Protein AF-A0A8R2D787-F1 (afdb_monomer_lite)

Organism: Acyrthosiphon pisum (NCBI:txid7029)

Radius of gyration: 26.07 Å; chains: 1; bounding box: 83×56×73 Å

Foldseek 3Di:
DDDDDDDPPPPPPDPPPPPVLKDFDDWLVNEDQQWAADVLRRDTDGAEPQWTADPSSHAIDGHFQWAFDDDQLRHTDIDGDDPQWTAQPNRHDTEGDDDDDEDPQWAWDQADPVRHGDNHIDIDGQDPQWGADPVRHDGHHCQDPNNDDDPVFWDAALNRPDIGGVVLLPQPDLDQQAQWAADPVVRDIDRHPCCSRQVSVLCSSCPVSVNALSLLLLLLQCVVSLVDDPDSDGSNVVCVVLVPDDDPPVPPDRSGHDNDDDDAFLVVVVPDPPAPDDADCDPPDPSFFFFKWKFKAASSRDTPTIGTDQLVVVDPDDDDSVLSNQVRTPPDDHDDDDDDPPVRVCVVPVPDGDIDIFMWTWHDPPPGTMTRGDLDQSPSCDDPHDRRNDDDD

Sequence (393 aa):
MELYYLITILSFVKFCSSNREIISFITPENCSEREYFIPSLMTCRQCNDHQKSSLDRLSCICEKNSKIIDKVSEFSSCEPCPSNFTATLDHLHCLKKTNVTCGLKDIELETEPNGLPLAKKSCIRCSPGTFPSLDRTKCLPCQVVNCTCPQTSHEWLLDGTLCVFSQNLTLWPDERETHIVEYDIVGVDVESKYLKKHLRALLYKCVKMKHRMSCESLGNLCTIQMYKDERKVNPCRVFKDYRRIPTSSDADRLPLPWIYYGEGDASVALNRKKITSKYTIRPGSRKSKLQLVAARYNLNGSLIKLSELSPVELQLCPGLWNGIESAFRFGARYFHTCNIPAKQLIGQLVSTEPIFYDFYLQYDDGKKNMLYAIPLLVRNIKVGTTYPNKVSL

pLDDT: mean 77.63, std 15.7, range [28.0, 94.19]

Structure (mmCIF, N/CA/C/O backbone):
data_AF-A0A8R2D787-F1
#
_entry.id   AF-A0A8R2D787-F1
#
loop_
_atom_site.group_PDB
_atom_site.id
_atom_site.type_symbol
_atom_site.label_atom_id
_atom_site.label_alt_id
_atom_site.label_comp_id
_atom_site.label_asym_id
_atom_site.label_entity_id
_atom_site.label_seq_id
_atom_site.pdbx_PDB_ins_code
_atom_site.Cartn_x
_atom_site.Cartn_y
_atom_site.Cartn_z
_atom_site.occupancy
_atom_site.B_iso_or_equiv
_atom_site.auth_seq_id
_atom_site.auth_comp_id
_atom_site.auth_asym_id
_atom_site.auth_atom_id
_atom_site.pdbx_PDB_model_num
ATOM 1 N N . MET A 1 1 ? 53.389 -11.556 35.899 1.00 40.56 1 MET A N 1
ATOM 2 C CA . MET A 1 1 ? 51.998 -12.049 35.827 1.00 40.56 1 MET A CA 1
ATOM 3 C C . MET A 1 1 ? 51.112 -10.836 35.927 1.00 40.56 1 MET A C 1
ATOM 5 O O . MET A 1 1 ? 51.076 -10.197 36.969 1.00 40.56 1 MET A O 1
ATOM 9 N N . GLU A 1 2 ? 50.611 -10.435 34.768 1.00 33.81 2 GLU A N 1
ATOM 10 C CA . GLU A 1 2 ? 50.125 -9.092 34.497 1.00 33.81 2 GLU A CA 1
ATOM 11 C C . GLU A 1 2 ? 48.714 -8.826 35.010 1.00 33.81 2 GLU A C 1
ATOM 13 O O . GLU A 1 2 ? 47.856 -9.699 35.121 1.00 33.81 2 GLU A O 1
ATOM 18 N N . LEU A 1 3 ? 48.548 -7.549 35.306 1.00 40.53 3 LEU A N 1
ATOM 19 C CA . LEU A 1 3 ? 47.409 -6.837 35.827 1.00 40.53 3 LEU A CA 1
ATOM 20 C C . LEU A 1 3 ? 46.461 -6.493 34.663 1.00 40.53 3 LEU A C 1
ATOM 22 O O . LEU A 1 3 ? 46.746 -5.561 33.923 1.00 40.53 3 LEU A O 1
ATOM 26 N N . TYR A 1 4 ? 45.342 -7.202 34.495 1.00 32.91 4 TYR A N 1
ATOM 27 C CA . TYR A 1 4 ? 44.245 -6.752 33.622 1.00 32.91 4 TYR A CA 1
ATOM 28 C C . TYR A 1 4 ? 42.885 -7.075 34.251 1.00 32.91 4 TYR A C 1
ATOM 30 O O . TYR A 1 4 ? 42.246 -8.085 33.967 1.00 32.91 4 TYR A O 1
ATOM 38 N N . TYR A 1 5 ? 42.460 -6.178 35.139 1.00 38.47 5 TYR A N 1
ATOM 39 C CA . TYR A 1 5 ? 41.080 -6.020 35.593 1.00 38.47 5 TYR A CA 1
ATOM 40 C C . TYR A 1 5 ? 40.482 -4.787 34.897 1.00 38.47 5 TYR A C 1
ATOM 42 O O . TYR A 1 5 ? 41.182 -3.799 34.701 1.00 38.47 5 TYR A O 1
ATOM 50 N N . LEU A 1 6 ? 39.178 -4.853 34.606 1.00 39.53 6 LEU A N 1
ATOM 51 C CA . LEU A 1 6 ? 38.317 -3.825 33.997 1.00 39.53 6 LEU A CA 1
ATOM 52 C C . LEU A 1 6 ? 38.579 -3.502 32.521 1.00 39.53 6 LEU A C 1
ATOM 54 O O . LEU A 1 6 ? 39.343 -2.594 32.244 1.00 39.53 6 LEU A O 1
ATOM 58 N N . ILE A 1 7 ? 37.805 -4.121 31.615 1.00 36.03 7 ILE A N 1
ATOM 59 C CA . ILE A 1 7 ? 36.863 -3.421 30.709 1.00 36.03 7 ILE A CA 1
ATOM 60 C C . ILE A 1 7 ? 35.713 -4.397 30.377 1.00 36.03 7 ILE A C 1
ATOM 62 O O . ILE A 1 7 ? 35.673 -5.026 29.325 1.00 36.03 7 ILE A O 1
ATOM 66 N N . THR A 1 8 ? 34.739 -4.533 31.278 1.00 35.62 8 THR A N 1
ATOM 67 C CA . THR A 1 8 ? 33.379 -4.949 30.901 1.00 35.62 8 THR A CA 1
ATOM 68 C C . THR A 1 8 ? 32.636 -3.702 30.434 1.00 35.62 8 THR A C 1
ATOM 70 O O . THR A 1 8 ? 31.947 -3.054 31.223 1.00 35.62 8 THR A O 1
ATOM 73 N N . ILE A 1 9 ? 32.789 -3.323 29.163 1.00 37.53 9 ILE A N 1
ATOM 74 C CA . ILE A 1 9 ? 31.840 -2.394 28.545 1.00 37.53 9 ILE A CA 1
ATOM 75 C C . ILE A 1 9 ? 30.589 -3.208 28.239 1.00 37.53 9 ILE A C 1
ATOM 77 O O . ILE A 1 9 ? 30.554 -4.028 27.323 1.00 37.53 9 ILE A O 1
ATOM 81 N N . LEU A 1 10 ? 29.564 -2.983 29.064 1.00 35.09 10 LEU A N 1
ATOM 82 C CA . LEU A 1 10 ? 28.178 -3.285 28.749 1.00 35.09 10 LEU A CA 1
ATOM 83 C C . LEU A 1 10 ? 27.821 -2.604 27.420 1.00 35.09 10 LEU A C 1
ATOM 85 O O . LEU A 1 10 ? 27.321 -1.482 27.390 1.00 35.09 10 LEU A O 1
ATOM 89 N N . SER A 1 11 ? 27.986 -3.316 26.313 1.00 28.11 11 SER A N 1
ATOM 90 C CA . SER A 1 11 ? 27.237 -3.062 25.086 1.00 28.11 11 SER A CA 1
ATOM 91 C C . SER A 1 11 ? 25.835 -3.664 25.221 1.00 28.11 11 SER A C 1
ATOM 93 O O . SER A 1 11 ? 25.401 -4.461 24.398 1.00 28.11 11 SER A O 1
ATOM 95 N N . PHE A 1 12 ? 25.093 -3.268 26.262 1.00 32.81 12 PHE A N 1
ATOM 96 C CA . PHE A 1 12 ? 23.634 -3.380 26.263 1.00 32.81 12 PHE A CA 1
ATOM 97 C C . PHE A 1 12 ? 23.077 -2.251 25.389 1.00 32.81 12 PHE A C 1
ATOM 99 O O . PHE A 1 12 ? 22.398 -1.333 25.851 1.00 32.81 12 PHE A O 1
ATOM 106 N N . VAL A 1 13 ? 23.373 -2.305 24.089 1.00 31.92 13 VAL A N 1
ATOM 107 C CA . VAL A 1 13 ? 22.548 -1.594 23.119 1.00 31.92 13 VAL A CA 1
ATOM 108 C C . VAL A 1 13 ? 21.252 -2.381 23.061 1.00 31.92 13 VAL A C 1
ATOM 110 O O . VAL A 1 13 ? 21.219 -3.520 22.603 1.00 31.92 13 VAL A O 1
ATOM 113 N N . LYS A 1 14 ? 20.206 -1.778 23.631 1.00 29.39 14 LYS A N 1
ATOM 114 C CA . LYS A 1 14 ? 18.816 -2.226 23.588 1.00 29.39 14 LYS A CA 1
ATOM 115 C C . LYS A 1 14 ? 18.512 -2.951 22.275 1.00 29.39 14 LYS A C 1
ATOM 117 O O . LYS A 1 14 ? 18.241 -2.313 21.261 1.00 29.39 14 LYS A O 1
ATOM 122 N N . PHE A 1 15 ? 18.419 -4.275 22.341 1.00 29.77 15 PHE A N 1
ATOM 123 C CA . PHE A 1 15 ? 17.578 -5.057 21.443 1.00 29.77 15 PHE A CA 1
ATOM 124 C C . PHE A 1 15 ? 16.114 -4.754 21.805 1.00 29.77 15 PHE A C 1
ATOM 126 O O . PHE A 1 15 ? 15.388 -5.578 22.351 1.00 29.77 15 PHE A O 1
ATOM 133 N N . CYS A 1 16 ? 15.675 -3.518 21.558 1.00 28.00 16 CYS A N 1
ATOM 134 C CA . CYS A 1 16 ? 14.254 -3.241 21.447 1.00 28.00 16 CYS A CA 1
ATOM 135 C C . CYS A 1 16 ? 13.884 -3.578 20.011 1.00 28.00 16 CYS A C 1
ATOM 137 O O . CYS A 1 16 ? 13.996 -2.746 19.112 1.00 28.00 16 CYS A O 1
ATOM 139 N N . SER A 1 17 ? 13.464 -4.826 19.813 1.00 33.53 17 SER A N 1
ATOM 140 C CA . SER A 1 17 ? 12.637 -5.192 18.672 1.00 33.53 17 SER A CA 1
ATOM 141 C C . SER A 1 17 ? 11.513 -4.155 18.586 1.00 33.53 17 SER A C 1
ATOM 143 O O . SER A 1 17 ? 10.724 -4.014 19.524 1.00 33.53 17 SER A O 1
ATOM 145 N N . SER A 1 18 ? 11.501 -3.334 17.532 1.00 37.31 18 SER A N 1
ATOM 146 C CA . SER A 1 18 ? 10.431 -2.361 17.311 1.00 37.31 18 SER A CA 1
ATOM 147 C C . SER A 1 18 ? 9.170 -3.143 16.967 1.00 37.31 18 SER A C 1
ATOM 149 O O . SER A 1 18 ? 8.869 -3.444 15.812 1.00 37.31 18 SER A O 1
ATOM 151 N N . ASN A 1 19 ? 8.445 -3.525 18.008 1.00 51.38 19 ASN A N 1
ATOM 152 C CA . ASN A 1 19 ? 7.100 -4.030 17.891 1.00 51.38 19 ASN A CA 1
ATOM 153 C C . ASN A 1 19 ? 6.230 -2.854 17.416 1.00 51.38 19 ASN A C 1
ATOM 155 O O . ASN A 1 19 ? 5.864 -1.990 18.211 1.00 51.38 19 ASN A O 1
ATOM 159 N N . ARG A 1 20 ? 5.956 -2.779 16.103 1.00 64.06 20 ARG A N 1
ATOM 160 C CA . ARG A 1 20 ? 5.227 -1.666 15.445 1.00 64.06 20 ARG A CA 1
ATOM 161 C C . ARG A 1 20 ? 3.741 -1.576 15.812 1.00 64.06 20 ARG A C 1
ATOM 163 O O . ARG A 1 20 ? 2.977 -0.887 15.148 1.00 64.06 20 ARG A O 1
ATOM 170 N N . GLU A 1 21 ? 3.323 -2.293 16.846 1.00 73.38 21 GLU A N 1
ATOM 171 C CA . GLU A 1 21 ? 1.971 -2.239 17.387 1.00 73.38 21 GLU A CA 1
ATOM 172 C C . GLU A 1 21 ? 1.679 -0.886 18.049 1.00 73.38 21 GLU A C 1
ATOM 174 O O . GLU A 1 21 ? 0.540 -0.435 18.002 1.00 73.38 21 GLU A O 1
ATOM 179 N N . ILE A 1 22 ? 2.689 -0.224 18.632 1.00 81.88 22 ILE A N 1
ATOM 180 C CA . ILE A 1 22 ? 2.556 1.124 19.201 1.00 81.88 22 ILE A CA 1
ATOM 181 C C . ILE A 1 22 ? 3.551 2.062 18.534 1.00 81.88 22 ILE A C 1
ATOM 183 O O . ILE A 1 22 ? 4.757 1.815 18.551 1.00 81.88 22 ILE A O 1
ATOM 187 N N . ILE A 1 23 ? 3.049 3.163 17.995 1.00 85.75 23 ILE A N 1
ATOM 188 C CA . ILE A 1 23 ? 3.833 4.154 17.255 1.00 85.75 23 ILE A CA 1
ATOM 189 C C . ILE A 1 23 ? 3.329 5.559 17.586 1.00 85.75 23 ILE A C 1
ATOM 191 O O . ILE A 1 23 ? 2.198 5.734 18.031 1.00 85.75 23 ILE A O 1
ATOM 195 N N . SER A 1 24 ? 4.163 6.579 17.408 1.00 89.50 24 SER A N 1
ATOM 196 C CA . SER A 1 24 ? 3.709 7.967 17.549 1.00 89.50 24 SER A CA 1
ATOM 197 C C . SER A 1 24 ? 2.776 8.336 16.398 1.00 89.50 24 SER A C 1
ATOM 199 O O . SER A 1 24 ? 3.014 7.944 15.257 1.00 89.50 24 SER A O 1
ATOM 201 N N . PHE A 1 25 ? 1.716 9.089 16.691 1.00 91.31 25 PHE A N 1
ATOM 202 C CA . PHE A 1 25 ? 0.815 9.566 15.651 1.00 91.31 25 PHE A CA 1
ATOM 203 C C . PHE A 1 25 ? 1.468 10.707 14.870 1.00 91.31 25 PHE A C 1
ATOM 205 O O . PHE A 1 25 ? 1.780 11.755 15.437 1.00 91.31 25 PHE A O 1
ATOM 212 N N . ILE A 1 26 ? 1.660 10.489 13.573 1.00 91.56 26 ILE A N 1
ATOM 213 C CA . ILE A 1 26 ? 2.179 11.476 12.633 1.00 91.56 26 ILE A CA 1
ATOM 214 C C . ILE A 1 26 ? 1.600 11.196 11.246 1.00 91.56 26 ILE A C 1
ATOM 216 O O . ILE A 1 26 ? 1.454 10.037 10.855 1.00 91.56 26 ILE A O 1
ATOM 220 N N . THR A 1 27 ? 1.240 12.251 10.524 1.00 91.94 27 THR A N 1
ATOM 221 C CA . THR A 1 27 ? 0.678 12.188 9.171 1.00 91.94 27 THR A CA 1
ATOM 222 C C . THR A 1 27 ? 1.650 12.791 8.151 1.00 91.94 27 THR A C 1
ATOM 224 O O . THR A 1 27 ? 2.602 13.472 8.548 1.00 91.94 27 THR A O 1
ATOM 227 N N . PRO A 1 28 ? 1.450 12.562 6.837 1.00 92.50 28 PRO A N 1
ATOM 228 C CA . PRO A 1 28 ? 2.315 13.142 5.809 1.00 92.50 28 PRO A CA 1
ATOM 229 C C . PRO A 1 28 ? 2.480 14.664 5.929 1.00 92.50 28 PRO A C 1
ATOM 231 O O . PRO A 1 28 ? 3.574 15.184 5.735 1.00 92.50 28 PRO A O 1
ATOM 234 N N . GLU A 1 29 ? 1.425 15.377 6.326 1.00 92.31 29 GLU A N 1
ATOM 235 C CA . GLU A 1 29 ? 1.406 16.837 6.474 1.00 92.31 29 GLU A CA 1
ATOM 236 C C . GLU A 1 29 ? 2.286 17.347 7.624 1.00 92.31 29 GLU A C 1
ATOM 238 O O . GLU A 1 29 ? 2.609 18.533 7.672 1.00 92.31 29 GLU A O 1
ATOM 243 N N . ASN A 1 30 ? 2.676 16.475 8.558 1.00 93.31 30 ASN A N 1
ATOM 244 C CA . ASN A 1 30 ? 3.605 16.830 9.626 1.00 93.31 30 ASN A CA 1
ATOM 245 C C . ASN A 1 30 ? 5.073 16.803 9.178 1.00 93.31 30 ASN A C 1
ATOM 247 O O . ASN A 1 30 ? 5.917 17.326 9.903 1.00 93.31 30 ASN A O 1
ATOM 251 N N . CYS A 1 31 ? 5.388 16.200 8.027 1.00 93.69 31 CYS A N 1
ATOM 252 C CA . CYS A 1 31 ? 6.747 16.193 7.493 1.00 93.69 31 CYS A CA 1
ATOM 253 C C . CYS A 1 31 ? 7.091 17.548 6.864 1.00 93.69 31 CYS A C 1
ATOM 255 O O . CYS A 1 31 ? 6.278 18.154 6.158 1.00 93.69 31 CYS A O 1
ATOM 257 N N . SER A 1 32 ? 8.314 18.020 7.106 1.00 93.88 32 SER A N 1
ATOM 258 C CA . SER A 1 32 ? 8.810 19.262 6.513 1.00 93.88 32 SER A CA 1
ATOM 259 C C . SER A 1 32 ? 9.009 19.145 4.996 1.00 93.88 32 SER A C 1
ATOM 261 O O . SER A 1 32 ? 8.939 18.070 4.400 1.00 93.88 32 SER A O 1
ATOM 263 N N . GLU A 1 33 ? 9.320 20.262 4.334 1.00 90.81 33 GLU A N 1
ATOM 264 C CA . GLU A 1 33 ? 9.569 20.272 2.885 1.00 90.81 33 GLU A CA 1
ATOM 265 C C . GLU A 1 33 ? 10.800 19.467 2.453 1.00 90.81 33 GLU A C 1
ATOM 267 O O . GLU A 1 33 ? 10.954 19.155 1.270 1.00 90.81 33 GLU A O 1
ATOM 272 N N . ARG A 1 34 ? 11.666 19.121 3.409 1.00 91.62 34 ARG A N 1
ATOM 273 C CA . ARG A 1 34 ? 12.862 18.299 3.209 1.00 91.62 34 ARG A CA 1
ATOM 274 C C . ARG A 1 34 ? 12.708 16.892 3.767 1.00 91.62 34 ARG A C 1
ATOM 276 O O . ARG A 1 34 ? 13.693 16.168 3.838 1.00 91.62 34 ARG A O 1
ATOM 283 N N . GLU A 1 35 ? 11.498 16.494 4.141 1.00 93.00 35 GLU A N 1
ATOM 284 C CA . GLU A 1 35 ? 11.217 15.165 4.663 1.00 93.00 35 GLU A CA 1
ATOM 285 C C . GLU A 1 35 ? 10.096 14.486 3.886 1.00 93.00 35 GLU A C 1
ATOM 287 O O . GLU A 1 35 ? 9.145 15.122 3.437 1.00 93.00 35 GLU A O 1
ATOM 292 N N . TYR A 1 36 ? 10.170 13.167 3.786 1.00 91.19 36 TYR A N 1
ATOM 293 C CA . TYR A 1 36 ? 9.097 12.334 3.264 1.00 91.19 36 TYR A CA 1
ATOM 294 C C . TYR A 1 36 ? 8.608 11.366 4.339 1.00 91.19 36 TYR A C 1
ATOM 296 O O . TYR A 1 36 ? 9.356 10.894 5.198 1.00 91.19 36 TYR A O 1
ATOM 304 N N . PHE A 1 37 ? 7.321 11.073 4.294 1.00 90.81 37 PHE A N 1
ATOM 305 C CA . PHE A 1 37 ? 6.617 10.202 5.203 1.00 90.81 37 PHE A CA 1
ATOM 306 C C . PHE A 1 37 ? 6.735 8.747 4.759 1.00 90.81 37 PHE A C 1
ATOM 308 O O . PHE A 1 37 ? 6.500 8.394 3.601 1.00 90.81 37 PHE A O 1
ATOM 315 N N . ILE A 1 38 ? 7.037 7.871 5.715 1.00 83.44 38 ILE A N 1
ATOM 316 C CA . ILE A 1 38 ? 7.062 6.424 5.509 1.00 83.44 38 ILE A CA 1
ATOM 317 C C . ILE A 1 38 ? 5.850 5.789 6.202 1.00 83.44 38 ILE A C 1
ATOM 319 O O . ILE A 1 38 ? 5.956 5.460 7.381 1.00 83.44 38 ILE A O 1
ATOM 323 N N . PRO A 1 39 ? 4.724 5.549 5.494 1.00 82.44 39 PRO A N 1
ATOM 324 C CA . PRO A 1 39 ? 3.511 4.972 6.088 1.00 82.44 39 PRO A CA 1
ATOM 325 C C . PRO A 1 39 ? 3.689 3.700 6.937 1.00 82.44 39 PRO A C 1
ATOM 327 O O . PRO A 1 39 ? 3.090 3.592 7.996 1.00 82.44 39 PRO A O 1
ATOM 330 N N . SER A 1 40 ? 4.553 2.758 6.551 1.00 73.19 40 SER A N 1
ATOM 331 C CA . SER A 1 40 ? 4.731 1.485 7.266 1.00 73.19 40 SER A CA 1
ATOM 332 C C . SER A 1 40 ? 5.610 1.593 8.518 1.00 73.19 40 SER A C 1
ATOM 334 O O . SER A 1 40 ? 5.722 0.626 9.280 1.00 73.19 40 SER A O 1
ATOM 336 N N . LEU A 1 41 ? 6.244 2.754 8.722 1.00 76.06 41 LEU A N 1
ATOM 337 C CA . LEU A 1 41 ? 6.979 3.123 9.937 1.00 76.06 41 LEU A CA 1
ATOM 338 C C . LEU A 1 41 ? 6.301 4.248 10.722 1.00 76.06 41 LEU A C 1
ATOM 340 O O . LEU A 1 41 ? 6.581 4.398 11.905 1.00 76.06 41 LEU A O 1
ATOM 344 N N . MET A 1 42 ? 5.436 5.024 10.069 1.00 82.19 42 MET A N 1
ATOM 345 C CA . MET A 1 42 ? 4.851 6.264 10.578 1.00 82.19 42 MET A CA 1
ATOM 346 C C . MET A 1 42 ? 5.915 7.214 11.115 1.00 82.19 42 MET A C 1
ATOM 348 O O . MET A 1 42 ? 5.923 7.614 12.274 1.00 82.19 42 MET A O 1
ATOM 352 N N . THR A 1 43 ? 6.856 7.545 10.236 1.00 86.44 43 THR A N 1
ATOM 353 C CA . THR A 1 43 ? 7.967 8.455 10.521 1.00 86.44 43 THR A CA 1
ATOM 354 C C . THR A 1 43 ? 8.249 9.329 9.313 1.00 86.44 43 THR A C 1
ATOM 356 O O . THR A 1 43 ? 8.211 8.831 8.184 1.00 86.44 43 THR A O 1
ATOM 359 N N . CYS A 1 44 ? 8.621 10.581 9.555 1.00 91.12 44 CYS A N 1
ATOM 360 C CA . CYS A 1 44 ? 9.275 11.419 8.558 1.00 91.12 44 CYS A CA 1
ATOM 361 C C . CYS A 1 44 ? 10.756 11.035 8.468 1.00 91.12 44 CYS A C 1
ATOM 363 O O . CYS A 1 44 ? 11.401 10.767 9.485 1.00 91.12 44 CYS A O 1
ATOM 365 N N . ARG A 1 45 ? 11.288 10.963 7.251 1.00 90.00 45 ARG A N 1
ATOM 366 C CA . ARG A 1 45 ? 12.718 10.800 6.993 1.00 90.00 45 ARG A CA 1
ATOM 367 C C . ARG A 1 45 ? 13.210 11.945 6.133 1.00 90.00 45 ARG A C 1
ATOM 369 O O . ARG A 1 45 ? 12.516 12.356 5.209 1.00 90.00 45 ARG A O 1
ATOM 376 N N . GLN A 1 46 ? 14.416 12.413 6.423 1.00 91.19 46 GLN A N 1
ATOM 377 C CA . GLN A 1 46 ? 15.062 13.458 5.644 1.00 91.19 46 GLN A CA 1
ATOM 378 C C . GLN A 1 46 ? 15.319 12.968 4.213 1.00 91.19 46 GLN A C 1
ATOM 380 O O . GLN A 1 46 ? 15.741 11.828 4.002 1.00 91.19 46 GLN A O 1
ATOM 385 N N . CYS A 1 47 ? 15.064 13.837 3.243 1.00 89.06 47 CYS A N 1
ATOM 386 C CA . CYS A 1 47 ? 15.581 13.699 1.893 1.00 89.06 47 CYS A CA 1
ATOM 387 C C . CYS A 1 47 ? 17.087 13.977 1.874 1.00 89.06 47 CYS A C 1
ATOM 389 O O . CYS A 1 47 ? 17.603 14.699 2.729 1.00 89.06 47 CYS A O 1
ATOM 391 N N . ASN A 1 48 ? 17.794 13.411 0.898 1.00 86.88 48 ASN A N 1
ATOM 392 C CA . ASN A 1 48 ? 19.225 13.660 0.755 1.00 86.88 48 ASN A CA 1
ATOM 393 C C . ASN A 1 48 ? 19.481 15.098 0.275 1.00 86.88 48 ASN A C 1
ATOM 395 O O . ASN A 1 48 ? 18.558 15.838 -0.078 1.00 86.88 48 ASN A O 1
ATOM 399 N N . ASP A 1 49 ? 20.751 15.494 0.238 1.00 86.25 49 ASP A N 1
ATOM 400 C CA . ASP A 1 49 ? 21.132 16.795 -0.301 1.00 86.25 49 ASP A CA 1
ATOM 401 C C . ASP A 1 49 ? 20.626 16.972 -1.740 1.00 86.25 49 ASP A C 1
ATOM 403 O O . ASP A 1 49 ? 20.550 16.025 -2.528 1.00 86.25 49 ASP A O 1
ATOM 407 N N . HIS A 1 50 ? 20.240 18.208 -2.067 1.00 88.50 50 HIS A N 1
ATOM 408 C CA . HIS A 1 50 ? 19.697 18.591 -3.377 1.00 88.50 50 HIS A CA 1
ATOM 409 C C . HIS A 1 50 ? 18.395 17.876 -3.769 1.00 88.50 50 HIS A C 1
ATOM 411 O O . HIS A 1 50 ? 18.028 17.819 -4.950 1.00 88.50 50 HIS A O 1
ATOM 417 N N . GLN A 1 51 ? 17.678 17.366 -2.769 1.00 89.25 51 GLN A N 1
ATOM 418 C CA . GLN A 1 51 ? 16.333 16.831 -2.893 1.00 89.25 51 GLN A CA 1
ATOM 419 C C . GLN A 1 51 ? 15.339 17.627 -2.067 1.00 89.25 51 GLN A C 1
ATOM 421 O O . GLN A 1 51 ? 15.663 18.266 -1.066 1.00 89.25 51 GLN A O 1
ATOM 426 N N . LYS A 1 52 ? 14.082 17.504 -2.471 1.00 90.44 52 LYS A N 1
ATOM 427 C CA . LYS A 1 52 ? 12.940 17.986 -1.714 1.00 90.44 52 LYS A CA 1
ATOM 428 C C . LYS A 1 52 ? 11.851 16.931 -1.676 1.00 90.44 52 LYS A C 1
ATOM 430 O O . LYS A 1 52 ? 11.797 16.028 -2.510 1.00 90.44 52 LYS A O 1
ATOM 435 N N . SER A 1 53 ? 10.956 17.087 -0.720 1.00 91.31 53 SER A N 1
ATOM 436 C CA . SER A 1 53 ? 9.775 16.251 -0.597 1.00 91.31 53 SER A CA 1
ATOM 437 C C . SER A 1 53 ? 8.802 16.488 -1.758 1.00 91.31 53 SER A C 1
ATOM 439 O O . SER A 1 53 ? 8.636 17.622 -2.228 1.00 91.31 53 SER A O 1
ATOM 441 N N . SER A 1 54 ? 8.147 15.425 -2.221 1.00 90.44 54 SER A N 1
ATOM 442 C CA . SER A 1 54 ? 7.024 15.507 -3.157 1.00 90.44 54 SER A CA 1
ATOM 443 C C . SER A 1 54 ? 5.831 16.249 -2.536 1.00 90.44 54 SER A C 1
ATOM 445 O O . SER A 1 54 ? 5.770 16.480 -1.328 1.00 90.44 54 SER A O 1
ATOM 447 N N . LEU A 1 55 ? 4.865 16.658 -3.368 1.00 89.56 55 LEU A N 1
ATOM 448 C CA . LEU A 1 55 ? 3.689 17.410 -2.902 1.00 89.56 55 LEU A CA 1
ATOM 449 C C . LEU A 1 55 ? 2.843 16.622 -1.891 1.00 89.56 55 LEU A C 1
ATOM 451 O O . LEU A 1 55 ? 2.336 17.199 -0.938 1.00 89.56 55 LEU A O 1
ATOM 455 N N . ASP A 1 56 ? 2.730 15.310 -2.084 1.00 89.06 56 ASP A N 1
ATOM 456 C CA . ASP A 1 56 ? 2.040 14.379 -1.181 1.00 89.06 56 ASP A CA 1
ATOM 457 C C . ASP A 1 56 ? 2.873 13.988 0.053 1.00 89.06 56 ASP A C 1
ATOM 459 O O . ASP A 1 56 ? 2.398 13.253 0.915 1.00 89.06 56 ASP A O 1
ATOM 463 N N . ARG A 1 57 ? 4.118 14.474 0.141 1.00 92.44 57 ARG A N 1
ATOM 464 C CA . ARG A 1 57 ? 5.103 14.127 1.167 1.00 92.44 57 ARG A CA 1
ATOM 465 C C . ARG A 1 57 ? 5.455 12.641 1.231 1.00 92.44 57 ARG A C 1
ATOM 467 O O . ARG A 1 57 ? 5.955 12.204 2.256 1.00 92.44 57 ARG A O 1
ATOM 474 N N . LEU A 1 58 ? 5.232 11.839 0.188 1.00 88.56 58 LEU A N 1
ATOM 475 C CA . LEU A 1 58 ? 5.480 10.385 0.226 1.00 88.56 58 LEU A CA 1
ATOM 476 C C . LEU A 1 58 ? 6.808 9.947 -0.403 1.00 88.56 58 LEU A C 1
ATOM 478 O O . LEU A 1 58 ? 7.184 8.780 -0.286 1.00 88.56 58 LEU A O 1
ATOM 482 N N . SER A 1 59 ? 7.533 10.856 -1.054 1.00 86.88 59 SER A N 1
ATOM 483 C CA . SER A 1 59 ? 8.805 10.552 -1.712 1.00 86.88 59 SER A CA 1
ATOM 484 C C . SER A 1 59 ? 9.744 11.757 -1.736 1.00 86.88 59 SER A C 1
ATOM 486 O O . SER A 1 59 ? 9.318 12.896 -1.544 1.00 86.88 59 SER A O 1
ATOM 488 N N . CYS A 1 60 ? 11.027 11.504 -1.994 1.00 87.56 60 CYS A N 1
ATOM 489 C CA . CYS A 1 60 ? 11.992 12.551 -2.313 1.00 87.56 60 CYS A CA 1
ATOM 490 C C . CYS A 1 60 ? 12.180 12.639 -3.822 1.00 87.56 60 CYS A C 1
ATOM 492 O O . CYS A 1 60 ? 12.361 11.627 -4.500 1.00 87.56 60 CYS A O 1
ATOM 494 N N . ILE A 1 61 ? 12.176 13.863 -4.331 1.00 87.12 61 ILE A N 1
ATOM 495 C CA . ILE A 1 61 ? 12.449 14.189 -5.727 1.00 87.12 61 ILE A CA 1
ATOM 496 C C . ILE A 1 61 ? 13.646 15.137 -5.786 1.00 87.12 61 ILE A C 1
ATOM 498 O O . ILE A 1 61 ? 13.838 15.952 -4.879 1.00 87.12 61 ILE A O 1
ATOM 502 N N . CYS A 1 62 ? 14.466 15.044 -6.836 1.00 86.50 62 CYS A N 1
ATOM 503 C CA . CYS A 1 62 ? 15.541 16.017 -7.026 1.00 86.50 62 CYS A CA 1
ATOM 504 C C . CYS A 1 62 ? 14.955 17.432 -7.142 1.00 86.50 62 CYS A C 1
ATOM 506 O O . CYS A 1 62 ? 13.864 17.652 -7.679 1.00 86.50 62 CYS A O 1
ATOM 508 N N . GLU A 1 63 ? 15.684 18.416 -6.626 1.00 88.50 63 GLU A N 1
ATOM 509 C CA . GLU A 1 63 ? 15.329 19.816 -6.820 1.00 88.50 63 GLU A CA 1
ATOM 510 C C . GLU A 1 63 ? 15.389 20.206 -8.307 1.00 88.50 63 GLU A C 1
ATOM 512 O O . GLU A 1 63 ? 16.053 19.568 -9.122 1.00 88.50 63 GLU A O 1
ATOM 517 N N . LYS A 1 64 ? 14.698 21.294 -8.675 1.00 84.00 64 LYS A N 1
ATOM 518 C CA . LYS A 1 64 ? 14.468 21.701 -10.076 1.00 84.00 64 LYS A CA 1
ATOM 519 C C . LYS A 1 64 ? 15.742 21.803 -10.930 1.00 84.00 64 LYS A C 1
ATOM 521 O O . LYS A 1 64 ? 15.671 21.613 -12.135 1.00 84.00 64 LYS A O 1
ATOM 526 N N . ASN A 1 65 ? 16.881 22.145 -10.332 1.00 87.31 65 ASN A N 1
ATOM 527 C CA . ASN A 1 65 ? 18.154 22.305 -11.038 1.00 87.31 65 ASN A CA 1
ATOM 528 C C . ASN A 1 65 ? 19.188 21.261 -10.616 1.00 87.31 65 ASN A C 1
ATOM 530 O O . ASN A 1 65 ? 20.376 21.536 -10.724 1.00 87.31 65 ASN A O 1
ATOM 534 N N . SER A 1 66 ? 18.758 20.098 -10.138 1.00 88.31 66 SER A N 1
ATOM 535 C CA . SER A 1 66 ? 19.655 19.028 -9.709 1.00 88.31 66 SER A CA 1
ATOM 536 C C . SER A 1 66 ? 19.436 17.782 -10.555 1.00 88.31 66 SER A C 1
ATOM 538 O O . SER A 1 66 ? 18.292 17.475 -10.896 1.00 88.31 66 SER A O 1
ATOM 540 N N . LYS A 1 67 ? 20.513 17.069 -10.891 1.00 85.69 67 LYS A N 1
ATOM 541 C CA . LYS A 1 67 ? 20.472 15.791 -11.609 1.00 85.69 67 LYS A CA 1
ATOM 542 C C . LYS A 1 67 ? 20.799 14.611 -10.689 1.00 85.69 67 LYS A C 1
ATOM 544 O O . LYS A 1 67 ? 21.449 14.798 -9.672 1.00 85.69 67 LYS A O 1
ATOM 549 N N . ILE A 1 68 ? 20.387 13.411 -11.065 1.00 82.38 68 ILE A N 1
ATOM 550 C CA . ILE A 1 68 ? 20.570 12.133 -10.396 1.00 82.38 68 ILE A CA 1
ATOM 551 C C . ILE A 1 68 ? 21.952 11.599 -10.763 1.00 82.38 68 ILE A C 1
ATOM 553 O O . ILE A 1 68 ? 22.322 11.571 -11.934 1.00 82.38 68 ILE A O 1
ATOM 557 N N . ILE A 1 69 ? 22.697 11.160 -9.757 1.00 77.44 69 ILE A N 1
ATOM 558 C CA . ILE A 1 69 ? 24.051 10.613 -9.905 1.00 77.44 69 ILE A CA 1
ATOM 559 C C . ILE A 1 69 ? 24.017 9.092 -9.753 1.00 77.44 69 ILE A C 1
ATOM 561 O O . ILE A 1 69 ? 24.611 8.381 -10.552 1.00 77.44 69 ILE A O 1
ATOM 565 N N . ASP A 1 70 ? 23.243 8.605 -8.780 1.00 66.19 70 ASP A N 1
ATOM 566 C CA . ASP A 1 70 ? 23.073 7.185 -8.483 1.00 66.19 70 ASP A CA 1
ATOM 567 C C . ASP A 1 70 ? 21.597 6.860 -8.293 1.00 66.19 70 ASP A C 1
ATOM 569 O O . ASP A 1 70 ? 20.886 7.560 -7.567 1.00 66.19 70 ASP A O 1
ATOM 573 N N . LYS A 1 71 ? 21.140 5.770 -8.918 1.00 57.75 71 LYS A N 1
ATOM 574 C CA . LYS A 1 71 ? 19.782 5.242 -8.762 1.00 57.75 71 LYS A CA 1
ATOM 575 C C . LYS A 1 71 ? 19.844 3.863 -8.119 1.00 57.75 71 LYS A C 1
ATOM 577 O O . LYS A 1 71 ? 19.922 2.848 -8.808 1.00 57.75 71 LYS A O 1
ATOM 582 N N . VAL A 1 72 ? 19.774 3.817 -6.791 1.00 52.38 72 VAL A N 1
ATOM 583 C CA . VAL A 1 72 ? 19.687 2.555 -6.049 1.00 52.38 72 VAL A CA 1
ATOM 584 C C . VAL A 1 72 ? 18.229 2.305 -5.690 1.00 52.38 72 VAL A C 1
ATOM 586 O O . VAL A 1 72 ? 17.743 2.763 -4.662 1.00 52.38 72 VAL A O 1
ATOM 589 N N . SER A 1 73 ? 17.546 1.543 -6.550 1.00 50.28 73 SER A N 1
ATOM 590 C CA . SER A 1 73 ? 16.218 0.931 -6.362 1.00 50.28 73 SER A CA 1
ATOM 591 C C . SER A 1 73 ? 15.033 1.868 -6.060 1.00 50.28 73 SER A C 1
ATOM 593 O O . SER A 1 73 ? 14.084 1.921 -6.839 1.00 50.28 73 SER A O 1
ATOM 595 N N . GLU A 1 74 ? 15.087 2.614 -4.959 1.00 50.56 74 GLU A N 1
ATOM 596 C CA . GLU A 1 74 ? 14.050 3.526 -4.455 1.00 50.56 74 GLU A CA 1
ATOM 597 C C . GLU A 1 74 ? 14.632 4.865 -3.953 1.00 50.56 74 GLU A C 1
ATOM 599 O O . GLU A 1 74 ? 13.889 5.793 -3.642 1.00 50.56 74 GLU A O 1
ATOM 604 N N . PHE A 1 75 ? 15.964 4.989 -3.930 1.00 54.03 75 PHE A N 1
ATOM 605 C CA . PHE A 1 75 ? 16.697 6.181 -3.523 1.00 54.03 75 PHE A CA 1
ATOM 606 C C . PHE A 1 75 ? 17.538 6.685 -4.690 1.00 54.03 75 PHE A C 1
ATOM 608 O O . PHE A 1 75 ? 18.242 5.919 -5.352 1.00 54.03 75 PHE A O 1
ATOM 615 N N . SER A 1 76 ? 17.436 7.984 -4.949 1.00 65.81 76 SER A N 1
ATOM 616 C CA . SER A 1 76 ? 18.275 8.675 -5.926 1.00 65.81 76 SER A CA 1
ATOM 617 C C . SER A 1 76 ? 19.178 9.648 -5.173 1.00 65.81 76 SER A C 1
ATOM 619 O O . SER A 1 76 ? 18.698 10.304 -4.254 1.00 65.81 76 SER A O 1
ATOM 621 N N . SER A 1 77 ? 20.456 9.747 -5.518 1.00 79.62 77 SER A N 1
ATOM 622 C CA . SER A 1 77 ? 21.327 10.837 -5.039 1.00 79.62 77 SER A CA 1
ATOM 623 C C . SER A 1 77 ? 21.344 11.945 -6.083 1.00 79.62 77 SER A C 1
ATOM 625 O O . SER A 1 77 ? 21.396 11.618 -7.268 1.00 79.62 77 SER A O 1
ATOM 627 N N . CYS A 1 78 ? 21.291 13.221 -5.681 1.00 86.44 78 CYS A N 1
ATOM 628 C CA . CYS A 1 78 ? 21.223 14.345 -6.620 1.00 86.44 78 CYS A CA 1
ATOM 629 C C . CYS A 1 78 ? 22.406 15.321 -6.454 1.00 86.44 78 CYS A C 1
ATOM 631 O O . CYS A 1 78 ? 22.823 15.589 -5.332 1.00 86.44 78 CYS A O 1
ATOM 633 N N . GLU A 1 79 ? 22.900 15.902 -7.552 1.00 88.62 79 GLU A N 1
ATOM 634 C CA . GLU A 1 79 ? 23.849 17.030 -7.558 1.00 88.62 79 GLU A CA 1
ATOM 635 C C . GLU A 1 79 ? 23.299 18.231 -8.331 1.00 88.62 79 GLU A C 1
ATOM 637 O O . GLU A 1 79 ? 22.587 18.047 -9.322 1.00 88.62 79 GLU A O 1
ATOM 642 N N . PRO A 1 80 ? 23.625 19.469 -7.923 1.00 90.38 80 PRO A N 1
ATOM 643 C CA . PRO A 1 80 ? 23.165 20.663 -8.609 1.00 90.38 80 PRO A CA 1
ATOM 644 C C . PRO A 1 80 ? 23.862 20.834 -9.961 1.00 90.38 80 PRO A C 1
ATOM 646 O O . PRO A 1 80 ? 25.053 20.573 -10.129 1.00 90.38 80 PRO A O 1
ATOM 649 N N . CYS A 1 81 ? 23.119 21.359 -10.926 1.00 88.31 81 CYS A N 1
ATOM 650 C CA . CYS A 1 81 ? 23.656 21.755 -12.212 1.00 88.31 81 CYS A CA 1
ATOM 651 C C . CYS A 1 81 ? 24.495 23.042 -12.100 1.00 88.31 81 CYS A C 1
ATOM 653 O O . CYS A 1 81 ? 24.114 23.960 -11.367 1.00 88.31 81 CYS A O 1
ATOM 655 N N . PRO A 1 82 ? 25.592 23.165 -12.873 1.00 89.06 82 PRO A N 1
ATOM 656 C CA . PRO A 1 82 ? 26.414 24.374 -12.914 1.00 89.06 82 PRO A CA 1
ATOM 657 C C . PRO A 1 82 ? 25.647 25.638 -13.338 1.00 89.06 82 PRO A C 1
ATOM 659 O O . PRO A 1 82 ? 24.609 25.582 -14.005 1.00 89.06 82 PRO A O 1
ATOM 662 N N . SER A 1 83 ? 26.205 26.811 -13.026 1.00 84.62 83 SER A N 1
ATOM 663 C CA . SER A 1 83 ? 25.674 28.110 -13.462 1.00 84.62 83 SER A CA 1
ATOM 664 C C . SER A 1 83 ? 25.465 28.161 -14.984 1.00 84.62 83 SER A C 1
ATOM 666 O O . SER A 1 83 ? 26.328 27.743 -15.748 1.00 84.62 83 SER A O 1
ATOM 668 N N . ASN A 1 84 ? 24.323 28.705 -15.426 1.00 84.31 84 ASN A N 1
ATOM 669 C CA . ASN A 1 84 ? 23.815 28.713 -16.816 1.00 84.31 84 ASN A CA 1
ATOM 670 C C . ASN A 1 84 ? 23.260 27.386 -17.354 1.00 84.31 84 ASN A C 1
ATOM 672 O O . ASN A 1 84 ? 22.762 27.359 -18.484 1.00 84.31 84 ASN A O 1
ATOM 676 N N . PHE A 1 85 ? 23.249 26.331 -16.539 1.00 86.88 85 PHE A N 1
ATOM 677 C CA . PHE A 1 85 ? 22.594 25.069 -16.856 1.00 86.88 85 PHE A CA 1
ATOM 678 C C . PHE A 1 85 ? 21.297 24.894 -16.048 1.00 86.88 85 PHE A C 1
ATOM 680 O O . PHE A 1 85 ? 21.039 25.596 -15.068 1.00 86.88 85 PHE A O 1
ATOM 687 N N . THR A 1 86 ? 20.434 23.998 -16.506 1.00 86.38 86 THR A N 1
ATOM 688 C CA . THR A 1 86 ? 19.216 23.548 -15.829 1.00 86.38 86 THR A CA 1
ATOM 689 C C . THR A 1 86 ? 19.136 22.035 -15.955 1.00 86.38 86 THR A C 1
ATOM 691 O O . THR A 1 86 ? 19.648 21.480 -16.930 1.00 86.38 86 THR A O 1
ATOM 694 N N . ALA A 1 87 ? 18.559 21.371 -14.957 1.00 86.00 87 ALA A N 1
ATOM 695 C CA . ALA A 1 87 ? 18.400 19.929 -15.027 1.00 86.00 87 ALA A CA 1
ATOM 696 C C . ALA A 1 87 ? 17.412 19.567 -16.141 1.00 86.00 87 ALA A C 1
ATOM 698 O O . ALA A 1 87 ? 16.485 20.328 -16.438 1.00 86.00 87 ALA A O 1
ATOM 699 N N . THR A 1 88 ? 17.625 18.409 -16.753 1.00 81.06 88 THR A N 1
ATOM 700 C CA . THR A 1 88 ? 16.623 17.764 -17.601 1.00 81.06 88 THR A CA 1
ATOM 701 C C . THR A 1 88 ? 15.387 17.409 -16.776 1.00 81.06 88 THR A C 1
ATOM 703 O O . THR A 1 88 ? 15.448 17.304 -15.550 1.00 81.06 88 THR A O 1
ATOM 706 N N . LEU A 1 89 ? 14.243 17.221 -17.428 1.00 77.19 89 LEU A N 1
ATOM 707 C CA . LEU A 1 89 ? 12.977 16.908 -16.764 1.00 77.19 89 LEU A CA 1
ATOM 708 C C . LEU A 1 89 ? 13.020 15.577 -16.002 1.00 77.19 89 LEU A C 1
ATOM 710 O O . LEU A 1 89 ? 12.397 15.426 -14.954 1.00 77.19 89 LEU A O 1
ATOM 714 N N . ASP A 1 90 ? 13.751 14.600 -16.533 1.00 71.81 90 ASP A N 1
ATOM 715 C CA . ASP A 1 90 ? 14.013 13.323 -15.866 1.00 71.81 90 ASP A CA 1
ATOM 716 C C . ASP A 1 90 ? 15.089 13.420 -14.776 1.00 71.81 90 ASP A C 1
ATOM 718 O O . ASP A 1 90 ? 15.377 12.427 -14.107 1.00 71.81 90 ASP A O 1
ATOM 722 N N . HIS A 1 91 ? 15.657 14.613 -14.597 1.00 81.06 91 HIS A N 1
ATOM 723 C CA . HIS A 1 91 ? 16.763 14.901 -13.710 1.00 81.06 91 HIS A CA 1
ATOM 724 C C . HIS A 1 91 ? 17.990 14.025 -13.981 1.00 81.06 91 HIS A C 1
ATOM 726 O O . HIS A 1 91 ? 18.728 13.775 -13.055 1.00 81.06 91 HIS A O 1
ATOM 732 N N . LEU A 1 92 ? 18.268 13.521 -15.183 1.00 76.06 92 LEU A N 1
ATOM 733 C CA . LEU A 1 92 ? 19.482 12.716 -15.421 1.00 76.06 92 LEU A CA 1
ATOM 734 C C . LEU A 1 92 ? 20.703 13.556 -15.818 1.00 76.06 92 LEU A C 1
ATOM 736 O O . LEU A 1 92 ? 21.841 13.173 -15.539 1.00 76.06 92 LEU A O 1
ATOM 740 N N . HIS A 1 93 ? 20.496 14.727 -16.426 1.00 83.12 93 HIS A N 1
ATOM 741 C CA . HIS A 1 93 ? 21.580 15.560 -16.947 1.00 83.12 93 HIS A CA 1
ATOM 742 C C . HIS A 1 93 ? 21.355 17.060 -16.717 1.00 83.12 93 HIS A C 1
ATOM 744 O O . HIS A 1 93 ? 20.312 17.491 -16.235 1.00 83.12 93 HIS A O 1
ATOM 750 N N . CYS A 1 94 ? 22.355 17.867 -17.084 1.00 86.50 94 CYS A N 1
ATOM 751 C CA . CYS A 1 94 ? 22.315 19.326 -17.023 1.00 86.50 94 CYS A CA 1
ATOM 752 C C . CYS A 1 94 ? 22.499 19.919 -18.424 1.00 86.50 94 CYS A C 1
ATOM 754 O O . CYS A 1 94 ? 23.488 19.620 -19.089 1.00 86.50 94 CYS A O 1
ATOM 756 N N . LEU A 1 95 ? 21.588 20.797 -18.849 1.00 86.50 95 LEU A N 1
ATOM 757 C CA . LEU A 1 95 ? 21.579 21.432 -20.174 1.00 86.50 95 LEU A CA 1
ATOM 758 C C . LEU A 1 95 ? 21.684 22.948 -20.076 1.00 86.50 95 LEU A C 1
ATOM 760 O O . LEU A 1 95 ? 21.175 23.542 -19.129 1.00 86.50 95 LEU A O 1
ATOM 764 N N . LYS A 1 96 ? 22.262 23.609 -21.084 1.00 85.50 96 LYS A N 1
ATOM 765 C CA . LYS A 1 96 ? 22.319 25.075 -21.114 1.00 85.50 96 LYS A CA 1
ATOM 766 C C . LYS A 1 96 ? 20.912 25.670 -21.244 1.00 85.50 96 LYS A C 1
ATOM 768 O O . LYS A 1 96 ? 20.136 25.284 -22.124 1.00 85.50 96 LYS A O 1
ATOM 773 N N . LYS A 1 97 ? 20.587 26.645 -20.390 1.00 83.38 97 LYS A N 1
ATOM 774 C CA . LYS A 1 97 ? 19.275 27.320 -20.378 1.00 83.38 97 LYS A CA 1
ATOM 775 C C . LYS A 1 97 ? 18.966 27.945 -21.745 1.00 83.38 97 LYS A C 1
ATOM 777 O O . LYS A 1 97 ? 19.770 28.718 -22.257 1.00 83.38 97 LYS A O 1
ATOM 782 N N . THR A 1 98 ? 17.808 27.615 -22.320 1.00 79.81 98 THR A N 1
ATOM 783 C CA . THR A 1 98 ? 17.329 28.121 -23.622 1.00 79.81 98 THR A CA 1
ATOM 784 C C . THR A 1 98 ? 15.798 28.199 -23.611 1.00 79.81 98 THR A C 1
ATOM 786 O O . THR A 1 98 ? 15.160 27.324 -23.030 1.00 79.81 98 THR A O 1
ATOM 789 N N . ASN A 1 99 ? 15.209 29.205 -24.267 1.00 75.19 99 ASN A N 1
ATOM 790 C CA . ASN A 1 99 ? 13.762 29.293 -24.494 1.00 75.19 99 ASN A CA 1
ATOM 791 C C . ASN A 1 99 ? 13.426 28.673 -25.857 1.00 75.19 99 ASN A C 1
ATOM 793 O O . ASN A 1 99 ? 13.789 29.233 -26.890 1.00 75.19 99 ASN A O 1
ATOM 797 N N . VAL A 1 100 ? 12.761 27.518 -25.859 1.00 77.25 100 VAL A N 1
ATOM 798 C CA . VAL A 1 100 ? 12.335 26.799 -27.070 1.00 77.25 100 VAL A CA 1
ATOM 799 C C . VAL A 1 100 ? 10.842 26.497 -26.958 1.00 77.25 100 VAL A C 1
ATOM 801 O O . VAL A 1 100 ? 10.357 26.223 -25.866 1.00 77.25 100 VAL A O 1
ATOM 804 N N . THR A 1 101 ? 10.103 26.578 -28.065 1.00 78.38 101 THR A N 1
ATOM 805 C CA . THR A 1 101 ? 8.661 26.281 -28.122 1.00 78.38 101 THR A CA 1
ATOM 806 C C . THR A 1 101 ? 8.402 25.317 -29.277 1.00 78.38 101 THR A C 1
ATOM 808 O O . THR A 1 101 ? 8.736 25.633 -30.418 1.00 78.38 101 THR A O 1
ATOM 811 N N . CYS A 1 102 ? 7.841 24.139 -28.989 1.00 81.00 102 CYS A N 1
ATOM 812 C CA . CYS A 1 102 ? 7.660 23.067 -29.975 1.00 81.00 102 CYS A CA 1
ATOM 813 C C . CYS A 1 102 ? 6.231 23.001 -30.541 1.00 81.00 102 CYS A C 1
ATOM 815 O O . CYS A 1 102 ? 5.258 23.370 -29.877 1.00 81.00 102 CYS A O 1
ATOM 817 N N . GLY A 1 103 ? 6.102 22.514 -31.780 1.00 77.50 103 GLY A N 1
ATOM 818 C CA . GLY A 1 103 ? 4.821 22.326 -32.463 1.00 77.50 103 GLY A CA 1
ATOM 819 C C . GLY A 1 103 ? 3.967 21.193 -31.875 1.00 77.50 103 GLY A C 1
ATOM 820 O O . GLY A 1 103 ? 4.395 20.434 -31.013 1.00 77.50 103 GLY A O 1
ATOM 821 N N . LEU A 1 104 ? 2.727 21.045 -32.361 1.00 68.62 104 LEU A N 1
ATOM 822 C CA . LEU A 1 104 ? 1.749 20.070 -31.835 1.00 68.62 104 LEU A CA 1
ATOM 823 C C . LEU A 1 104 ? 2.145 18.590 -32.006 1.00 68.62 104 LEU A C 1
ATOM 825 O O . LEU A 1 104 ? 1.585 17.736 -31.326 1.00 68.62 104 LEU A O 1
ATOM 829 N N . LYS A 1 105 ? 3.045 18.274 -32.941 1.00 66.50 105 LYS A N 1
ATOM 830 C CA . LYS A 1 105 ? 3.474 16.898 -33.267 1.00 66.50 105 LYS A CA 1
ATOM 831 C C . LYS A 1 105 ? 4.917 16.611 -32.842 1.00 66.50 105 LYS A C 1
ATOM 833 O O . LYS A 1 105 ? 5.471 15.577 -33.213 1.00 66.50 105 LYS A O 1
ATOM 838 N N . ASP A 1 106 ? 5.497 17.529 -32.083 1.00 82.00 106 ASP A N 1
ATOM 839 C CA . ASP A 1 106 ? 6.901 17.526 -31.713 1.00 82.00 106 ASP A CA 1
ATOM 840 C C . ASP A 1 106 ? 7.015 17.456 -30.187 1.00 82.00 106 ASP A C 1
ATOM 842 O O . ASP A 1 106 ? 6.096 17.849 -29.461 1.00 82.00 106 ASP A O 1
ATOM 846 N N . ILE A 1 107 ? 8.143 16.944 -29.709 1.00 83.19 107 ILE A N 1
ATOM 847 C CA . ILE A 1 107 ? 8.496 16.928 -28.290 1.00 83.19 107 ILE A CA 1
ATOM 848 C C . ILE A 1 107 ? 9.657 17.882 -28.028 1.00 83.19 107 ILE A C 1
ATOM 850 O O . ILE A 1 107 ? 10.468 18.153 -28.923 1.00 83.19 107 ILE A O 1
ATOM 854 N N . GLU A 1 108 ? 9.765 18.342 -26.786 1.00 86.06 108 GLU A N 1
ATOM 855 C CA . GLU A 1 108 ? 11.005 18.929 -26.289 1.00 86.06 108 GLU A CA 1
ATOM 856 C C . GLU A 1 108 ? 12.051 17.825 -26.116 1.00 86.06 108 GLU A C 1
ATOM 858 O O . GLU A 1 108 ? 11.864 16.885 -25.347 1.00 86.06 108 GLU A O 1
ATOM 863 N N . LEU A 1 109 ? 13.155 17.940 -26.849 1.00 83.31 109 LEU A N 1
ATOM 864 C CA . LEU A 1 109 ? 14.283 17.029 -26.786 1.00 83.31 109 LEU A CA 1
ATOM 865 C C . LEU A 1 109 ? 15.407 17.636 -25.947 1.00 83.31 109 LEU A C 1
ATOM 867 O O . LEU A 1 109 ? 15.904 18.737 -26.213 1.00 83.31 109 LEU A O 1
ATOM 871 N N . GLU A 1 110 ? 15.812 16.868 -24.944 1.00 81.38 110 GLU A N 1
ATOM 872 C CA . GLU A 1 110 ? 16.826 17.222 -23.953 1.00 81.38 110 GLU A CA 1
ATOM 873 C C . GLU A 1 110 ? 18.110 16.383 -24.098 1.00 81.38 110 GLU A C 1
ATOM 875 O O . GLU A 1 110 ? 19.188 16.810 -23.684 1.00 81.38 110 GLU A O 1
ATOM 880 N N . THR A 1 111 ? 18.020 15.225 -24.749 1.00 70.81 111 THR A N 1
ATOM 881 C CA . THR A 1 111 ? 19.112 14.266 -24.935 1.00 70.81 111 THR A CA 1
ATOM 882 C C . THR A 1 111 ? 19.200 13.813 -26.392 1.00 70.81 111 THR A C 1
ATOM 884 O O . THR A 1 111 ? 18.218 13.795 -27.130 1.00 70.81 111 THR A O 1
ATOM 887 N N . GLU A 1 112 ? 20.401 13.471 -26.833 1.00 68.38 112 GLU A N 1
ATOM 888 C CA . GLU A 1 112 ? 20.655 12.793 -28.093 1.00 68.38 112 GLU A CA 1
ATOM 889 C C . GLU A 1 112 ? 20.151 11.338 -28.047 1.00 68.38 112 GLU A C 1
ATOM 891 O O . GLU A 1 112 ? 20.008 10.753 -26.969 1.00 68.38 112 GLU A O 1
ATOM 896 N N . PRO A 1 113 ? 19.933 10.693 -29.210 1.00 61.75 113 PRO A N 1
ATOM 897 C CA . PRO A 1 113 ? 19.495 9.295 -29.272 1.00 61.75 113 PRO A CA 1
ATOM 898 C C . PRO A 1 113 ? 20.440 8.294 -28.586 1.00 61.75 113 PRO A C 1
ATOM 900 O O . PRO A 1 113 ? 20.011 7.219 -28.181 1.00 61.75 113 PRO A O 1
ATOM 903 N N . ASN A 1 114 ? 21.722 8.639 -28.456 1.00 53.94 114 ASN A N 1
ATOM 904 C CA . ASN A 1 114 ? 22.741 7.861 -27.743 1.00 53.94 114 ASN A CA 1
ATOM 905 C C . ASN A 1 114 ? 22.670 8.039 -26.207 1.00 53.94 114 ASN A C 1
ATOM 907 O O . ASN A 1 114 ? 23.501 7.481 -25.493 1.00 53.94 114 ASN A O 1
ATOM 911 N N . GLY A 1 115 ? 21.700 8.811 -25.702 1.00 58.34 115 GLY A N 1
ATOM 912 C CA . GLY A 1 115 ? 21.525 9.117 -24.284 1.00 58.34 115 GLY A CA 1
ATOM 913 C C . GLY A 1 115 ? 22.432 10.232 -23.763 1.00 58.34 115 GLY A C 1
ATOM 914 O O . GLY A 1 115 ? 22.388 10.530 -22.574 1.00 58.34 115 GLY A O 1
ATOM 915 N N . LEU A 1 116 ? 23.245 10.866 -24.615 1.00 71.00 116 LEU A N 1
ATOM 916 C CA . LEU A 1 116 ? 24.063 12.004 -24.208 1.00 71.00 116 LEU A CA 1
ATOM 917 C C . LEU A 1 116 ? 23.202 13.265 -24.083 1.00 71.00 116 LEU A C 1
ATOM 919 O O . LEU A 1 116 ? 22.313 13.490 -24.899 1.00 71.00 116 LEU A O 1
ATOM 923 N N . PRO A 1 117 ? 23.443 14.128 -23.090 1.00 77.12 117 PRO A N 1
ATOM 924 C CA . PRO A 1 117 ? 22.736 15.397 -22.999 1.00 77.12 117 PRO A CA 1
ATOM 925 C C . PRO A 1 117 ? 23.059 16.308 -24.179 1.00 77.12 117 PRO A C 1
ATOM 927 O O . PRO A 1 117 ? 24.220 16.461 -24.561 1.00 77.12 117 PRO A O 1
ATOM 930 N N . LEU A 1 118 ? 22.039 16.978 -24.715 1.00 82.38 118 LEU A N 1
ATOM 931 C CA . LEU A 1 118 ? 22.252 18.016 -25.718 1.00 82.38 118 LEU A CA 1
ATOM 932 C C . LEU A 1 118 ? 22.937 19.241 -25.096 1.00 82.38 118 LEU A C 1
ATOM 934 O O . LEU A 1 118 ? 22.763 19.567 -23.925 1.00 82.38 118 LEU A O 1
ATOM 938 N N . ALA A 1 119 ? 23.652 20.025 -25.903 1.00 79.88 119 ALA A N 1
ATOM 939 C CA . ALA A 1 119 ? 24.189 21.300 -25.418 1.00 79.88 119 ALA A CA 1
ATOM 940 C C . ALA A 1 119 ? 23.073 22.283 -24.995 1.00 79.88 119 ALA A C 1
ATOM 942 O O . ALA A 1 119 ? 23.279 23.123 -24.119 1.00 79.88 119 ALA A O 1
ATOM 943 N N . LYS A 1 120 ? 21.895 22.190 -25.625 1.00 80.38 120 LYS A N 1
ATOM 944 C CA . LYS A 1 120 ? 20.703 23.015 -25.382 1.00 80.38 120 LYS A CA 1
ATOM 945 C C . LYS A 1 120 ? 19.435 22.241 -25.748 1.00 80.38 120 LYS A C 1
ATOM 947 O O . LYS A 1 120 ? 19.493 21.357 -26.600 1.00 80.38 120 LYS A O 1
ATOM 952 N N . LYS A 1 121 ? 18.293 22.627 -25.167 1.00 84.50 121 LYS A N 1
ATOM 953 C CA . LYS A 1 121 ? 16.976 22.100 -25.565 1.00 84.50 121 LYS A CA 1
ATOM 954 C C . LYS A 1 121 ? 16.739 22.298 -27.066 1.00 84.50 121 LYS A C 1
ATOM 956 O O . LYS A 1 121 ? 17.110 23.335 -27.623 1.00 84.50 121 LYS A O 1
ATOM 961 N N . SER A 1 122 ? 16.107 21.323 -27.709 1.00 86.00 122 SER A N 1
ATOM 962 C CA . SER A 1 122 ? 15.690 21.385 -29.116 1.00 86.00 122 SER A CA 1
ATOM 963 C C . SER A 1 122 ? 14.304 20.760 -29.292 1.00 86.00 122 SER A C 1
ATOM 965 O O . SER A 1 122 ? 13.788 20.161 -28.357 1.00 86.00 122 SER A O 1
ATOM 967 N N . CYS A 1 123 ? 13.677 20.916 -30.458 1.00 87.19 123 CYS A N 1
ATOM 968 C CA . CYS A 1 123 ? 12.423 20.229 -30.769 1.00 87.19 123 CYS A CA 1
ATOM 969 C C . CYS A 1 123 ? 12.695 19.124 -31.774 1.00 87.19 123 CYS A C 1
ATOM 971 O O . CYS A 1 123 ? 13.390 19.354 -32.766 1.00 87.19 123 CYS A O 1
ATOM 973 N N . ILE A 1 124 ? 12.093 17.961 -31.556 1.00 83.44 124 ILE A N 1
ATOM 974 C CA . ILE A 1 124 ? 12.127 16.879 -32.532 1.00 83.44 124 ILE A CA 1
ATOM 975 C C . ILE A 1 124 ? 10.726 16.342 -32.771 1.00 83.44 124 ILE A C 1
ATOM 977 O O . ILE A 1 124 ? 9.918 16.189 -31.854 1.00 83.44 124 ILE A O 1
ATOM 981 N N . ARG A 1 125 ? 10.445 16.037 -34.032 1.00 81.50 125 ARG A N 1
ATOM 982 C CA . ARG A 1 125 ? 9.245 15.307 -34.408 1.00 81.50 125 ARG A CA 1
ATOM 983 C C . ARG A 1 125 ? 9.429 13.836 -34.059 1.00 81.50 125 ARG A C 1
ATOM 985 O O . ARG A 1 125 ? 10.459 13.260 -34.403 1.00 81.50 125 ARG A O 1
ATOM 992 N N . CYS A 1 126 ? 8.435 13.218 -33.425 1.00 70.94 126 CYS A N 1
ATOM 993 C CA . CYS A 1 126 ? 8.511 11.790 -33.128 1.00 70.94 126 CYS A CA 1
ATOM 994 C C . CYS A 1 126 ? 8.633 10.959 -34.413 1.00 70.94 126 CYS A C 1
ATOM 996 O O . CYS A 1 126 ? 7.877 11.153 -35.371 1.00 70.94 126 CYS A O 1
ATOM 998 N N . SER A 1 127 ? 9.602 10.043 -34.423 1.00 63.97 127 SER A N 1
ATOM 999 C CA . SER A 1 127 ? 9.862 9.128 -35.535 1.00 63.97 127 SER A CA 1
ATOM 1000 C C . SER A 1 127 ? 8.685 8.157 -35.746 1.00 63.97 127 SER A C 1
ATOM 1002 O O . SER A 1 127 ? 7.959 7.862 -34.788 1.00 63.97 127 SER A O 1
ATOM 1004 N N . PRO A 1 128 ? 8.478 7.617 -36.964 1.00 52.97 128 PRO A N 1
ATOM 1005 C CA . PRO A 1 128 ? 7.432 6.623 -37.228 1.00 52.97 128 PRO A CA 1
ATOM 1006 C C . PRO A 1 128 ? 7.471 5.448 -36.232 1.00 52.97 128 PRO A C 1
ATOM 1008 O O . PRO A 1 128 ? 8.544 4.935 -35.931 1.00 52.97 128 PRO A O 1
ATOM 1011 N N . GLY A 1 129 ? 6.307 5.033 -35.714 1.00 49.62 129 GLY A N 1
ATOM 1012 C CA . GLY A 1 129 ? 6.199 4.001 -34.666 1.00 49.62 129 GLY A CA 1
ATOM 1013 C C . GLY A 1 129 ? 6.256 4.526 -33.223 1.00 49.62 129 GLY A C 1
ATOM 1014 O O . GLY A 1 129 ? 6.232 3.732 -32.287 1.00 49.62 129 GLY A O 1
ATOM 1015 N N . THR A 1 130 ? 6.301 5.848 -33.034 1.00 64.12 130 THR A N 1
ATOM 1016 C CA . THR A 1 130 ? 6.279 6.520 -31.722 1.00 64.12 130 THR A CA 1
ATOM 1017 C C . THR A 1 130 ? 5.335 7.732 -31.752 1.00 64.12 130 THR A C 1
ATOM 1019 O O . THR A 1 130 ? 5.015 8.233 -32.833 1.00 64.12 130 THR A O 1
ATOM 1022 N N . PHE A 1 131 ? 4.862 8.215 -30.595 1.00 67.19 131 PHE A N 1
ATOM 1023 C CA . PHE A 1 131 ? 3.990 9.402 -30.508 1.00 67.19 131 PHE A CA 1
ATOM 1024 C C . PHE A 1 131 ? 4.363 10.325 -29.332 1.00 67.19 131 PHE A C 1
ATOM 1026 O O . PHE A 1 131 ? 4.903 9.834 -28.339 1.00 67.19 131 PHE A O 1
ATOM 1033 N N . PRO A 1 132 ? 4.091 11.648 -29.408 1.00 71.88 132 PRO A N 1
ATOM 1034 C CA . PRO A 1 132 ? 4.372 12.567 -28.305 1.00 71.88 132 PRO A CA 1
ATOM 1035 C C . PRO A 1 132 ? 3.536 12.217 -27.071 1.00 71.88 132 PRO A C 1
ATOM 1037 O O . PRO A 1 132 ? 2.324 12.021 -27.172 1.00 71.88 132 PRO A O 1
ATOM 1040 N N . SER A 1 133 ? 4.161 12.182 -25.899 1.00 68.25 133 SER A N 1
ATOM 1041 C CA . SER A 1 133 ? 3.470 12.108 -24.615 1.00 68.25 133 SER A CA 1
ATOM 1042 C C . SER A 1 133 ? 2.558 13.326 -24.413 1.00 68.25 133 SER A C 1
ATOM 1044 O O . SER A 1 133 ? 2.750 14.375 -25.030 1.00 68.25 133 SER A O 1
ATOM 1046 N N . LEU A 1 134 ? 1.550 13.205 -23.540 1.00 62.38 134 LEU A N 1
ATOM 1047 C CA . LEU A 1 134 ? 0.561 14.268 -23.295 1.00 62.38 134 LEU A CA 1
ATOM 1048 C C . LEU A 1 134 ? 1.208 15.584 -22.826 1.00 62.38 134 LEU A C 1
ATOM 1050 O O . LEU A 1 134 ? 0.763 16.668 -23.195 1.00 62.38 134 LEU A O 1
ATOM 1054 N N . ASP A 1 135 ? 2.279 15.477 -22.045 1.00 70.69 135 ASP A N 1
ATOM 1055 C CA . ASP A 1 135 ? 3.099 16.588 -21.562 1.00 70.69 135 ASP A CA 1
ATOM 1056 C C . ASP A 1 135 ? 4.145 17.073 -22.588 1.00 70.69 135 ASP A C 1
ATOM 1058 O O . ASP A 1 135 ? 4.795 18.084 -22.348 1.00 70.69 135 ASP A O 1
ATOM 1062 N N . ARG A 1 136 ? 4.270 16.408 -23.748 1.00 75.50 136 ARG A N 1
ATOM 1063 C CA . ARG A 1 136 ? 5.196 16.708 -24.865 1.00 75.50 136 ARG A CA 1
ATOM 1064 C C . ARG A 1 136 ? 6.681 16.641 -24.524 1.00 75.50 136 ARG A C 1
ATOM 1066 O O . ARG A 1 136 ? 7.507 17.284 -25.170 1.00 75.50 136 ARG A O 1
ATOM 1073 N N . THR A 1 137 ? 7.027 15.835 -23.534 1.00 72.81 137 THR A N 1
ATOM 1074 C CA . THR A 1 137 ? 8.403 15.705 -23.039 1.00 72.81 137 THR A CA 1
ATOM 1075 C C . THR A 1 137 ? 9.079 14.433 -23.538 1.00 72.81 137 THR A C 1
ATOM 1077 O O . THR A 1 137 ? 10.296 14.302 -23.461 1.00 72.81 137 THR A O 1
ATOM 1080 N N . LYS A 1 138 ? 8.303 13.463 -24.043 1.00 70.19 138 LYS A N 1
ATOM 1081 C CA . LYS A 1 138 ? 8.802 12.151 -24.464 1.00 70.19 138 LYS A CA 1
ATOM 1082 C C . LYS A 1 138 ? 8.107 11.704 -25.738 1.00 70.19 138 LYS A C 1
ATOM 1084 O O . LYS A 1 138 ? 6.895 11.829 -25.864 1.00 70.19 138 LYS A O 1
ATOM 1089 N N . CYS A 1 139 ? 8.851 11.117 -26.666 1.00 65.50 139 CYS A N 1
ATOM 1090 C CA . CYS A 1 139 ? 8.260 10.311 -27.724 1.00 65.50 139 CYS A CA 1
ATOM 1091 C C . CYS A 1 139 ? 8.096 8.939 -27.110 1.00 65.50 139 CYS A C 1
ATOM 1093 O O . CYS A 1 139 ? 9.092 8.271 -26.841 1.00 65.50 139 CYS A O 1
ATOM 1095 N N . LEU A 1 140 ? 6.862 8.561 -26.795 1.00 61.31 140 LEU A N 1
ATOM 1096 C CA . LEU A 1 140 ? 6.609 7.282 -26.170 1.00 61.31 140 LEU A CA 1
ATOM 1097 C C . LEU A 1 140 ? 6.890 6.196 -27.206 1.00 61.31 140 LEU A C 1
ATOM 1099 O O . LEU A 1 140 ? 6.215 6.153 -28.246 1.00 61.31 140 LEU A O 1
ATOM 1103 N N . PRO A 1 141 ? 7.921 5.365 -26.954 1.00 44.31 141 PRO A N 1
ATOM 1104 C CA . PRO A 1 141 ? 8.187 4.232 -27.795 1.00 44.31 141 P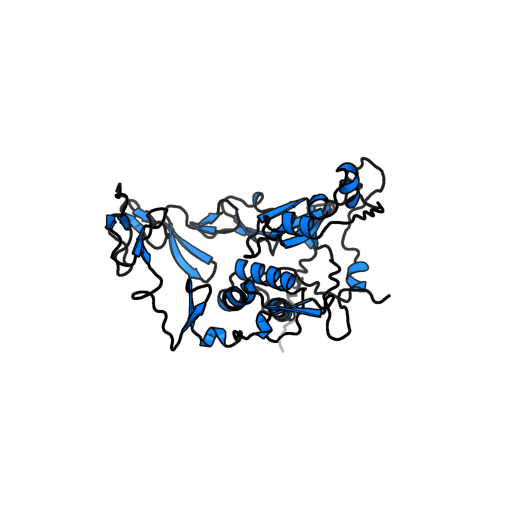RO A CA 1
ATOM 1105 C C . PRO A 1 141 ? 7.043 3.260 -27.583 1.00 44.31 141 PRO A C 1
ATOM 1107 O O . PRO A 1 141 ? 6.652 2.942 -26.455 1.00 44.31 141 PRO A O 1
ATOM 1110 N N . CYS A 1 142 ? 6.536 2.727 -28.674 1.00 48.75 142 CYS A N 1
ATOM 1111 C CA . CYS A 1 142 ? 5.949 1.414 -28.581 1.00 48.75 142 CYS A CA 1
ATOM 1112 C C . CYS A 1 142 ? 7.117 0.469 -28.139 1.00 48.75 142 CYS A C 1
ATOM 1114 O O . CYS A 1 142 ? 8.247 0.638 -28.594 1.00 48.75 142 CYS A O 1
ATOM 1116 N N . GLN A 1 143 ? 6.904 -0.427 -27.165 1.00 46.78 143 GLN A N 1
ATOM 1117 C CA . GLN A 1 143 ? 7.869 -0.772 -26.089 1.00 46.78 143 GLN A CA 1
ATOM 1118 C C . GLN A 1 143 ? 9.265 -1.338 -26.424 1.00 46.78 143 GLN A C 1
ATOM 1120 O O . GLN A 1 143 ? 9.981 -1.683 -25.491 1.00 46.78 143 GLN A O 1
ATOM 1125 N N . VAL A 1 144 ? 9.700 -1.486 -27.677 1.00 42.44 144 VAL A N 1
ATOM 1126 C CA . VAL A 1 144 ? 10.961 -2.185 -28.012 1.00 42.44 144 VAL A CA 1
ATOM 1127 C C . VAL A 1 144 ? 11.411 -1.929 -29.468 1.00 42.44 144 VAL A C 1
ATOM 1129 O O . VAL A 1 144 ? 10.792 -1.102 -30.132 1.00 42.44 144 VAL A O 1
ATOM 1132 N N . VAL A 1 145 ? 12.460 -2.580 -30.011 1.00 43.44 145 VAL A N 1
ATOM 1133 C CA . VAL A 1 145 ? 12.872 -2.380 -31.428 1.00 43.44 145 VAL A CA 1
ATOM 1134 C C . VAL A 1 145 ? 11.726 -2.857 -32.324 1.00 43.44 145 VAL A C 1
ATOM 1136 O O . VAL A 1 145 ? 11.439 -4.053 -32.362 1.00 43.44 145 VAL A O 1
ATOM 1139 N N . ASN A 1 146 ? 10.963 -1.927 -32.907 1.00 44.56 146 ASN A N 1
ATOM 1140 C CA . ASN A 1 146 ? 9.583 -2.172 -33.373 1.00 44.56 146 ASN A CA 1
ATOM 1141 C C . ASN A 1 146 ? 8.607 -2.768 -32.337 1.00 44.56 146 ASN A C 1
ATOM 1143 O O . ASN A 1 146 ? 7.490 -3.115 -32.702 1.00 44.56 146 ASN A O 1
ATOM 1147 N N . CYS A 1 147 ? 8.980 -2.888 -31.068 1.00 52.72 147 CYS A N 1
ATOM 1148 C CA . CYS A 1 147 ? 8.234 -3.489 -29.957 1.00 52.72 147 CYS A CA 1
ATOM 1149 C C . CYS A 1 147 ? 8.478 -4.974 -29.553 1.00 52.72 147 CYS A C 1
ATOM 1151 O O . CYS A 1 147 ? 7.550 -5.617 -29.076 1.00 52.72 147 CYS A O 1
ATOM 1153 N N . THR A 1 148 ? 9.715 -5.505 -29.573 1.00 52.66 148 THR A N 1
ATOM 1154 C CA . THR A 1 148 ? 10.173 -6.824 -29.002 1.00 52.66 148 THR A CA 1
ATOM 1155 C C . THR A 1 148 ? 11.161 -6.933 -27.752 1.00 52.66 148 THR A C 1
ATOM 1157 O O . THR A 1 148 ? 12.325 -6.561 -27.854 1.00 52.66 148 THR A O 1
ATOM 1160 N N . CYS A 1 149 ? 10.770 -7.513 -26.579 1.00 62.66 149 CYS A N 1
ATOM 1161 C CA . CYS A 1 149 ? 11.675 -7.934 -25.445 1.00 62.66 149 CYS A CA 1
ATOM 1162 C C . CYS A 1 149 ? 12.274 -9.314 -25.739 1.00 62.66 149 CYS A C 1
ATOM 1164 O O . CYS A 1 149 ? 11.552 -10.149 -26.295 1.00 62.66 149 CYS A O 1
ATOM 1166 N N . PRO A 1 150 ? 13.552 -9.584 -25.390 1.00 67.62 150 PRO A N 1
ATOM 1167 C CA . PRO A 1 150 ? 14.235 -10.808 -25.807 1.00 67.62 150 PRO A CA 1
ATOM 1168 C C . PRO A 1 150 ? 13.571 -12.080 -25.258 1.00 67.62 150 PRO A C 1
ATOM 1170 O O . PRO A 1 150 ? 13.783 -12.451 -24.106 1.00 67.62 150 PRO A O 1
ATOM 1173 N N . GLN A 1 151 ? 12.815 -12.781 -26.109 1.00 67.56 151 GLN A N 1
ATOM 1174 C CA . GLN A 1 151 ? 11.979 -13.928 -25.720 1.00 67.56 151 GLN A CA 1
ATOM 1175 C C . GLN A 1 151 ? 12.756 -15.095 -25.085 1.00 67.56 151 GLN A C 1
ATOM 1177 O O . GLN A 1 151 ? 12.176 -15.887 -24.352 1.00 67.56 151 GLN A O 1
ATOM 1182 N N . THR A 1 152 ? 14.058 -15.230 -25.359 1.00 76.00 152 THR A N 1
ATOM 1183 C CA . THR A 1 152 ? 14.874 -16.363 -24.885 1.00 76.00 152 THR A CA 1
ATOM 1184 C C . THR A 1 152 ? 15.452 -16.185 -23.482 1.00 76.00 152 THR A C 1
ATOM 1186 O O . THR A 1 152 ? 15.873 -17.161 -22.871 1.00 76.00 152 THR A O 1
ATOM 1189 N N . SER A 1 153 ? 15.517 -14.955 -22.969 1.00 73.69 153 SER A N 1
ATOM 1190 C CA . SER A 1 153 ? 16.189 -14.641 -21.694 1.00 73.69 153 SER A CA 1
ATOM 1191 C C . SER A 1 153 ? 15.364 -13.754 -20.770 1.00 73.69 153 SER A C 1
ATOM 1193 O O . SER A 1 153 ? 15.683 -13.643 -19.584 1.00 73.69 153 SER A O 1
ATOM 1195 N N . HIS A 1 154 ? 14.337 -13.104 -21.309 1.00 80.44 154 HIS A N 1
ATOM 1196 C CA . HIS A 1 154 ? 13.510 -12.152 -20.600 1.00 80.44 154 HIS A CA 1
ATOM 1197 C C . HIS A 1 154 ? 12.034 -12.441 -20.830 1.00 80.44 154 HIS A C 1
ATOM 1199 O O . HIS A 1 154 ? 11.627 -13.050 -21.817 1.00 80.44 154 HIS A O 1
ATOM 1205 N N . GLU A 1 155 ? 11.228 -11.947 -19.907 1.00 83.19 155 GLU A N 1
ATOM 1206 C CA . GLU A 1 155 ? 9.787 -12.093 -19.931 1.00 83.19 155 GLU A CA 1
ATOM 1207 C C . GLU A 1 155 ? 9.112 -10.737 -19.753 1.00 83.19 155 GLU A C 1
ATOM 1209 O O . GLU A 1 155 ? 9.559 -9.895 -18.965 1.00 83.19 155 GLU A O 1
ATOM 1214 N N . TRP A 1 156 ? 8.023 -10.535 -20.493 1.00 80.56 156 TRP A N 1
ATOM 1215 C CA . TRP A 1 156 ? 7.163 -9.371 -20.344 1.00 80.56 156 TRP A CA 1
ATOM 1216 C C . TRP A 1 156 ? 6.172 -9.564 -19.209 1.00 80.56 156 TRP A C 1
ATOM 1218 O O . TRP A 1 156 ? 5.396 -10.513 -19.203 1.00 80.56 156 TRP A O 1
ATOM 1228 N N . LEU A 1 157 ? 6.129 -8.591 -18.308 1.00 83.12 157 LEU A N 1
ATOM 1229 C CA . LEU A 1 157 ? 5.134 -8.472 -17.254 1.00 83.12 157 LEU A CA 1
ATOM 1230 C C . LEU A 1 157 ? 4.372 -7.142 -17.391 1.00 83.12 157 LEU A C 1
ATOM 1232 O O . LEU A 1 157 ? 4.823 -6.221 -18.079 1.00 83.12 157 LEU A O 1
ATOM 1236 N N . LEU A 1 158 ? 3.223 -7.033 -16.709 1.00 82.75 158 LEU A N 1
ATOM 1237 C CA . LEU A 1 158 ? 2.374 -5.828 -16.686 1.00 82.75 158 LEU A CA 1
ATOM 1238 C C . LEU A 1 158 ? 2.013 -5.326 -18.098 1.00 82.75 158 LEU A C 1
ATOM 1240 O O . LEU A 1 158 ? 2.252 -4.165 -18.425 1.00 82.75 158 LEU A O 1
ATOM 1244 N N . ASP A 1 159 ? 1.469 -6.214 -18.933 1.00 74.81 159 ASP A N 1
ATOM 1245 C CA . ASP A 1 159 ? 1.078 -5.943 -20.327 1.00 74.81 159 ASP A CA 1
ATOM 1246 C C . ASP A 1 159 ? 2.194 -5.301 -21.163 1.00 74.81 159 ASP A C 1
ATOM 1248 O O . ASP A 1 159 ? 1.974 -4.370 -21.936 1.00 74.81 159 ASP A O 1
ATOM 1252 N N . GLY A 1 160 ? 3.421 -5.792 -20.985 1.00 66.81 160 GLY A N 1
ATOM 1253 C CA . GLY A 1 160 ? 4.558 -5.359 -21.789 1.00 66.81 160 GLY A CA 1
ATOM 1254 C C . GLY A 1 160 ? 5.188 -4.044 -21.335 1.00 66.81 160 GLY A C 1
ATOM 1255 O O . GLY A 1 160 ? 5.897 -3.428 -22.114 1.00 66.81 160 GLY A O 1
ATOM 1256 N N . THR A 1 161 ? 4.939 -3.598 -20.099 1.00 70.38 161 THR A N 1
ATOM 1257 C CA . THR A 1 161 ? 5.580 -2.392 -19.533 1.00 70.38 161 THR A CA 1
ATOM 1258 C C . THR A 1 161 ? 6.809 -2.702 -18.675 1.00 70.38 161 THR A C 1
ATOM 1260 O O . THR A 1 161 ? 7.543 -1.791 -18.291 1.00 70.38 161 THR A O 1
ATOM 1263 N N . LEU A 1 162 ? 7.045 -3.980 -18.358 1.00 74.56 162 LEU A N 1
ATOM 1264 C CA . LEU A 1 162 ? 8.154 -4.434 -17.523 1.00 74.56 162 LEU A CA 1
ATOM 1265 C C . LEU A 1 162 ? 8.816 -5.682 -18.134 1.00 74.56 162 LEU A C 1
ATOM 1267 O O . LEU A 1 162 ? 8.243 -6.764 -18.073 1.00 74.56 162 LEU A O 1
ATOM 1271 N N . CYS A 1 163 ? 10.020 -5.545 -18.698 1.00 78.19 163 CYS A N 1
ATOM 1272 C CA . CYS A 1 163 ? 10.836 -6.665 -19.200 1.00 78.19 163 CYS A CA 1
ATOM 1273 C C . CYS A 1 163 ? 11.797 -7.117 -18.084 1.00 78.19 163 CYS A C 1
ATOM 1275 O O . CYS A 1 163 ? 12.568 -6.306 -17.564 1.00 78.19 163 CYS A O 1
ATOM 1277 N N . VAL A 1 164 ? 11.732 -8.389 -17.675 1.00 79.06 164 VAL A N 1
ATOM 1278 C CA . VAL A 1 164 ? 12.511 -8.934 -16.544 1.00 79.06 164 VAL A CA 1
ATOM 1279 C C . VAL A 1 164 ? 13.316 -10.148 -16.981 1.00 79.06 164 VAL A C 1
ATOM 1281 O O . VAL A 1 164 ? 12.800 -11.011 -17.682 1.00 79.06 164 VAL A O 1
ATOM 1284 N N . PHE A 1 165 ? 14.564 -10.245 -16.523 1.00 80.06 165 PHE A N 1
ATOM 1285 C CA . PHE A 1 165 ? 15.408 -11.418 -16.744 1.00 80.06 165 PHE A CA 1
ATOM 1286 C C . PHE A 1 165 ? 14.791 -12.671 -16.106 1.00 80.06 165 PHE A C 1
ATOM 1288 O O . PHE A 1 165 ? 14.568 -12.705 -14.892 1.00 80.06 165 PHE A O 1
ATOM 1295 N N . SER A 1 166 ? 14.533 -13.710 -16.903 1.00 82.81 166 SER A N 1
ATOM 1296 C CA . SER A 1 166 ? 13.714 -14.860 -16.495 1.00 82.81 166 SER A CA 1
ATOM 1297 C C . SER A 1 166 ? 14.282 -15.616 -15.287 1.00 82.81 166 SER A C 1
ATOM 1299 O O . SER A 1 166 ? 13.515 -16.111 -14.462 1.00 82.81 166 SER A O 1
ATOM 1301 N N . GLN A 1 167 ? 15.609 -15.639 -15.094 1.00 79.25 167 GLN A N 1
ATOM 1302 C CA . GLN A 1 167 ? 16.221 -16.275 -13.915 1.00 79.25 167 GLN A CA 1
ATOM 1303 C C . GLN A 1 167 ? 15.812 -15.599 -12.597 1.00 79.25 167 GLN A C 1
ATOM 1305 O O . GLN A 1 167 ? 15.691 -16.270 -11.572 1.00 79.25 167 GLN A O 1
ATOM 1310 N N . ASN A 1 168 ? 15.521 -14.294 -12.615 1.00 78.12 168 ASN A N 1
ATOM 1311 C CA . ASN A 1 168 ? 15.049 -13.569 -11.433 1.00 78.12 168 ASN A CA 1
ATOM 1312 C C . ASN A 1 168 ? 13.594 -13.888 -11.066 1.00 78.12 168 ASN A C 1
ATOM 1314 O O . ASN A 1 168 ? 13.163 -13.532 -9.968 1.00 78.12 168 ASN A O 1
ATOM 1318 N N . LEU A 1 169 ? 12.851 -14.546 -11.962 1.00 80.44 169 LEU A N 1
ATOM 1319 C CA . LEU A 1 169 ? 11.454 -14.930 -11.772 1.00 80.44 169 LEU A CA 1
ATOM 1320 C C . LEU A 1 169 ? 11.278 -16.407 -11.389 1.00 80.44 169 LEU A C 1
ATOM 1322 O O . LEU A 1 169 ? 10.152 -16.840 -11.171 1.00 80.44 169 LEU A O 1
ATOM 1326 N N . THR A 1 170 ? 12.364 -17.174 -11.280 1.00 79.25 170 THR A N 1
ATOM 1327 C CA . THR A 1 170 ? 12.340 -18.618 -10.961 1.00 79.25 170 THR A CA 1
ATOM 1328 C C . THR A 1 170 ? 11.662 -18.942 -9.629 1.00 79.25 170 THR A C 1
ATOM 1330 O O . THR A 1 170 ? 11.008 -19.971 -9.509 1.00 79.25 170 THR A O 1
ATOM 1333 N N . LEU A 1 171 ? 11.767 -18.049 -8.640 1.00 75.44 171 LEU A N 1
ATOM 1334 C CA . LEU A 1 171 ? 11.102 -18.188 -7.336 1.00 75.44 171 LEU A CA 1
ATOM 1335 C C . LEU A 1 171 ? 9.589 -17.915 -7.388 1.00 75.44 171 LEU A C 1
ATOM 1337 O O . LEU A 1 171 ? 8.881 -18.215 -6.428 1.00 75.44 171 LEU A O 1
ATOM 1341 N N . TRP A 1 172 ? 9.100 -17.325 -8.480 1.00 82.12 172 TRP A N 1
ATOM 1342 C CA . TRP A 1 172 ? 7.712 -16.903 -8.645 1.00 82.12 172 TRP A CA 1
ATOM 1343 C C . TRP A 1 172 ? 7.206 -17.306 -10.033 1.00 82.12 172 TRP A C 1
ATOM 1345 O O . TRP A 1 172 ? 7.018 -16.426 -10.872 1.00 82.12 172 TRP A O 1
ATOM 1355 N N . PRO A 1 173 ? 7.034 -18.608 -10.317 1.00 80.75 173 PRO A N 1
ATOM 1356 C CA . PRO A 1 173 ? 6.449 -19.059 -11.575 1.00 80.75 173 PRO A CA 1
ATOM 1357 C C . PRO A 1 173 ? 5.012 -18.540 -11.744 1.00 80.75 173 PRO A C 1
ATOM 1359 O O . PRO A 1 173 ? 4.290 -18.338 -10.765 1.00 80.75 173 PRO A O 1
ATOM 1362 N N . ASP A 1 174 ? 4.608 -18.305 -12.994 1.00 83.38 174 ASP A N 1
ATOM 1363 C CA . ASP A 1 174 ? 3.224 -17.968 -13.342 1.00 83.38 174 ASP A CA 1
ATOM 1364 C C . ASP A 1 174 ? 2.419 -19.257 -13.552 1.00 83.38 174 ASP A C 1
ATOM 1366 O O . ASP A 1 174 ? 2.369 -19.813 -14.648 1.00 83.38 174 ASP A O 1
ATOM 1370 N N . GLU A 1 175 ? 1.849 -19.775 -12.464 1.00 86.44 175 GLU A N 1
ATOM 1371 C CA . GLU A 1 175 ? 1.017 -20.984 -12.462 1.00 86.44 175 GLU A CA 1
ATOM 1372 C C . GLU A 1 175 ? -0.445 -20.618 -12.186 1.00 86.44 175 GLU A C 1
ATOM 1374 O O . GLU A 1 175 ? -0.727 -19.643 -11.475 1.00 86.44 175 GLU A O 1
ATOM 1379 N N . ARG A 1 176 ? -1.389 -21.415 -12.705 1.00 85.50 176 ARG A N 1
ATOM 1380 C CA . ARG A 1 176 ? -2.838 -21.172 -12.578 1.00 85.50 176 ARG A CA 1
ATOM 1381 C C . ARG A 1 176 ? -3.270 -20.985 -11.125 1.00 85.50 176 ARG A C 1
ATOM 1383 O O . ARG A 1 176 ? -4.030 -20.083 -10.784 1.00 85.50 176 ARG A O 1
ATOM 1390 N N . GLU A 1 177 ? -2.723 -21.816 -10.257 1.00 83.56 177 GLU A N 1
ATOM 1391 C CA . GLU A 1 177 ? -3.009 -21.894 -8.832 1.00 83.56 177 GLU A CA 1
ATOM 1392 C C . GLU A 1 177 ? -2.648 -20.592 -8.100 1.00 83.56 177 GLU A C 1
ATOM 1394 O O . GLU A 1 177 ? -3.264 -20.255 -7.090 1.00 83.56 177 GLU A O 1
ATOM 1399 N N . THR A 1 178 ? -1.687 -19.815 -8.613 1.00 83.50 178 THR A N 1
ATOM 1400 C CA . THR A 1 178 ? -1.232 -18.563 -7.980 1.00 83.50 178 THR A CA 1
ATOM 1401 C C . THR A 1 178 ? -2.245 -17.424 -8.101 1.00 83.50 178 THR A C 1
ATOM 1403 O O . THR A 1 178 ? -2.233 -16.494 -7.289 1.00 83.50 178 THR A O 1
ATOM 1406 N N . HIS A 1 179 ? -3.153 -17.506 -9.077 1.00 87.94 179 HIS A N 1
ATOM 1407 C CA . HIS A 1 179 ? -4.125 -16.460 -9.385 1.00 87.94 179 HIS A CA 1
ATOM 1408 C C . HIS A 1 179 ? -5.590 -16.893 -9.220 1.00 87.94 179 HIS A C 1
ATOM 1410 O O . HIS A 1 179 ? -6.493 -16.146 -9.597 1.00 87.94 179 HIS A O 1
ATOM 1416 N N . ILE A 1 180 ? -5.848 -18.043 -8.594 1.00 88.44 180 ILE A N 1
ATOM 1417 C CA . ILE A 1 180 ? -7.195 -18.442 -8.159 1.00 88.44 180 ILE A CA 1
ATOM 1418 C C . ILE A 1 180 ? -7.551 -17.733 -6.839 1.00 88.44 180 ILE A C 1
ATOM 1420 O O . ILE A 1 180 ? -6.689 -17.450 -6.013 1.00 88.44 180 ILE A O 1
ATOM 1424 N N . VAL A 1 181 ? -8.822 -17.427 -6.607 1.00 87.88 181 VAL A N 1
ATOM 1425 C CA . VAL A 1 181 ? -9.367 -16.975 -5.319 1.00 87.88 181 VAL A CA 1
ATOM 1426 C C . VAL A 1 181 ? -10.485 -17.937 -4.941 1.00 87.88 181 VAL A C 1
ATOM 1428 O O . VAL A 1 181 ? -11.433 -18.106 -5.701 1.00 87.88 181 VAL A O 1
ATOM 1431 N N . GLU A 1 182 ? -10.344 -18.590 -3.792 1.00 85.88 182 GLU A N 1
ATOM 1432 C CA . GLU A 1 182 ? -11.291 -19.595 -3.299 1.00 85.88 182 GLU A CA 1
ATOM 1433 C C . GLU A 1 182 ? -12.314 -18.940 -2.365 1.00 85.88 182 GLU A C 1
ATOM 1435 O O . GLU A 1 182 ? -11.941 -18.334 -1.353 1.00 85.88 182 GLU A O 1
ATOM 1440 N N . TYR A 1 183 ? -13.598 -19.107 -2.669 1.00 85.69 183 TYR A N 1
ATOM 1441 C CA . TYR A 1 183 ? -14.717 -18.652 -1.850 1.00 85.69 183 TYR A CA 1
ATOM 1442 C C . TYR A 1 183 ? -15.411 -19.846 -1.184 1.00 85.69 183 TYR A C 1
ATOM 1444 O O . TYR A 1 183 ? -16.502 -20.252 -1.585 1.00 85.69 183 TYR A O 1
ATOM 1452 N N . ASP A 1 184 ? -14.795 -20.378 -0.125 1.00 80.31 184 ASP A N 1
ATOM 1453 C CA . ASP A 1 184 ? -15.221 -21.616 0.558 1.00 80.31 184 ASP A CA 1
ATOM 1454 C C . ASP A 1 184 ? -16.695 -21.624 0.972 1.00 80.31 184 ASP A C 1
ATOM 1456 O O . ASP A 1 184 ? -17.359 -22.651 0.891 1.00 80.31 184 ASP A O 1
ATOM 1460 N N . ILE A 1 185 ? -17.221 -20.468 1.391 1.00 78.50 185 ILE A N 1
ATOM 1461 C CA . ILE A 1 185 ? -18.609 -20.325 1.861 1.00 78.50 185 ILE A CA 1
ATOM 1462 C C . ILE A 1 185 ? -19.616 -20.707 0.769 1.00 78.50 185 ILE A C 1
ATOM 1464 O O . ILE A 1 185 ? -20.676 -21.246 1.075 1.00 78.50 185 ILE A O 1
ATOM 1468 N N . VAL A 1 186 ? -19.293 -20.418 -0.492 1.00 85.00 186 VAL A N 1
ATOM 1469 C CA . VAL A 1 186 ? -20.151 -20.717 -1.647 1.00 85.00 186 VAL A CA 1
ATOM 1470 C C . VAL A 1 186 ? -19.607 -21.866 -2.500 1.00 85.00 186 VAL A C 1
ATOM 1472 O O . VAL A 1 186 ? -20.259 -22.251 -3.463 1.00 85.00 186 VAL A O 1
ATOM 1475 N N . GLY A 1 187 ? -18.439 -22.420 -2.153 1.00 87.19 187 GLY A N 1
ATOM 1476 C CA . GLY A 1 187 ? -17.800 -23.517 -2.883 1.00 87.19 187 GLY A CA 1
ATOM 1477 C C . GLY A 1 187 ? -17.382 -23.146 -4.308 1.00 87.19 187 GLY A C 1
ATOM 1478 O O . GLY A 1 187 ? -17.490 -23.977 -5.206 1.00 87.19 187 GLY A O 1
ATOM 1479 N N . VAL A 1 188 ? -16.969 -21.894 -4.533 1.00 90.19 188 VAL A N 1
ATOM 1480 C CA . VAL A 1 188 ? -16.601 -21.390 -5.866 1.00 90.19 188 VAL A CA 1
ATOM 1481 C C . VAL A 1 188 ? -15.162 -20.901 -5.882 1.00 90.19 188 VAL A C 1
ATOM 1483 O O . VAL A 1 188 ? -14.764 -20.095 -5.043 1.00 90.19 188 VAL A O 1
ATOM 1486 N N . ASP A 1 189 ? -14.443 -21.299 -6.926 1.00 89.44 189 ASP A N 1
ATOM 1487 C CA . ASP A 1 189 ? -13.107 -20.807 -7.235 1.00 89.44 189 ASP A CA 1
ATOM 1488 C C . ASP A 1 189 ? -13.163 -19.859 -8.427 1.00 89.44 189 ASP A C 1
ATOM 1490 O O . ASP A 1 189 ? -13.739 -20.168 -9.473 1.00 89.44 189 ASP A O 1
ATOM 1494 N N . VAL A 1 190 ? -12.550 -18.688 -8.277 1.00 90.88 190 VAL A N 1
ATOM 1495 C CA . VAL A 1 190 ? -12.544 -17.645 -9.305 1.00 90.88 190 VAL A CA 1
ATOM 1496 C C . VAL A 1 190 ? -11.117 -17.367 -9.746 1.00 90.88 190 VAL A C 1
ATOM 1498 O O . VAL A 1 190 ? -10.261 -17.011 -8.940 1.00 90.88 190 VAL A O 1
ATOM 1501 N N . GLU A 1 191 ? -10.855 -17.478 -11.046 1.00 91.50 191 GLU A N 1
ATOM 1502 C CA . GLU A 1 191 ? -9.590 -17.033 -11.629 1.00 91.50 191 GLU A CA 1
ATOM 1503 C C . GLU A 1 191 ? -9.550 -15.496 -11.675 1.00 91.50 191 GLU A C 1
ATOM 1505 O O . GLU A 1 191 ? -10.325 -14.847 -12.383 1.00 91.50 191 GLU A O 1
ATOM 1510 N N . SER A 1 192 ? -8.638 -14.888 -10.920 1.00 90.38 192 SER A N 1
ATOM 1511 C CA . SER A 1 192 ? -8.477 -13.438 -10.882 1.00 90.38 192 SER A CA 1
ATOM 1512 C C . SER A 1 192 ? -7.562 -12.962 -12.005 1.00 90.38 192 SER A C 1
ATOM 1514 O O . SER A 1 192 ? -6.338 -13.113 -11.952 1.00 90.38 192 SER A O 1
ATOM 1516 N N . LYS A 1 193 ? -8.152 -12.283 -12.997 1.00 91.00 193 LYS A N 1
ATOM 1517 C CA . LYS A 1 193 ? -7.405 -11.604 -14.072 1.00 91.00 193 LYS A CA 1
ATOM 1518 C C . LYS A 1 193 ? -6.393 -10.595 -13.524 1.00 91.00 193 LYS A C 1
ATOM 1520 O O . LYS A 1 193 ? -5.315 -10.437 -14.091 1.00 91.00 193 LYS A O 1
ATOM 1525 N N . TYR A 1 194 ? -6.728 -9.930 -12.416 1.00 90.50 194 TYR A N 1
ATOM 1526 C CA . TYR A 1 194 ? -5.831 -8.967 -11.785 1.00 90.50 194 TYR A CA 1
ATOM 1527 C C . TYR A 1 194 ? -4.610 -9.662 -11.173 1.00 90.50 194 TYR A C 1
ATOM 1529 O O . TYR A 1 194 ? -3.483 -9.246 -11.431 1.00 90.50 194 TYR A O 1
ATOM 1537 N N . LEU A 1 195 ? -4.799 -10.753 -10.418 1.00 90.56 195 LEU A N 1
ATOM 1538 C CA . LEU A 1 195 ? -3.670 -11.513 -9.868 1.00 90.56 195 LEU A CA 1
ATOM 1539 C C . LEU A 1 195 ? -2.776 -12.059 -10.980 1.00 90.56 195 LEU A C 1
ATOM 1541 O O . LEU A 1 195 ? -1.569 -11.8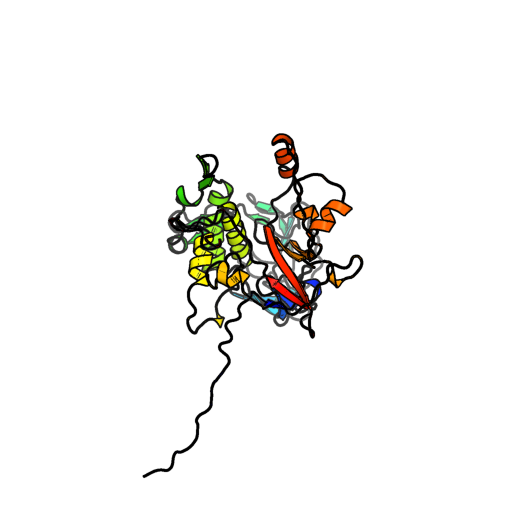44 -10.928 1.00 90.56 195 LEU A O 1
ATOM 1545 N N . LYS A 1 196 ? -3.368 -12.669 -12.011 1.00 90.88 196 LYS A N 1
ATOM 1546 C CA . LYS A 1 196 ? -2.644 -13.206 -13.171 1.00 90.88 196 LYS A CA 1
ATOM 1547 C C . LYS A 1 196 ? -1.730 -12.162 -13.815 1.00 90.88 196 LYS A C 1
ATOM 1549 O O . LYS A 1 196 ? -0.569 -12.421 -14.095 1.00 90.88 196 LYS A O 1
ATOM 1554 N N . LYS A 1 197 ? -2.239 -10.942 -13.988 1.00 90.62 197 LYS A N 1
ATOM 1555 C CA . LYS A 1 197 ? -1.497 -9.842 -14.612 1.00 90.62 197 LYS A CA 1
ATOM 1556 C C . LYS A 1 197 ? -0.451 -9.199 -13.693 1.00 90.62 197 LYS A C 1
ATOM 1558 O O . LYS A 1 197 ? 0.605 -8.776 -14.166 1.00 90.62 197 LYS A O 1
ATOM 1563 N N . HIS A 1 198 ? -0.745 -9.061 -12.399 1.00 91.75 198 HIS A N 1
ATOM 1564 C CA . HIS A 1 198 ? 0.021 -8.184 -11.506 1.00 91.75 198 HIS A CA 1
ATOM 1565 C C . HIS A 1 198 ? 0.879 -8.916 -10.468 1.00 91.75 198 HIS A C 1
ATOM 1567 O O . HIS A 1 198 ? 1.929 -8.392 -10.094 1.00 91.75 198 HIS A O 1
ATOM 1573 N N . LEU A 1 199 ? 0.483 -10.104 -10.000 1.00 91.25 199 LEU A N 1
ATOM 1574 C CA . LEU A 1 199 ? 1.090 -10.749 -8.831 1.00 91.25 199 LEU A CA 1
ATOM 1575 C C . LEU A 1 199 ? 2.599 -10.963 -9.001 1.00 91.25 199 LEU A C 1
ATOM 1577 O O . LEU A 1 199 ? 3.388 -10.491 -8.184 1.00 91.25 199 LEU A O 1
ATOM 1581 N N . ARG A 1 200 ? 3.012 -11.619 -10.087 1.00 90.25 200 ARG A N 1
ATOM 1582 C CA . ARG A 1 200 ? 4.420 -11.954 -10.349 1.00 90.25 200 ARG A CA 1
ATOM 1583 C C . ARG A 1 200 ? 5.314 -10.717 -10.460 1.00 90.25 200 ARG A C 1
ATOM 1585 O O . ARG A 1 200 ? 6.404 -10.678 -9.890 1.00 90.25 200 ARG A O 1
ATOM 1592 N N . ALA A 1 201 ? 4.820 -9.668 -11.118 1.00 89.94 201 ALA A N 1
ATOM 1593 C CA . ALA A 1 201 ? 5.519 -8.391 -11.230 1.00 89.94 201 ALA A CA 1
ATOM 1594 C C . ALA A 1 201 ? 5.667 -7.688 -9.875 1.00 89.94 201 ALA A C 1
ATOM 1596 O O . ALA A 1 201 ? 6.733 -7.162 -9.556 1.00 89.94 201 ALA A O 1
ATOM 1597 N N . LEU A 1 202 ? 4.606 -7.683 -9.065 1.00 90.69 202 LEU A N 1
ATOM 1598 C CA . LEU A 1 202 ? 4.621 -7.079 -7.735 1.00 90.69 202 LEU A CA 1
ATOM 1599 C C . LEU A 1 202 ? 5.557 -7.832 -6.783 1.00 90.69 202 LEU A C 1
ATOM 1601 O O . LEU A 1 202 ? 6.299 -7.182 -6.048 1.00 90.69 202 LEU A O 1
ATOM 1605 N N . LEU A 1 203 ? 5.586 -9.168 -6.846 1.00 88.31 203 LEU A N 1
ATOM 1606 C CA . LEU A 1 203 ? 6.533 -10.016 -6.111 1.00 88.31 203 LEU A CA 1
ATOM 1607 C C . LEU A 1 203 ? 7.979 -9.655 -6.454 1.00 88.31 203 LEU A C 1
ATOM 1609 O O . LEU A 1 203 ? 8.765 -9.345 -5.558 1.00 88.31 203 LEU A O 1
ATOM 1613 N N . TYR A 1 204 ? 8.303 -9.600 -7.747 1.00 85.75 204 TYR A N 1
ATOM 1614 C CA . TYR A 1 204 ? 9.627 -9.198 -8.217 1.00 85.75 204 TYR A CA 1
ATOM 1615 C C . TYR A 1 204 ? 10.009 -7.793 -7.730 1.00 85.75 204 TYR A C 1
ATOM 1617 O O . TYR A 1 204 ? 11.058 -7.615 -7.105 1.00 85.75 204 TYR A O 1
ATOM 1625 N N . LYS A 1 205 ? 9.144 -6.794 -7.950 1.00 85.00 205 LYS A N 1
ATOM 1626 C CA . LYS A 1 205 ? 9.404 -5.405 -7.546 1.00 85.00 205 LYS A CA 1
ATOM 1627 C C . LYS A 1 205 ? 9.576 -5.273 -6.031 1.00 85.00 205 LYS A C 1
ATOM 1629 O O . LYS A 1 205 ? 10.516 -4.627 -5.579 1.00 85.00 205 LYS A O 1
ATOM 1634 N N . CYS A 1 206 ? 8.714 -5.906 -5.242 1.00 84.06 206 CYS A N 1
ATOM 1635 C CA . CYS A 1 206 ? 8.805 -5.864 -3.786 1.00 84.06 206 CYS A CA 1
ATOM 1636 C C . CYS A 1 206 ? 10.093 -6.532 -3.279 1.00 84.06 206 CYS A C 1
ATOM 1638 O O . CYS A 1 206 ? 10.841 -5.952 -2.494 1.00 84.06 206 CYS A O 1
ATOM 1640 N N . VAL A 1 207 ? 10.387 -7.749 -3.742 1.00 79.44 207 VAL A N 1
ATOM 1641 C CA . VAL A 1 207 ? 11.461 -8.562 -3.163 1.00 79.44 207 VAL A CA 1
ATOM 1642 C C . VAL A 1 207 ? 12.837 -8.209 -3.725 1.00 79.44 207 VAL A C 1
ATOM 1644 O O . VAL A 1 207 ? 13.788 -8.057 -2.947 1.00 79.44 207 VAL A O 1
ATOM 1647 N N . LYS A 1 208 ? 12.958 -8.095 -5.055 1.00 77.81 208 LYS A N 1
ATOM 1648 C CA . LYS A 1 208 ? 14.232 -7.836 -5.745 1.00 77.81 208 LYS A CA 1
ATOM 1649 C C . LYS A 1 208 ? 14.551 -6.352 -5.807 1.00 77.81 208 LYS A C 1
ATOM 1651 O O . LYS A 1 208 ? 15.664 -5.975 -5.472 1.00 77.81 208 LYS A O 1
ATOM 1656 N N . MET A 1 209 ? 13.574 -5.521 -6.168 1.00 75.81 209 MET A N 1
ATOM 1657 C CA . MET A 1 209 ? 13.774 -4.069 -6.269 1.00 75.81 209 MET A CA 1
ATOM 1658 C C . MET A 1 209 ? 13.472 -3.325 -4.965 1.00 75.81 209 MET A C 1
ATOM 1660 O O . MET A 1 209 ? 13.491 -2.098 -4.955 1.00 75.81 209 MET A O 1
ATOM 1664 N N . LYS A 1 210 ? 13.140 -4.024 -3.872 1.00 75.38 210 LYS A N 1
ATOM 1665 C CA . LYS A 1 210 ? 12.795 -3.396 -2.583 1.00 75.38 210 LYS A CA 1
ATOM 1666 C C . LYS A 1 210 ? 11.740 -2.291 -2.712 1.00 75.38 210 LYS A C 1
ATOM 1668 O O . LYS A 1 210 ? 11.718 -1.378 -1.904 1.00 75.38 210 LYS A O 1
ATOM 1673 N N . HIS A 1 211 ? 10.871 -2.382 -3.721 1.00 78.94 211 HIS A N 1
ATOM 1674 C CA . HIS A 1 211 ? 9.918 -1.332 -4.045 1.00 78.94 211 HIS A CA 1
ATOM 1675 C C . HIS A 1 211 ? 8.734 -1.403 -3.085 1.00 78.94 211 HIS A C 1
ATOM 1677 O O . HIS A 1 211 ? 7.887 -2.301 -3.162 1.00 78.94 211 HIS A O 1
ATOM 1683 N N . ARG A 1 212 ? 8.667 -0.441 -2.178 1.00 78.94 212 ARG A N 1
ATOM 1684 C CA . ARG A 1 212 ? 7.757 -0.399 -1.049 1.00 78.94 212 ARG A CA 1
ATOM 1685 C C . ARG A 1 212 ? 6.299 -0.362 -1.452 1.00 78.94 212 ARG A C 1
ATOM 1687 O O . ARG A 1 212 ? 5.534 -1.176 -0.948 1.00 78.94 212 ARG A O 1
ATOM 1694 N N . MET A 1 213 ? 5.915 0.487 -2.404 1.00 85.06 213 MET A N 1
ATOM 1695 C CA . MET A 1 213 ? 4.523 0.521 -2.882 1.00 85.06 213 MET A CA 1
ATOM 1696 C C . MET A 1 213 ? 4.100 -0.822 -3.491 1.00 85.06 213 MET A C 1
ATOM 1698 O O . MET A 1 213 ? 2.960 -1.245 -3.339 1.00 85.06 213 MET A O 1
ATOM 1702 N N . SER A 1 214 ? 5.028 -1.548 -4.128 1.00 88.44 214 SER A N 1
ATOM 1703 C CA . SER A 1 214 ? 4.731 -2.904 -4.603 1.00 88.44 214 SER A CA 1
ATOM 1704 C C . SER A 1 214 ? 4.512 -3.878 -3.453 1.00 88.44 214 SER A C 1
ATOM 1706 O O . SER A 1 214 ? 3.643 -4.735 -3.564 1.00 88.44 214 SER A O 1
ATOM 1708 N N . CYS A 1 215 ? 5.245 -3.737 -2.349 1.00 85.88 215 CYS A N 1
ATOM 1709 C CA . CYS A 1 215 ? 4.987 -4.521 -1.148 1.00 85.88 215 CYS A CA 1
ATOM 1710 C C . CYS A 1 215 ? 3.634 -4.178 -0.511 1.00 85.88 215 CYS A C 1
ATOM 1712 O O . CYS A 1 215 ? 2.909 -5.094 -0.152 1.00 85.88 215 CYS A O 1
ATOM 1714 N N . GLU A 1 216 ? 3.246 -2.903 -0.439 1.00 87.44 216 GLU A N 1
ATOM 1715 C CA . GLU A 1 216 ? 1.893 -2.495 -0.013 1.00 87.44 216 GLU A CA 1
ATOM 1716 C C . GLU A 1 216 ? 0.811 -3.118 -0.908 1.00 87.44 216 GLU A C 1
ATOM 1718 O O . GLU A 1 216 ? -0.143 -3.716 -0.413 1.00 87.44 216 GLU A O 1
ATOM 1723 N N . SER A 1 217 ? 1.010 -3.111 -2.230 1.00 91.94 217 SER A N 1
ATOM 1724 C CA . SER A 1 217 ? 0.085 -3.757 -3.169 1.00 91.94 217 SER A CA 1
ATOM 1725 C C . SER A 1 217 ? -0.031 -5.265 -2.942 1.00 91.94 217 SER A C 1
ATOM 1727 O O . SER A 1 217 ? -1.135 -5.804 -2.977 1.00 91.94 217 SER A O 1
ATOM 1729 N N . LEU A 1 218 ? 1.076 -5.960 -2.651 1.00 91.00 218 LEU A N 1
ATOM 1730 C CA . LEU A 1 218 ? 1.018 -7.373 -2.264 1.00 91.00 218 LEU A CA 1
ATOM 1731 C C . LEU A 1 218 ? 0.194 -7.569 -0.986 1.00 91.00 218 LEU A C 1
ATOM 1733 O O . LEU A 1 218 ? -0.524 -8.558 -0.887 1.00 91.00 218 LEU A O 1
ATOM 1737 N N . GLY A 1 219 ? 0.259 -6.644 -0.026 1.00 89.50 219 GLY A N 1
ATOM 1738 C CA . GLY A 1 219 ? -0.552 -6.697 1.197 1.00 89.50 219 GLY A CA 1
ATOM 1739 C C . GLY A 1 219 ? -2.037 -6.679 0.867 1.00 89.50 219 GLY A C 1
ATOM 1740 O O . GLY A 1 219 ? -2.786 -7.557 1.293 1.00 89.50 219 GLY A O 1
ATOM 1741 N N . ASN A 1 220 ? -2.428 -5.762 -0.014 1.00 91.81 220 ASN A N 1
ATOM 1742 C CA . ASN A 1 220 ? -3.798 -5.647 -0.506 1.00 91.81 220 ASN A CA 1
ATOM 1743 C C . ASN A 1 220 ? -4.238 -6.897 -1.285 1.00 91.81 220 ASN A C 1
ATOM 1745 O O . ASN A 1 220 ? -5.366 -7.370 -1.130 1.00 91.81 220 ASN A O 1
ATOM 1749 N N . LEU A 1 221 ? -3.336 -7.501 -2.067 1.00 91.25 221 LEU A N 1
ATOM 1750 C CA . LEU A 1 221 ? -3.604 -8.771 -2.745 1.00 91.25 221 LEU A CA 1
ATOM 1751 C C . LEU A 1 221 ? -3.779 -9.946 -1.776 1.00 91.25 221 LEU A C 1
ATOM 1753 O O . LEU A 1 221 ? -4.593 -10.827 -2.050 1.00 91.25 221 LEU A O 1
ATOM 1757 N N . CYS A 1 222 ? -3.068 -9.960 -0.647 1.00 88.75 222 CYS A N 1
ATOM 1758 C CA . CYS A 1 222 ? -3.294 -10.957 0.398 1.00 88.75 222 CYS A CA 1
ATOM 1759 C C . CYS A 1 222 ? -4.710 -10.835 0.985 1.00 88.75 222 CYS A C 1
ATOM 1761 O O . CYS A 1 222 ? -5.402 -11.842 1.144 1.00 88.75 222 CYS A O 1
ATOM 1763 N N . THR A 1 223 ? -5.185 -9.608 1.209 1.00 87.88 223 THR A N 1
ATOM 1764 C CA . THR A 1 223 ? -6.565 -9.345 1.643 1.00 87.88 223 THR A CA 1
ATOM 1765 C C . THR A 1 223 ? -7.591 -9.826 0.612 1.00 87.88 223 THR A C 1
ATOM 1767 O O . THR A 1 223 ? -8.570 -10.469 0.985 1.00 87.88 223 THR A O 1
ATOM 1770 N N . ILE A 1 224 ? -7.353 -9.597 -0.689 1.00 87.44 224 ILE A N 1
ATOM 1771 C CA . ILE A 1 224 ? -8.215 -10.115 -1.774 1.00 87.44 224 ILE A CA 1
ATOM 1772 C C . ILE A 1 224 ? -8.250 -11.646 -1.790 1.00 87.44 224 ILE A C 1
ATOM 1774 O O . ILE A 1 224 ? -9.297 -12.237 -2.040 1.00 87.44 224 ILE A O 1
ATOM 1778 N N . GLN A 1 225 ? -7.127 -12.297 -1.490 1.00 84.88 225 GLN A N 1
ATOM 1779 C CA . GLN A 1 225 ? -7.049 -13.752 -1.341 1.00 84.88 225 GLN A CA 1
ATOM 1780 C C . GLN A 1 225 ? -7.572 -14.254 0.011 1.00 84.88 225 GLN A C 1
ATOM 1782 O O . GLN A 1 225 ? -7.317 -15.397 0.388 1.00 84.88 225 GLN A O 1
ATOM 1787 N N . MET A 1 226 ? -8.305 -13.421 0.753 1.00 82.94 226 MET A N 1
ATOM 1788 C CA . MET A 1 226 ? -8.904 -13.781 2.036 1.00 82.94 226 MET A CA 1
ATOM 1789 C C . MET A 1 226 ? -7.874 -14.275 3.057 1.00 82.94 226 MET A C 1
ATOM 1791 O O . MET A 1 226 ? -8.200 -15.075 3.931 1.00 82.94 226 MET A O 1
ATOM 1795 N N . TYR A 1 227 ? -6.639 -13.769 2.962 1.00 82.25 227 TYR A N 1
ATOM 1796 C CA . TYR A 1 227 ? -5.501 -14.126 3.808 1.00 82.25 227 TYR A CA 1
ATOM 1797 C C . TYR A 1 227 ? -5.080 -15.603 3.745 1.00 82.25 227 TYR A C 1
ATOM 1799 O O . TYR A 1 227 ? -4.329 -16.061 4.611 1.00 82.25 227 TYR A O 1
ATOM 1807 N N . LYS A 1 228 ? -5.530 -16.341 2.724 1.00 80.19 228 LYS A N 1
ATOM 1808 C CA . LYS A 1 228 ? -5.127 -17.730 2.495 1.00 80.19 228 LYS A CA 1
ATOM 1809 C C . LYS A 1 228 ? -3.658 -17.794 2.089 1.00 80.19 228 LYS A C 1
ATOM 1811 O O . LYS A 1 228 ? -3.243 -17.153 1.126 1.00 80.19 228 LYS A O 1
ATOM 1816 N N . ASP A 1 229 ? -2.875 -18.596 2.808 1.00 78.12 229 ASP A N 1
ATOM 1817 C CA . ASP A 1 229 ? -1.426 -18.709 2.608 1.00 78.12 229 ASP A CA 1
ATOM 1818 C C . ASP A 1 229 ? -0.955 -20.118 2.203 1.00 78.12 229 ASP A C 1
ATOM 1820 O O . ASP A 1 229 ? 0.245 -20.331 2.033 1.00 78.12 229 ASP A O 1
ATOM 1824 N N . GLU A 1 230 ? -1.882 -21.056 1.986 1.00 74.00 230 GLU A N 1
ATOM 1825 C CA . GLU A 1 230 ? -1.607 -22.480 1.730 1.00 74.00 230 GLU A CA 1
ATOM 1826 C C . GLU A 1 230 ? -0.975 -22.748 0.352 1.00 74.00 230 GLU A C 1
ATOM 1828 O O . GLU A 1 230 ? -0.362 -23.793 0.122 1.00 74.00 230 GLU A O 1
ATOM 1833 N N . ARG A 1 231 ? -1.077 -21.794 -0.581 1.00 74.69 231 ARG A N 1
ATOM 1834 C CA . ARG A 1 231 ? -0.539 -21.953 -1.939 1.00 74.69 231 ARG A CA 1
ATOM 1835 C C . ARG A 1 231 ? 0.966 -21.717 -1.994 1.00 74.69 231 ARG A C 1
ATOM 1837 O O . ARG A 1 231 ? 1.503 -20.876 -1.279 1.00 74.69 231 ARG A O 1
ATOM 1844 N N . LYS A 1 232 ? 1.657 -22.408 -2.908 1.00 69.44 232 LYS A N 1
ATOM 1845 C CA . LYS A 1 232 ? 3.123 -22.328 -3.038 1.00 69.44 232 LYS A CA 1
ATOM 1846 C C . LYS A 1 232 ? 3.622 -20.893 -3.230 1.00 69.44 232 LYS A C 1
ATOM 1848 O O . LYS A 1 232 ? 4.547 -20.493 -2.528 1.00 69.44 232 LYS A O 1
ATOM 1853 N N . VAL A 1 233 ? 2.986 -20.134 -4.122 1.00 77.38 233 VAL A N 1
ATOM 1854 C CA . VAL A 1 233 ? 3.330 -18.742 -4.438 1.00 77.38 233 VAL A CA 1
ATOM 1855 C C . VAL A 1 233 ? 2.088 -17.879 -4.263 1.00 77.38 233 VAL A C 1
ATOM 1857 O O . VAL A 1 233 ? 1.123 -18.004 -5.013 1.00 77.38 233 VAL A O 1
ATOM 1860 N N . ASN A 1 234 ? 2.097 -17.020 -3.248 1.00 81.88 234 ASN A N 1
ATOM 1861 C CA . ASN A 1 234 ? 1.018 -16.078 -2.984 1.00 81.88 234 ASN A CA 1
ATOM 1862 C C . ASN A 1 234 ? 1.557 -14.852 -2.204 1.00 81.88 234 ASN A C 1
ATOM 1864 O O . ASN A 1 234 ? 2.607 -14.946 -1.558 1.00 81.88 234 ASN A O 1
ATOM 1868 N N . PRO A 1 235 ? 0.882 -13.690 -2.271 1.00 85.50 235 PRO A N 1
ATOM 1869 C CA . PRO A 1 235 ? 1.255 -12.480 -1.539 1.00 85.50 235 PRO A CA 1
ATOM 1870 C C . PRO A 1 235 ? 1.362 -12.698 -0.024 1.00 85.50 235 PRO A C 1
ATOM 1872 O O . PRO A 1 235 ? 2.323 -12.240 0.586 1.00 85.50 235 PRO A O 1
ATOM 1875 N N . CYS A 1 236 ? 0.421 -13.425 0.582 1.00 82.75 236 CYS A N 1
ATOM 1876 C CA . CYS A 1 236 ? 0.366 -13.696 2.021 1.00 82.75 236 CYS A CA 1
ATOM 1877 C C . CYS A 1 236 ? 1.635 -14.382 2.553 1.00 82.75 236 CYS A C 1
ATOM 1879 O O . CYS A 1 236 ? 2.180 -14.016 3.599 1.00 82.75 236 CYS A O 1
ATOM 1881 N N . ARG A 1 237 ? 2.165 -15.330 1.781 1.00 79.44 237 ARG A N 1
ATOM 1882 C CA . ARG A 1 237 ? 3.394 -16.059 2.068 1.00 79.44 237 ARG A CA 1
ATOM 1883 C C . ARG A 1 237 ? 4.608 -15.138 2.091 1.00 79.44 237 ARG A C 1
ATOM 1885 O O . ARG A 1 237 ? 5.440 -15.297 2.975 1.00 79.44 237 ARG A O 1
ATOM 1892 N N . VAL A 1 238 ? 4.690 -14.135 1.210 1.00 77.44 238 VAL A N 1
ATOM 1893 C CA . VAL A 1 238 ? 5.776 -13.136 1.270 1.00 77.44 238 VAL A CA 1
ATOM 1894 C C . VAL A 1 238 ? 5.786 -12.438 2.622 1.00 77.44 238 VAL A C 1
ATOM 1896 O O . VAL A 1 238 ? 6.830 -12.358 3.262 1.00 77.44 238 VAL A O 1
ATOM 1899 N N . PHE A 1 239 ? 4.635 -11.993 3.117 1.00 75.50 239 PHE A N 1
ATOM 1900 C CA . PHE A 1 239 ? 4.576 -11.364 4.437 1.00 75.50 239 PHE A CA 1
ATOM 1901 C C . PHE A 1 239 ? 4.955 -12.316 5.562 1.00 75.50 239 PHE A C 1
ATOM 1903 O O . PHE A 1 239 ? 5.650 -11.909 6.489 1.00 75.50 239 PHE A O 1
ATOM 1910 N N . LYS A 1 240 ? 4.523 -13.574 5.481 1.00 72.81 240 LYS A N 1
ATOM 1911 C CA . LYS A 1 240 ? 4.852 -14.608 6.463 1.00 72.81 240 LYS A CA 1
ATOM 1912 C C . LYS A 1 240 ? 6.352 -14.907 6.492 1.00 72.81 240 LYS A C 1
ATOM 1914 O O . LYS A 1 240 ? 6.948 -14.876 7.566 1.00 72.81 240 LYS A O 1
ATOM 1919 N N . ASP A 1 241 ? 6.958 -15.134 5.332 1.00 72.38 241 ASP A N 1
ATOM 1920 C CA . ASP A 1 241 ? 8.366 -15.513 5.192 1.00 72.38 241 ASP A CA 1
ATOM 1921 C C . ASP A 1 241 ? 9.291 -14.346 5.580 1.00 72.38 241 ASP A C 1
ATOM 1923 O O . ASP A 1 241 ? 10.288 -14.546 6.273 1.00 72.38 241 ASP A O 1
ATOM 1927 N N . TYR A 1 242 ? 8.921 -13.104 5.242 1.00 65.12 242 TYR A N 1
ATOM 1928 C CA . TYR A 1 242 ? 9.696 -11.917 5.618 1.00 65.12 242 TYR A CA 1
ATOM 1929 C C . TYR A 1 242 ? 9.481 -11.444 7.066 1.00 65.12 242 TYR A C 1
ATOM 1931 O O . TYR A 1 242 ? 10.346 -10.747 7.596 1.00 65.12 242 TYR A O 1
ATOM 1939 N N . ARG A 1 243 ? 8.372 -11.807 7.734 1.00 57.34 243 ARG A N 1
ATOM 1940 C CA . ARG A 1 243 ? 8.122 -11.448 9.148 1.00 57.34 243 ARG A CA 1
ATOM 1941 C C . ARG A 1 243 ? 8.663 -12.443 10.174 1.00 57.34 243 ARG A C 1
ATOM 1943 O O . ARG A 1 243 ? 8.712 -12.096 11.349 1.00 57.34 243 ARG A O 1
ATOM 1950 N N . ARG A 1 244 ? 9.037 -13.666 9.785 1.00 47.38 244 ARG A N 1
ATOM 1951 C CA . ARG A 1 244 ? 9.223 -14.783 10.735 1.00 47.38 244 ARG A CA 1
ATOM 1952 C C . ARG A 1 244 ? 10.625 -15.028 11.298 1.00 47.38 244 ARG A C 1
ATOM 1954 O O . ARG A 1 244 ? 10.778 -15.999 12.029 1.00 47.38 244 ARG A O 1
ATOM 1961 N N . ILE A 1 245 ? 11.642 -14.206 11.035 1.00 33.47 245 ILE A N 1
ATOM 1962 C CA . ILE A 1 245 ? 12.995 -14.502 11.551 1.00 33.47 245 ILE A CA 1
ATOM 1963 C C . ILE A 1 245 ? 13.698 -13.232 12.031 1.00 33.47 245 ILE A C 1
ATOM 1965 O O . ILE A 1 245 ? 14.224 -12.526 11.181 1.00 33.47 245 ILE A O 1
ATOM 1969 N N . PRO A 1 246 ? 13.793 -12.931 13.336 1.00 33.88 246 PRO A N 1
ATOM 1970 C CA . PRO A 1 246 ? 14.819 -12.025 13.831 1.00 33.88 246 PRO A CA 1
ATOM 1971 C C . PRO A 1 246 ? 16.170 -12.746 13.754 1.00 33.88 246 PRO A C 1
ATOM 1973 O O . PRO A 1 246 ? 16.413 -13.719 14.463 1.00 33.88 246 PRO A O 1
ATOM 1976 N N . THR A 1 247 ? 17.046 -12.277 12.876 1.00 30.16 247 THR A N 1
ATOM 1977 C CA . THR A 1 247 ? 18.490 -12.531 12.953 1.00 30.16 247 THR A CA 1
ATOM 1978 C C . THR A 1 247 ? 19.177 -11.178 12.891 1.00 30.16 247 THR A C 1
ATOM 1980 O O . THR A 1 247 ? 18.647 -10.251 12.288 1.00 30.16 247 THR A O 1
ATOM 1983 N N . SER A 1 248 ? 20.336 -11.076 13.534 1.00 34.88 248 SER A N 1
ATOM 1984 C CA . SER A 1 248 ? 21.103 -9.884 13.941 1.00 34.88 248 SER A CA 1
ATOM 1985 C C . SER A 1 248 ? 21.449 -8.810 12.883 1.00 34.88 248 SER A C 1
ATOM 1987 O O . SER A 1 248 ? 22.235 -7.915 13.176 1.00 34.88 248 SER A O 1
ATOM 1989 N N . SER A 1 249 ? 20.854 -8.834 11.690 1.00 40.22 249 SER A N 1
ATOM 1990 C CA . SER A 1 249 ? 21.052 -7.896 10.574 1.00 40.22 249 SER A CA 1
ATOM 1991 C C . SER A 1 249 ? 19.795 -7.074 10.218 1.00 40.22 249 SER A C 1
ATOM 1993 O O . SER A 1 249 ? 19.619 -6.640 9.082 1.00 40.22 249 SER A O 1
ATOM 1995 N N . ASP A 1 250 ? 18.903 -6.829 11.185 1.00 48.12 250 ASP A N 1
ATOM 1996 C CA . ASP A 1 250 ? 17.573 -6.211 10.994 1.00 48.12 250 ASP A CA 1
ATOM 1997 C C . ASP A 1 250 ? 17.553 -4.743 10.488 1.00 48.12 250 ASP A C 1
ATOM 1999 O O . ASP A 1 250 ? 16.475 -4.181 10.288 1.00 48.12 250 ASP A O 1
ATOM 2003 N N . ALA A 1 251 ? 18.705 -4.118 10.223 1.00 43.72 251 ALA A N 1
ATOM 2004 C CA . ALA A 1 251 ? 18.779 -2.773 9.641 1.00 43.72 251 ALA A CA 1
ATOM 2005 C C . ALA A 1 251 ? 18.409 -2.727 8.140 1.00 43.72 251 ALA A C 1
ATOM 2007 O O . ALA A 1 251 ? 17.904 -1.707 7.673 1.00 43.72 251 ALA A O 1
ATOM 2008 N N . ASP A 1 252 ? 18.573 -3.836 7.404 1.00 43.28 252 ASP A N 1
ATOM 2009 C CA . ASP A 1 252 ? 18.395 -3.888 5.938 1.00 43.28 252 ASP A CA 1
ATOM 2010 C C . ASP A 1 252 ? 16.988 -4.314 5.480 1.00 43.28 252 ASP A C 1
ATOM 2012 O O . ASP A 1 252 ? 16.722 -4.503 4.285 1.00 43.28 252 ASP A O 1
ATOM 2016 N N . ARG A 1 253 ? 16.046 -4.511 6.409 1.00 55.47 253 ARG A N 1
ATOM 2017 C CA . ARG A 1 253 ? 14.706 -4.992 6.054 1.00 55.47 253 ARG A CA 1
ATOM 2018 C C . ARG A 1 253 ? 13.761 -3.856 5.700 1.00 55.47 253 ARG A C 1
ATOM 2020 O O . ARG A 1 253 ? 13.437 -3.000 6.522 1.00 55.47 253 ARG A O 1
ATOM 2027 N N . LEU A 1 254 ? 13.241 -3.926 4.473 1.00 57.22 254 LEU A N 1
ATOM 2028 C CA . LEU A 1 254 ? 12.176 -3.052 4.000 1.00 57.22 254 LEU A CA 1
ATOM 2029 C C . LEU A 1 254 ? 10.991 -3.119 4.976 1.00 57.22 254 LEU A C 1
ATOM 2031 O O . LEU A 1 254 ? 10.549 -4.217 5.333 1.00 57.22 254 LEU A O 1
ATOM 2035 N N . PRO A 1 255 ? 10.455 -1.976 5.424 1.00 60.81 255 PRO A N 1
ATOM 2036 C CA . PRO A 1 255 ? 9.330 -1.986 6.327 1.00 60.81 255 PRO A CA 1
ATOM 2037 C C . PRO A 1 255 ? 8.071 -2.447 5.593 1.00 60.81 255 PRO A C 1
ATOM 2039 O O . PRO A 1 255 ? 7.416 -1.658 4.918 1.00 60.81 255 PRO A O 1
ATOM 2042 N N . LEU A 1 256 ? 7.743 -3.732 5.751 1.00 67.38 256 LEU A N 1
ATOM 2043 C CA . LEU A 1 256 ? 6.564 -4.337 5.141 1.00 67.38 256 LEU A CA 1
ATOM 2044 C C . LEU A 1 256 ? 5.268 -3.958 5.881 1.00 67.38 256 LEU A C 1
ATOM 2046 O O . LEU A 1 256 ? 5.302 -3.824 7.115 1.00 67.38 256 LEU A O 1
ATOM 2050 N N . PRO A 1 257 ? 4.148 -3.843 5.145 1.00 67.50 257 PRO A N 1
ATOM 2051 C CA . PRO A 1 257 ? 2.813 -3.619 5.692 1.00 67.50 257 PRO A CA 1
ATOM 2052 C C . PRO A 1 257 ? 2.459 -4.589 6.817 1.00 67.50 257 PRO A C 1
ATOM 2054 O O . PRO A 1 257 ? 2.907 -5.745 6.846 1.00 67.50 257 PRO A O 1
ATOM 2057 N N . TRP A 1 258 ? 1.638 -4.120 7.757 1.00 67.81 258 TRP A N 1
ATOM 2058 C CA . TRP A 1 258 ? 1.200 -4.925 8.888 1.00 67.81 258 TRP A CA 1
ATOM 2059 C C . TRP A 1 258 ? -0.115 -5.636 8.630 1.00 67.81 258 TRP A C 1
ATOM 2061 O O . TRP A 1 258 ? -1.161 -5.203 9.080 1.00 67.81 258 TRP A O 1
ATOM 2071 N N . ILE A 1 259 ? -0.031 -6.802 7.986 1.00 67.56 259 ILE A N 1
ATOM 2072 C CA . ILE A 1 259 ? -1.214 -7.625 7.693 1.00 67.56 259 ILE A CA 1
ATOM 2073 C C . ILE A 1 259 ? -1.396 -8.842 8.623 1.00 67.56 259 ILE A C 1
ATOM 2075 O O . ILE A 1 259 ? -2.435 -9.492 8.584 1.00 67.56 259 ILE A O 1
ATOM 2079 N N . TYR A 1 260 ? -0.410 -9.150 9.480 1.00 64.44 260 TYR A N 1
ATOM 2080 C CA . TYR A 1 260 ? -0.459 -10.254 10.457 1.00 64.44 260 TYR A CA 1
ATOM 2081 C C . TYR A 1 260 ? -0.004 -9.803 11.844 1.00 64.44 260 TYR A C 1
ATOM 2083 O O . TYR A 1 260 ? 1.031 -9.151 11.968 1.00 64.44 260 TYR A O 1
ATOM 2091 N N . TYR A 1 261 ? -0.693 -10.217 12.903 1.00 61.97 261 TYR A N 1
ATOM 2092 C CA . TYR A 1 261 ? -0.219 -10.006 14.274 1.00 61.97 261 TYR A CA 1
ATOM 2093 C C . TYR A 1 261 ? 0.805 -11.093 14.614 1.00 61.97 261 TYR A C 1
ATOM 2095 O O . TYR A 1 261 ? 0.497 -12.279 14.572 1.00 61.97 261 TYR A O 1
ATOM 2103 N N . GLY A 1 262 ? 2.053 -10.683 14.858 1.00 50.91 262 GLY A N 1
ATOM 2104 C CA . GLY A 1 262 ? 3.193 -11.597 14.995 1.00 50.91 262 GLY A CA 1
ATOM 2105 C C . GLY A 1 262 ? 3.396 -12.199 16.389 1.00 50.91 262 GLY A C 1
ATOM 2106 O O . GLY A 1 262 ? 4.236 -13.079 16.538 1.00 50.91 262 GLY A O 1
ATOM 2107 N N . GLU A 1 263 ? 2.670 -11.745 17.412 1.00 50.97 263 GLU A N 1
ATOM 2108 C CA . GLU A 1 263 ? 2.961 -12.101 18.803 1.00 50.97 263 GLU A CA 1
ATOM 2109 C C . GLU A 1 263 ? 1.789 -12.808 19.506 1.00 50.97 263 GLU A C 1
ATOM 2111 O O . GLU A 1 263 ? 0.881 -12.161 20.037 1.00 50.97 263 GLU A O 1
ATOM 2116 N N . GLY A 1 264 ? 1.898 -14.134 19.608 1.00 56.28 264 GLY A N 1
ATOM 2117 C CA . GLY A 1 264 ? 1.021 -14.979 20.420 1.00 56.28 264 GLY A CA 1
ATOM 2118 C C . GLY A 1 264 ? -0.332 -15.299 19.782 1.00 56.28 264 GLY A C 1
ATOM 2119 O O . GLY A 1 264 ? -0.749 -14.676 18.810 1.00 56.28 264 GLY A O 1
ATOM 2120 N N . ASP A 1 265 ? -1.005 -16.302 20.345 1.00 63.72 265 ASP A N 1
ATOM 2121 C CA . ASP A 1 265 ? -2.397 -16.639 20.026 1.00 63.72 265 ASP A CA 1
ATOM 2122 C C . ASP A 1 265 ? -3.318 -15.434 20.323 1.00 63.72 265 ASP A C 1
ATOM 2124 O O . ASP A 1 265 ? -2.957 -14.544 21.100 1.00 63.72 265 ASP A O 1
ATOM 2128 N N . ALA A 1 266 ? -4.519 -15.394 19.747 1.00 75.31 266 ALA A N 1
ATOM 2129 C CA . ALA A 1 266 ? -5.509 -14.328 19.928 1.00 75.31 266 ALA A CA 1
ATOM 2130 C C . ALA A 1 266 ? -5.728 -13.941 21.405 1.00 75.31 266 ALA A C 1
ATOM 2132 O O . ALA A 1 266 ? -5.927 -12.770 21.735 1.00 75.31 266 ALA A O 1
ATOM 2133 N N . SER A 1 267 ? -5.605 -14.914 22.309 1.00 76.25 267 SER A N 1
ATOM 2134 C CA . SER A 1 267 ? -5.656 -14.732 23.762 1.00 76.25 267 SER A CA 1
ATOM 2135 C C . SER A 1 267 ? -4.593 -13.760 24.286 1.00 76.25 267 SER A C 1
ATOM 2137 O O . SER A 1 267 ? -4.866 -12.968 25.187 1.00 76.25 267 SER A O 1
ATOM 2139 N N . VAL A 1 268 ? -3.382 -13.775 23.727 1.00 77.69 268 VAL A N 1
ATOM 2140 C CA . VAL A 1 268 ? -2.309 -12.842 24.096 1.00 77.69 268 VAL A CA 1
ATOM 2141 C C . VAL A 1 268 ? -2.666 -11.431 23.646 1.00 77.69 268 VAL A C 1
ATOM 2143 O O . VAL A 1 268 ? -2.503 -10.498 24.426 1.00 77.69 268 VAL A O 1
ATOM 2146 N N . ALA A 1 269 ? -3.181 -11.260 22.425 1.00 77.44 269 ALA A N 1
ATOM 2147 C CA . ALA A 1 269 ? -3.588 -9.952 21.911 1.00 77.44 269 ALA A CA 1
ATOM 2148 C C . ALA A 1 269 ? -4.686 -9.307 22.776 1.00 77.44 269 ALA A C 1
ATOM 2150 O O . ALA A 1 269 ? -4.582 -8.132 23.124 1.00 77.44 269 ALA A O 1
ATOM 2151 N N . LEU A 1 270 ? -5.691 -10.088 23.185 1.00 79.69 270 LEU A N 1
ATOM 2152 C CA . LEU A 1 270 ? -6.814 -9.602 23.995 1.00 79.69 270 LEU A CA 1
ATOM 2153 C C . LEU A 1 270 ? -6.440 -9.271 25.446 1.00 79.69 270 LEU A C 1
ATOM 2155 O O . LEU A 1 270 ? -7.066 -8.406 26.054 1.00 79.69 270 LEU A O 1
ATOM 2159 N N . ASN A 1 271 ? -5.422 -9.929 26.005 1.00 80.88 271 ASN A N 1
ATOM 2160 C CA . ASN A 1 271 ? -4.995 -9.706 27.390 1.00 80.88 271 ASN A CA 1
ATOM 2161 C C . ASN A 1 271 ? -3.944 -8.590 27.547 1.00 80.88 271 ASN A C 1
ATOM 2163 O O . ASN A 1 271 ? -3.550 -8.262 28.671 1.00 80.88 271 ASN A O 1
ATOM 2167 N N . ARG A 1 272 ? -3.479 -7.981 26.447 1.00 80.56 272 ARG A N 1
ATOM 2168 C CA . ARG A 1 272 ? -2.506 -6.879 26.487 1.00 80.56 272 ARG A CA 1
ATOM 2169 C C . ARG A 1 272 ? -3.098 -5.636 27.140 1.00 80.56 272 ARG A C 1
ATOM 2171 O O . ARG A 1 272 ? -4.149 -5.140 26.753 1.00 80.56 272 ARG A O 1
ATOM 2178 N N . LYS A 1 273 ? -2.340 -5.053 28.068 1.00 85.31 273 LYS A N 1
ATOM 2179 C CA . LYS A 1 273 ? -2.669 -3.789 28.747 1.00 85.31 273 LYS A CA 1
ATOM 2180 C C . LYS A 1 273 ? -1.708 -2.675 28.328 1.00 85.31 273 LYS A C 1
ATOM 2182 O O . LYS A 1 273 ? -1.019 -2.093 29.156 1.00 85.31 273 LYS A O 1
ATOM 2187 N N . LYS A 1 274 ? -1.615 -2.444 27.016 1.00 83.62 274 LYS A N 1
ATOM 2188 C CA . LYS A 1 274 ? -0.668 -1.495 26.402 1.00 83.62 274 LYS A CA 1
ATOM 2189 C C . LYS A 1 274 ? -1.212 -0.060 26.294 1.00 83.62 274 LYS A C 1
ATOM 2191 O O . LYS A 1 274 ? -0.434 0.887 26.278 1.00 83.62 274 LYS A O 1
ATOM 2196 N N . ILE A 1 275 ? -2.534 0.103 26.260 1.00 88.56 275 ILE A N 1
ATOM 2197 C CA . ILE A 1 275 ? -3.203 1.410 26.192 1.00 88.56 275 ILE A CA 1
ATOM 2198 C C . ILE A 1 275 ? -3.362 1.963 27.614 1.00 88.56 275 ILE A C 1
ATOM 2200 O O . ILE A 1 275 ? -4.008 1.343 28.457 1.00 88.56 275 ILE A O 1
ATOM 2204 N N . THR A 1 276 ? -2.787 3.135 27.883 1.00 87.62 276 THR A N 1
ATOM 2205 C CA . THR A 1 276 ? -2.793 3.778 29.214 1.00 87.62 276 THR A CA 1
ATOM 2206 C C . THR A 1 276 ? -3.949 4.762 29.413 1.00 87.62 276 THR A C 1
ATOM 2208 O O . THR A 1 276 ? -4.264 5.143 30.544 1.00 87.62 276 THR A O 1
ATOM 2211 N N . SER A 1 277 ? -4.600 5.173 28.324 1.00 89.31 277 SER A N 1
ATOM 2212 C CA . SER A 1 277 ? -5.717 6.115 28.343 1.00 89.31 277 SER A CA 1
ATOM 2213 C C . SER A 1 277 ? -6.927 5.576 29.118 1.00 89.31 277 SER A C 1
ATOM 2215 O O . SER A 1 277 ? -7.336 4.426 28.966 1.00 89.31 277 SER A O 1
ATOM 2217 N N . LYS A 1 278 ? -7.539 6.444 29.935 1.00 90.25 278 LYS A N 1
ATOM 2218 C CA . LYS A 1 278 ? -8.790 6.160 30.656 1.00 90.25 278 LYS A CA 1
ATOM 2219 C C . LYS A 1 278 ? -9.976 6.741 29.894 1.00 90.25 278 LYS A C 1
ATOM 2221 O O . LYS A 1 278 ? -10.036 7.955 29.693 1.00 90.25 278 LYS A O 1
ATOM 2226 N N . TYR A 1 279 ? -10.935 5.891 29.551 1.00 92.00 279 TYR A N 1
ATOM 2227 C CA . TYR A 1 279 ? -12.170 6.278 28.872 1.00 92.00 279 TYR A CA 1
ATOM 2228 C C . TYR A 1 279 ? -13.353 6.344 29.847 1.00 92.00 279 TYR A C 1
ATOM 2230 O O . TYR A 1 279 ? -13.304 5.806 30.955 1.00 92.00 279 TYR A O 1
ATOM 2238 N N . THR A 1 280 ? -14.424 7.032 29.455 1.00 92.38 280 THR A N 1
ATOM 2239 C CA . THR A 1 280 ? -15.647 7.175 30.254 1.00 92.38 280 THR A CA 1
ATOM 2240 C C . THR A 1 280 ? -16.886 6.950 29.402 1.00 92.38 280 THR A C 1
ATOM 2242 O O . THR A 1 280 ? -16.930 7.345 28.248 1.00 92.38 280 THR A O 1
ATOM 2245 N N . ILE A 1 281 ? -17.927 6.355 29.979 1.00 92.12 281 ILE A N 1
ATOM 2246 C CA . ILE A 1 281 ? -19.209 6.128 29.290 1.00 92.12 281 ILE A CA 1
ATOM 2247 C C . ILE A 1 281 ? -20.079 7.406 29.305 1.00 92.12 281 ILE A C 1
ATOM 2249 O O . ILE A 1 281 ? -21.058 7.519 28.557 1.00 92.12 281 ILE A O 1
ATOM 2253 N N . ARG A 1 282 ? -19.714 8.399 30.137 1.00 89.56 282 ARG A N 1
ATOM 2254 C CA . ARG A 1 282 ? -20.466 9.651 30.313 1.00 89.56 282 ARG A CA 1
ATOM 2255 C C . ARG A 1 282 ? -20.642 10.379 28.970 1.00 89.56 282 ARG A C 1
ATOM 2257 O O . ARG A 1 282 ? -19.631 10.734 28.359 1.00 89.56 282 ARG A O 1
ATOM 2264 N N . PRO A 1 283 ? -21.891 10.626 28.523 1.00 82.88 283 PRO A N 1
ATOM 2265 C CA . PRO A 1 283 ? -22.151 11.359 27.288 1.00 82.88 283 PRO A CA 1
ATOM 2266 C C . PRO A 1 283 ? -21.487 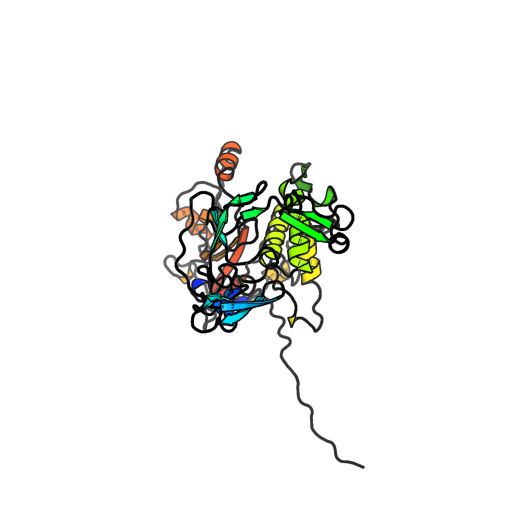12.743 27.292 1.00 82.88 283 PRO A C 1
ATOM 2268 O O . PRO A 1 283 ? -21.335 13.359 28.344 1.00 82.88 283 PRO A O 1
ATOM 2271 N N . GLY A 1 284 ? -21.094 13.236 26.115 1.00 81.50 284 GLY A N 1
ATOM 2272 C CA . GLY A 1 284 ? -20.542 14.587 25.936 1.00 81.50 284 GLY A CA 1
ATOM 2273 C C . GLY A 1 284 ? -19.076 14.763 26.354 1.00 81.50 284 GLY A C 1
ATOM 2274 O O . GLY A 1 284 ? -18.466 15.779 26.033 1.00 81.50 284 GLY A O 1
ATOM 2275 N N . SER A 1 285 ? -18.461 13.779 27.021 1.00 88.19 285 SER A N 1
ATOM 2276 C CA . SER A 1 285 ? -17.019 13.807 27.289 1.00 88.19 285 SER A CA 1
ATOM 2277 C C . SER A 1 285 ? -16.221 13.461 26.031 1.00 88.19 285 SER A C 1
ATOM 2279 O O . SER A 1 285 ? -16.534 12.480 25.358 1.00 88.19 285 SER A O 1
ATOM 2281 N N . ARG A 1 286 ? -15.106 14.156 25.761 1.00 84.06 286 ARG A N 1
ATOM 2282 C CA . ARG A 1 286 ? -14.161 13.742 24.699 1.00 84.06 286 ARG A CA 1
ATOM 2283 C C . ARG A 1 286 ? -13.620 12.325 24.927 1.00 84.06 286 ARG A C 1
ATOM 2285 O O . ARG A 1 286 ? -13.386 11.594 23.978 1.00 84.06 286 ARG A O 1
ATOM 2292 N N . LYS A 1 287 ? -13.511 11.903 26.193 1.00 89.12 287 LYS A N 1
ATOM 2293 C CA . LYS A 1 287 ? -13.077 10.555 26.599 1.00 89.12 287 LYS A CA 1
ATOM 2294 C C . LYS A 1 287 ? -14.177 9.492 26.470 1.00 89.12 287 LYS A C 1
ATOM 2296 O O . LYS A 1 287 ? -13.981 8.368 26.925 1.00 89.12 287 LYS A O 1
ATOM 2301 N N . SER A 1 288 ? -15.330 9.846 25.897 1.00 91.75 288 SER A N 1
ATOM 2302 C CA . SER A 1 288 ? -16.424 8.913 25.602 1.00 91.75 288 SER A CA 1
ATOM 2303 C C . SER A 1 288 ? -16.448 8.406 24.165 1.00 91.75 288 SER A C 1
ATOM 2305 O O . SER A 1 288 ? -17.249 7.528 23.857 1.00 91.75 288 SER A O 1
ATOM 2307 N N . LYS A 1 289 ? -15.552 8.893 23.299 1.00 90.56 289 LYS A N 1
ATOM 2308 C CA . LYS A 1 289 ? -15.368 8.405 21.928 1.00 90.56 289 LYS A CA 1
ATOM 2309 C C . LYS A 1 289 ? -14.016 7.700 21.808 1.00 90.56 289 LYS A C 1
ATOM 2311 O O . LYS A 1 289 ? -13.015 8.175 22.341 1.00 90.56 289 LYS A O 1
ATOM 2316 N N . LEU A 1 290 ? -13.998 6.562 21.122 1.00 92.06 290 LEU A N 1
ATOM 2317 C CA . LEU A 1 290 ? -12.773 5.922 20.660 1.00 92.06 290 LEU A CA 1
ATOM 2318 C C . LEU A 1 290 ? -12.309 6.655 19.401 1.00 92.06 290 LEU A C 1
ATOM 2320 O O . LEU A 1 290 ? -13.032 6.692 18.406 1.00 92.06 290 LEU A O 1
ATOM 2324 N N . GLN A 1 291 ? -11.123 7.259 19.449 1.00 92.81 291 GLN A N 1
ATOM 2325 C CA . GLN A 1 291 ? -10.558 7.933 18.286 1.00 92.81 291 GLN A CA 1
ATOM 2326 C C . GLN A 1 291 ? -9.871 6.898 17.399 1.00 92.81 291 GLN A C 1
ATOM 2328 O O . GLN A 1 291 ? -8.722 6.527 17.627 1.00 92.81 291 GLN A O 1
ATOM 2333 N N . LEU A 1 292 ? -10.611 6.378 16.424 1.00 93.88 292 LEU A N 1
ATOM 2334 C CA . LEU A 1 292 ? -10.078 5.420 15.465 1.00 93.88 292 LEU A CA 1
ATOM 2335 C C . LEU A 1 292 ? -9.464 6.172 14.287 1.00 93.88 292 LEU A C 1
ATOM 2337 O O . LEU A 1 292 ? -10.051 7.115 13.769 1.00 93.88 292 LEU A O 1
ATOM 2341 N N . VAL A 1 293 ? -8.287 5.747 13.859 1.00 94.19 293 VAL A N 1
ATOM 2342 C CA . VAL A 1 293 ? -7.545 6.288 12.721 1.00 94.19 293 VAL A CA 1
ATOM 2343 C C . VAL A 1 293 ? -7.342 5.158 11.726 1.00 94.19 293 VAL A C 1
ATOM 2345 O O . VAL A 1 293 ? -7.096 4.019 12.120 1.00 94.19 293 VAL A O 1
ATOM 2348 N N . ALA A 1 294 ? -7.437 5.465 10.436 1.00 93.25 294 ALA A N 1
ATOM 2349 C CA . ALA A 1 294 ? -7.169 4.500 9.385 1.00 93.25 294 ALA A CA 1
ATOM 2350 C C . ALA A 1 294 ? -6.159 5.029 8.367 1.00 93.25 294 ALA A C 1
ATOM 2352 O O . ALA A 1 294 ? -6.277 6.169 7.901 1.00 93.25 294 ALA A O 1
ATOM 2353 N N . ALA A 1 295 ? -5.197 4.183 8.000 1.00 92.00 295 ALA A N 1
ATOM 2354 C CA . ALA A 1 295 ? -4.417 4.351 6.781 1.00 92.00 295 ALA A CA 1
ATOM 2355 C C . ALA A 1 295 ? -5.189 3.692 5.634 1.00 92.00 295 ALA A C 1
ATOM 2357 O O . ALA A 1 295 ? -5.541 2.518 5.724 1.00 92.00 295 ALA A O 1
ATOM 2358 N N . ARG A 1 296 ? -5.492 4.461 4.589 1.00 93.00 296 ARG A N 1
ATOM 2359 C CA . ARG A 1 296 ? -6.282 4.030 3.430 1.00 93.00 296 ARG A CA 1
ATOM 2360 C C . ARG A 1 296 ? -5.361 3.846 2.240 1.00 93.00 296 ARG A C 1
ATOM 2362 O O . ARG A 1 296 ? -4.606 4.767 1.937 1.00 93.00 296 ARG A O 1
ATOM 2369 N N . TYR A 1 297 ? -5.449 2.720 1.549 1.00 93.00 297 TYR A N 1
ATOM 2370 C CA . TYR A 1 297 ? -4.598 2.396 0.407 1.00 93.00 297 TYR A CA 1
ATOM 2371 C C . TYR A 1 297 ? -5.422 2.012 -0.818 1.00 93.00 297 TYR A C 1
ATOM 2373 O O . TYR A 1 297 ? -6.453 1.347 -0.707 1.00 93.00 297 TYR A O 1
ATOM 2381 N N . ASN A 1 298 ? -4.917 2.390 -1.990 1.00 93.38 298 ASN A N 1
ATOM 2382 C CA . ASN A 1 298 ? -5.403 1.881 -3.269 1.00 93.38 298 ASN A CA 1
ATOM 2383 C C . ASN A 1 298 ? -4.909 0.447 -3.490 1.00 93.38 298 ASN A C 1
ATOM 2385 O O . ASN A 1 298 ? -3.891 0.028 -2.935 1.00 93.38 298 ASN A O 1
ATOM 2389 N N . LEU A 1 299 ? -5.550 -0.290 -4.397 1.00 91.88 299 LEU A N 1
ATOM 2390 C CA . LEU A 1 299 ? -5.134 -1.646 -4.775 1.00 91.88 299 LEU A CA 1
ATOM 2391 C C . LEU A 1 299 ? -3.659 -1.740 -5.227 1.00 91.88 299 LEU A C 1
ATOM 2393 O O . LEU A 1 299 ? -2.978 -2.734 -4.967 1.00 91.88 299 LEU A O 1
ATOM 2397 N N . ASN A 1 300 ? -3.135 -0.689 -5.860 1.00 90.94 300 ASN A N 1
ATOM 2398 C CA . ASN A 1 300 ? -1.739 -0.597 -6.304 1.00 90.94 300 ASN A CA 1
ATOM 2399 C C . ASN A 1 300 ? -0.727 -0.316 -5.167 1.00 90.94 300 ASN A C 1
ATOM 2401 O O . ASN A 1 300 ? 0.467 -0.199 -5.442 1.00 90.94 300 ASN A O 1
ATOM 2405 N N . GLY A 1 301 ? -1.193 -0.204 -3.917 1.00 89.94 301 GLY A N 1
ATOM 2406 C CA . GLY A 1 301 ? -0.374 0.018 -2.726 1.00 89.94 301 GLY A CA 1
ATOM 2407 C C . GLY A 1 301 ? -0.075 1.482 -2.394 1.00 89.94 301 GLY A C 1
ATOM 2408 O 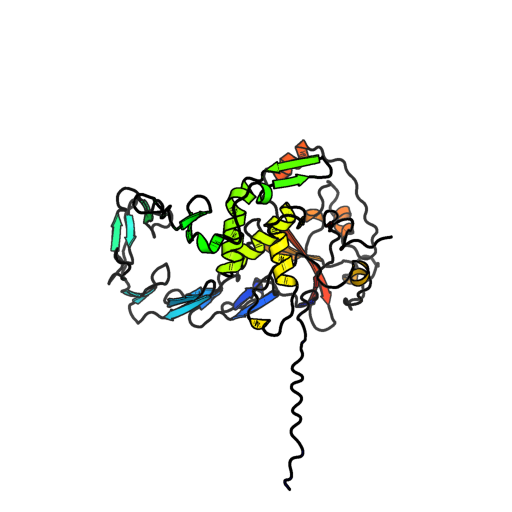O . GLY A 1 301 ? 0.612 1.741 -1.409 1.00 89.94 301 GLY A O 1
ATOM 2409 N N . SER A 1 302 ? -0.560 2.458 -3.172 1.00 90.88 302 SER A N 1
ATOM 2410 C CA . SER A 1 302 ? -0.364 3.874 -2.836 1.00 90.88 302 SER A CA 1
ATOM 2411 C C . SER A 1 302 ? -1.221 4.276 -1.635 1.00 90.88 302 SER A C 1
ATOM 2413 O O . SER A 1 302 ? -2.417 3.966 -1.605 1.00 90.88 302 SER A O 1
ATOM 2415 N N . LEU A 1 303 ? -0.642 5.017 -0.685 1.00 92.06 303 LEU A N 1
ATOM 2416 C CA . LEU A 1 303 ? -1.402 5.614 0.411 1.00 92.06 303 LEU A CA 1
ATOM 2417 C C . LEU A 1 303 ? -2.333 6.700 -0.148 1.00 92.06 303 LEU A C 1
ATOM 2419 O O . LEU A 1 303 ? -1.881 7.635 -0.799 1.00 92.06 303 LEU A O 1
ATOM 2423 N N . ILE A 1 304 ? -3.624 6.577 0.143 1.00 92.94 304 ILE A N 1
ATOM 2424 C CA . ILE A 1 304 ? -4.645 7.593 -0.117 1.00 92.94 304 ILE A CA 1
ATOM 2425 C C . ILE A 1 304 ? -4.586 8.648 0.988 1.00 92.94 304 ILE A C 1
ATOM 2427 O O . ILE A 1 304 ? -4.451 9.837 0.716 1.00 92.94 304 ILE A O 1
ATOM 2431 N N . LYS A 1 305 ? -4.726 8.213 2.250 1.00 92.38 305 LYS A N 1
ATOM 2432 C CA . LYS A 1 305 ? -4.762 9.105 3.415 1.00 92.38 305 LYS A CA 1
ATOM 2433 C C . LYS A 1 305 ? -4.583 8.345 4.724 1.00 92.38 305 LYS A C 1
ATOM 2435 O O . LYS A 1 305 ? -5.137 7.259 4.888 1.00 92.38 305 LYS A O 1
ATOM 2440 N N . LEU A 1 306 ? -3.905 8.970 5.683 1.00 92.62 306 LEU A N 1
ATOM 2441 C CA . LEU A 1 306 ? -3.922 8.587 7.093 1.00 92.62 306 LEU A CA 1
ATOM 2442 C C . LEU A 1 306 ? -4.736 9.619 7.882 1.00 92.62 306 LEU A C 1
ATOM 2444 O O . LEU A 1 306 ? -4.320 10.767 8.009 1.00 92.62 306 LEU A O 1
ATOM 2448 N N . SER A 1 307 ? -5.908 9.241 8.388 1.00 93.75 307 SER A N 1
ATOM 2449 C CA . SER A 1 307 ? -6.761 10.165 9.154 1.00 93.75 307 SER A CA 1
ATOM 2450 C C . SER A 1 307 ? -7.782 9.445 10.020 1.00 93.75 307 SER A C 1
ATOM 2452 O O . SER A 1 307 ? -7.974 8.238 9.856 1.00 93.75 307 SER A O 1
ATOM 2454 N N . GLU A 1 308 ? -8.472 10.201 10.884 1.00 93.94 308 GLU A N 1
ATOM 2455 C CA . GLU A 1 308 ? -9.622 9.707 11.650 1.00 93.94 308 GLU A CA 1
ATOM 2456 C C . GLU A 1 308 ? -10.585 8.939 10.731 1.00 93.94 308 GLU A C 1
ATOM 2458 O O . GLU A 1 308 ? -10.804 9.304 9.568 1.00 93.94 308 GLU A O 1
ATOM 2463 N N . LEU A 1 309 ? -11.064 7.815 11.246 1.00 93.69 309 LEU A N 1
ATOM 2464 C CA . LEU A 1 309 ? -12.027 6.934 10.616 1.00 93.69 309 LEU A CA 1
ATOM 2465 C C . LEU A 1 309 ? -13.426 7.384 11.028 1.00 93.69 309 LEU A C 1
ATOM 2467 O O . LEU A 1 309 ? -13.700 7.544 12.219 1.00 93.69 309 LEU A O 1
ATOM 2471 N N . SER A 1 310 ? -14.323 7.546 10.061 1.00 89.75 310 SER A N 1
ATOM 2472 C CA . SER A 1 310 ? -15.748 7.686 10.352 1.00 89.75 310 SER A CA 1
ATOM 2473 C C . SER A 1 310 ? -16.423 6.310 10.333 1.00 89.75 310 SER A C 1
ATOM 2475 O O . SER A 1 310 ? -16.159 5.518 9.426 1.00 89.75 310 SER A O 1
ATOM 2477 N N . PRO A 1 311 ? -17.335 6.003 11.276 1.00 87.69 311 PRO A N 1
ATOM 2478 C CA . PRO A 1 311 ? -18.087 4.750 11.262 1.00 87.69 311 PRO A CA 1
ATOM 2479 C C . PRO A 1 311 ? -18.876 4.517 9.972 1.00 87.69 311 PRO A C 1
ATOM 2481 O O . PRO A 1 311 ? -19.086 3.367 9.594 1.00 87.69 311 PRO A O 1
ATOM 2484 N N . VAL A 1 312 ? -19.280 5.588 9.277 1.00 86.00 312 VAL A N 1
ATOM 2485 C CA . VAL A 1 312 ? -19.990 5.481 7.994 1.00 86.00 312 VAL A CA 1
ATOM 2486 C C . VAL A 1 312 ? -19.147 4.778 6.926 1.00 86.00 312 VAL A C 1
ATOM 2488 O O . VAL A 1 312 ? -19.704 4.100 6.073 1.00 86.00 312 VAL A O 1
ATOM 2491 N N . GLU A 1 313 ? -17.814 4.875 7.001 1.00 87.81 313 GLU A N 1
ATOM 2492 C CA . GLU A 1 313 ? -16.900 4.227 6.050 1.00 87.81 313 GLU A CA 1
ATOM 2493 C C . GLU A 1 313 ? -16.945 2.697 6.151 1.00 87.81 313 GLU A C 1
ATOM 2495 O O . GLU A 1 313 ? -16.670 2.009 5.174 1.00 87.81 313 GLU A O 1
ATOM 2500 N N . LEU A 1 314 ? -17.291 2.158 7.325 1.00 86.19 314 LEU A N 1
ATOM 2501 C CA . LEU A 1 314 ? -17.381 0.714 7.564 1.00 86.19 314 LEU A CA 1
ATOM 2502 C C . LEU A 1 314 ? -18.818 0.186 7.495 1.00 86.19 314 LEU A C 1
ATOM 2504 O O . LEU A 1 314 ? -19.046 -1.021 7.596 1.00 86.19 314 LEU A O 1
ATOM 2508 N N . GLN A 1 315 ? -19.796 1.078 7.358 1.00 84.00 315 GLN A N 1
ATOM 2509 C CA . GLN A 1 315 ? -21.201 0.745 7.484 1.00 84.00 315 GLN A CA 1
ATOM 2510 C C . GLN A 1 315 ? -21.834 0.536 6.107 1.00 84.00 315 GLN A C 1
ATOM 2512 O O . GLN A 1 315 ? -22.142 1.483 5.392 1.00 84.00 315 GLN A O 1
ATOM 2517 N N . LEU A 1 316 ? -22.114 -0.723 5.767 1.00 83.44 316 LEU A N 1
ATOM 2518 C CA . LEU A 1 316 ? -22.861 -1.056 4.547 1.00 83.44 316 LEU A CA 1
ATOM 2519 C C . LEU A 1 316 ? -24.357 -0.740 4.676 1.00 83.44 316 LEU A C 1
ATOM 2521 O O . LEU A 1 316 ? -25.037 -0.435 3.699 1.00 83.44 316 LEU A O 1
ATOM 2525 N N . CYS A 1 317 ? -24.891 -0.848 5.891 1.00 85.06 317 CYS A N 1
ATOM 2526 C CA . CYS A 1 317 ? -26.311 -0.672 6.129 1.00 85.06 317 CYS A CA 1
ATOM 2527 C C . CYS A 1 317 ? -26.721 0.806 6.184 1.00 85.06 317 CYS A C 1
ATOM 2529 O O . CYS A 1 317 ? -26.124 1.566 6.950 1.00 85.06 317 CYS A O 1
ATOM 2531 N N . PRO A 1 318 ? -27.807 1.209 5.501 1.00 81.00 318 PRO A N 1
ATOM 2532 C CA . PRO A 1 318 ? -28.338 2.558 5.643 1.00 81.00 318 PRO A CA 1
ATOM 2533 C C . PRO A 1 318 ? -28.809 2.806 7.085 1.00 81.00 318 PRO A C 1
ATOM 2535 O O . PRO A 1 318 ? -29.261 1.888 7.779 1.00 81.00 318 PRO A O 1
ATOM 2538 N N . GLY A 1 319 ? -28.707 4.055 7.538 1.00 79.06 319 GLY A N 1
ATOM 2539 C CA . GLY A 1 319 ? -29.101 4.459 8.885 1.00 79.06 319 GLY A CA 1
ATOM 2540 C C . GLY A 1 319 ? -28.932 5.958 9.126 1.00 79.06 319 GLY A C 1
ATOM 2541 O O . GLY A 1 319 ? -28.339 6.670 8.318 1.00 79.06 319 GLY A O 1
ATOM 2542 N N . LEU A 1 320 ? -29.467 6.442 10.250 1.00 78.19 320 LEU A N 1
ATOM 2543 C CA . LEU A 1 320 ? -29.282 7.827 10.685 1.00 78.19 320 LEU A CA 1
ATOM 2544 C C . LEU A 1 320 ? -27.852 8.040 11.200 1.00 78.19 320 LEU A C 1
ATOM 2546 O O . LEU A 1 320 ? -27.353 7.237 11.989 1.00 78.19 320 LEU A O 1
ATOM 2550 N N . TRP A 1 321 ? -27.243 9.171 10.834 1.00 73.81 321 TRP A N 1
ATOM 2551 C CA . TRP A 1 321 ? -25.876 9.552 11.221 1.00 73.81 321 TRP A CA 1
ATOM 2552 C C . TRP A 1 321 ? -25.609 9.434 12.725 1.00 73.81 321 TRP A C 1
ATOM 2554 O O . TRP A 1 321 ? -24.641 8.797 13.128 1.00 73.81 321 TRP A O 1
ATOM 2564 N N . ASN A 1 322 ? -26.506 9.957 13.565 1.00 72.56 322 ASN A N 1
ATOM 2565 C CA . ASN A 1 322 ? -26.356 9.898 15.026 1.00 72.56 322 ASN A CA 1
ATOM 2566 C C . ASN A 1 322 ? -26.359 8.454 15.565 1.00 72.56 322 ASN A C 1
ATOM 2568 O O . ASN A 1 322 ? -25.705 8.154 16.567 1.00 72.56 322 ASN A O 1
ATOM 2572 N N . GLY A 1 323 ? -27.085 7.554 14.896 1.00 80.12 323 GLY A N 1
ATOM 2573 C CA . GLY A 1 323 ? -27.068 6.127 15.205 1.00 80.12 323 GLY A CA 1
ATOM 2574 C C . GLY A 1 323 ? -25.731 5.494 14.827 1.00 80.12 323 GLY A C 1
ATOM 2575 O O . GLY A 1 323 ? -25.131 4.805 15.644 1.00 80.12 323 GLY A O 1
ATOM 2576 N N . ILE A 1 324 ? -25.228 5.794 13.629 1.00 82.06 324 ILE A N 1
ATOM 2577 C CA . ILE A 1 324 ? -23.970 5.254 13.093 1.00 82.06 324 ILE A CA 1
ATOM 2578 C C . ILE A 1 324 ? -22.754 5.734 13.907 1.00 82.06 324 ILE A C 1
ATOM 2580 O O . ILE A 1 324 ? -21.903 4.926 14.274 1.00 82.06 324 ILE A O 1
ATOM 2584 N N . GLU A 1 325 ? -22.702 7.014 14.288 1.00 83.25 325 GLU A N 1
ATOM 2585 C CA . GLU A 1 325 ? -21.622 7.573 15.124 1.00 83.25 325 GLU A CA 1
ATOM 2586 C C . GLU A 1 325 ? -21.528 6.911 16.510 1.00 83.25 325 GLU A C 1
ATOM 2588 O O . GLU A 1 325 ? -20.457 6.865 17.121 1.00 83.25 325 GLU A O 1
ATOM 2593 N N . SER A 1 326 ? -22.627 6.327 16.999 1.00 85.94 326 SER A N 1
ATOM 2594 C CA . SER A 1 326 ? -22.632 5.602 18.273 1.00 85.94 326 SER A CA 1
ATOM 2595 C C . SER A 1 326 ? -21.764 4.336 18.245 1.00 85.94 326 SER A C 1
ATOM 2597 O O . SER A 1 326 ? -21.384 3.857 19.313 1.00 85.94 326 SER A O 1
ATOM 2599 N N . ALA A 1 327 ? -21.398 3.821 17.063 1.00 87.12 327 ALA A N 1
ATOM 2600 C CA . ALA A 1 327 ? -20.541 2.644 16.919 1.00 87.12 327 ALA A CA 1
ATOM 2601 C C . ALA A 1 327 ? -19.138 2.837 17.518 1.00 87.12 327 ALA A C 1
ATOM 2603 O O . ALA A 1 327 ? -18.558 1.880 18.025 1.00 87.12 327 ALA A O 1
ATOM 2604 N N . PHE A 1 328 ? -18.592 4.060 17.504 1.00 91.12 328 PHE A N 1
ATOM 2605 C CA . PHE A 1 328 ? -17.268 4.355 18.081 1.00 91.12 328 PHE A CA 1
ATOM 2606 C C . PHE A 1 328 ? -17.348 4.942 19.494 1.00 91.12 328 PHE A C 1
ATOM 2608 O O . PHE A 1 328 ? -16.346 5.398 20.050 1.00 91.12 328 PHE A O 1
ATOM 2615 N N . ARG A 1 329 ? -18.526 4.934 20.122 1.00 91.06 329 ARG A N 1
ATOM 2616 C CA . ARG A 1 329 ? -18.679 5.393 21.501 1.00 91.06 329 ARG A CA 1
ATOM 2617 C C . ARG A 1 329 ? -18.152 4.340 22.479 1.00 91.06 329 ARG A C 1
ATOM 2619 O O . ARG A 1 329 ? -18.536 3.174 22.438 1.00 91.06 329 ARG A O 1
ATOM 2626 N N . PHE A 1 330 ? -17.299 4.761 23.407 1.00 91.75 330 PHE A N 1
ATOM 2627 C CA . PHE A 1 330 ? -16.728 3.874 24.414 1.00 91.75 330 PHE A CA 1
ATOM 2628 C C . PHE A 1 330 ? -17.809 3.304 25.341 1.00 91.75 330 PHE A C 1
ATOM 2630 O O . PHE A 1 330 ? -18.624 4.041 25.902 1.00 91.75 330 PHE A O 1
ATOM 2637 N N . GLY A 1 331 ? -17.791 1.979 25.513 1.00 88.44 331 GLY A N 1
ATOM 2638 C CA . GLY A 1 331 ? -18.750 1.244 26.340 1.00 88.44 331 GLY A CA 1
ATOM 2639 C C . GLY A 1 331 ? -20.164 1.164 25.758 1.00 88.44 331 GLY A C 1
ATOM 2640 O O . GLY A 1 331 ? -21.057 0.646 26.426 1.00 88.44 331 GLY A O 1
ATOM 2641 N N . ALA A 1 332 ? -20.392 1.660 24.539 1.00 87.06 332 ALA A N 1
ATOM 2642 C CA . ALA A 1 332 ? -21.671 1.496 23.870 1.00 87.06 332 ALA A CA 1
ATOM 2643 C C . ALA A 1 332 ? -21.808 0.074 23.316 1.00 87.06 332 ALA A C 1
ATOM 2645 O O . ALA A 1 332 ? -20.888 -0.473 22.709 1.00 87.06 332 ALA A O 1
ATOM 2646 N N . ARG A 1 333 ? -22.993 -0.514 23.488 1.00 85.69 333 ARG A N 1
ATOM 2647 C CA . ARG A 1 333 ? -23.386 -1.719 22.762 1.00 85.69 333 ARG A CA 1
ATOM 2648 C C . ARG A 1 333 ? -24.076 -1.280 21.477 1.00 85.69 333 ARG A C 1
ATOM 2650 O O . ARG A 1 333 ? -25.226 -0.855 21.514 1.00 85.69 333 ARG A O 1
ATOM 2657 N N . TYR A 1 334 ? -23.362 -1.363 20.363 1.00 83.75 334 TYR A N 1
ATOM 2658 C CA . TYR A 1 334 ? -23.899 -1.053 19.043 1.00 83.75 334 TYR A CA 1
ATOM 2659 C C . TYR A 1 334 ? -24.228 -2.345 18.295 1.00 83.75 334 TYR A C 1
ATOM 2661 O O . TYR A 1 334 ? -23.397 -3.248 18.200 1.00 83.75 334 TYR A O 1
ATOM 2669 N N . PHE A 1 335 ? -25.449 -2.437 17.778 1.00 84.56 335 PHE A N 1
ATOM 2670 C CA . PHE A 1 335 ? -25.886 -3.520 16.909 1.00 84.56 335 PHE A CA 1
ATOM 2671 C C . PHE A 1 335 ? -26.815 -2.936 15.854 1.00 84.56 335 PHE A C 1
ATOM 2673 O O . PHE A 1 335 ? -27.794 -2.274 16.192 1.00 84.56 335 PHE A O 1
ATOM 2680 N N . HIS A 1 336 ? -26.508 -3.181 14.585 1.00 83.56 336 HIS A N 1
ATOM 2681 C CA . HIS A 1 336 ? -27.328 -2.738 13.466 1.00 83.56 336 HIS A CA 1
ATOM 2682 C C . HIS A 1 336 ? -27.417 -3.860 12.444 1.00 83.56 336 HIS A C 1
ATOM 2684 O O . HIS A 1 336 ? -26.408 -4.469 12.099 1.00 83.56 336 HIS A O 1
ATOM 2690 N N . THR A 1 337 ? -28.627 -4.156 11.985 1.00 87.44 337 THR A N 1
ATOM 2691 C CA . THR A 1 337 ? -28.894 -5.198 10.990 1.00 87.44 337 THR A CA 1
ATOM 2692 C C . THR A 1 337 ? -29.813 -4.629 9.928 1.00 87.44 337 THR A C 1
ATOM 2694 O O . THR A 1 337 ? -30.775 -3.930 10.237 1.00 87.44 337 THR A O 1
ATOM 2697 N N . CYS A 1 338 ? -29.516 -4.930 8.672 1.00 89.38 338 CYS A N 1
ATOM 2698 C CA . CYS A 1 338 ? -30.348 -4.579 7.537 1.00 89.38 338 CYS A CA 1
ATOM 2699 C C . CYS A 1 338 ? -30.200 -5.649 6.450 1.00 89.38 338 CYS A C 1
ATOM 2701 O O . CYS A 1 338 ? -29.224 -6.399 6.440 1.00 89.38 338 CYS A O 1
ATOM 2703 N N . ASN A 1 339 ? -31.140 -5.670 5.507 1.00 91.06 339 ASN A N 1
ATOM 2704 C CA . ASN A 1 339 ? -31.034 -6.481 4.302 1.00 91.06 339 ASN A CA 1
ATOM 2705 C C . ASN A 1 339 ? -30.637 -5.576 3.137 1.00 91.06 339 ASN A C 1
ATOM 2707 O O . ASN A 1 339 ? -31.347 -4.619 2.833 1.00 91.06 339 ASN A O 1
ATOM 2711 N N . ILE A 1 340 ? -29.514 -5.882 2.488 1.00 88.62 340 ILE A N 1
ATOM 2712 C CA . ILE A 1 340 ? -29.037 -5.152 1.310 1.00 88.62 340 ILE A CA 1
ATOM 2713 C C . ILE A 1 340 ? -29.228 -6.063 0.096 1.00 88.62 340 ILE A C 1
ATOM 2715 O O . ILE A 1 340 ? -28.592 -7.117 0.028 1.00 88.62 340 ILE A O 1
ATOM 2719 N N . PRO A 1 341 ? -30.085 -5.698 -0.873 1.00 90.31 341 PRO A N 1
ATOM 2720 C CA . PRO A 1 341 ? -30.202 -6.450 -2.114 1.00 90.31 341 PRO A CA 1
ATOM 2721 C C . PRO A 1 341 ? -28.851 -6.522 -2.834 1.00 90.31 341 PRO A C 1
ATOM 2723 O O . PRO A 1 341 ? -28.179 -5.502 -2.992 1.00 90.31 341 PRO A O 1
ATOM 2726 N N . ALA A 1 342 ? -28.478 -7.695 -3.353 1.00 87.94 342 ALA A N 1
ATOM 2727 C CA . ALA A 1 342 ? -27.207 -7.875 -4.065 1.00 87.94 342 ALA A CA 1
ATOM 2728 C C . ALA A 1 342 ? -27.032 -6.870 -5.218 1.00 87.94 342 ALA A C 1
ATOM 2730 O O . ALA A 1 342 ? -25.951 -6.321 -5.402 1.00 87.94 342 ALA A O 1
ATOM 2731 N N . LYS A 1 343 ? -28.116 -6.548 -5.940 1.00 89.06 343 LYS A N 1
ATOM 2732 C CA . LYS A 1 343 ? -28.118 -5.523 -6.998 1.00 89.06 343 LYS A CA 1
ATOM 2733 C C . LYS A 1 343 ? -27.728 -4.136 -6.477 1.00 89.06 343 LYS A C 1
ATOM 2735 O O . LYS A 1 343 ? -27.016 -3.417 -7.168 1.00 89.06 343 LYS A O 1
ATOM 2740 N N . GLN A 1 344 ? -28.183 -3.763 -5.280 1.00 86.31 344 GLN A N 1
ATOM 2741 C CA . GLN A 1 344 ? -27.819 -2.493 -4.654 1.00 86.31 344 GLN A CA 1
ATOM 2742 C C . GLN A 1 344 ? -26.348 -2.500 -4.236 1.00 86.31 344 GLN A C 1
ATOM 2744 O O . GLN A 1 344 ? -25.638 -1.548 -4.544 1.00 86.31 344 GLN A O 1
ATOM 2749 N N . LEU A 1 345 ? -25.890 -3.576 -3.590 1.00 84.31 345 LEU A N 1
ATOM 2750 C CA . LEU A 1 345 ? -24.497 -3.711 -3.166 1.00 84.31 345 LEU A CA 1
ATOM 2751 C C . LEU A 1 345 ? -23.547 -3.636 -4.369 1.00 84.31 345 LEU A C 1
ATOM 2753 O O . LEU A 1 345 ? -22.619 -2.838 -4.379 1.00 84.31 345 LEU A O 1
ATOM 2757 N N . ILE A 1 346 ? -23.828 -4.404 -5.424 1.00 84.56 346 ILE A N 1
ATOM 2758 C CA . ILE A 1 346 ? -23.056 -4.371 -6.670 1.00 84.56 346 ILE A CA 1
ATOM 2759 C C . ILE A 1 346 ? -23.135 -2.980 -7.306 1.00 84.56 346 ILE A C 1
ATOM 2761 O O . ILE A 1 346 ? -22.106 -2.440 -7.682 1.00 84.56 346 ILE A O 1
ATOM 2765 N N . GLY A 1 347 ? -24.317 -2.361 -7.384 1.00 82.12 347 GLY A N 1
ATOM 2766 C CA . GLY A 1 347 ? -24.470 -1.014 -7.943 1.00 82.12 347 GLY A CA 1
ATOM 2767 C C . GLY A 1 347 ? -23.634 0.049 -7.222 1.00 82.12 347 GLY A C 1
ATOM 2768 O O . GLY A 1 347 ? -23.069 0.918 -7.875 1.00 82.12 347 GLY A O 1
ATOM 2769 N N . GLN A 1 348 ? -23.503 -0.045 -5.896 1.00 75.69 348 GLN A N 1
ATOM 2770 C CA . GLN A 1 348 ? -22.638 0.835 -5.100 1.00 75.69 348 GLN A CA 1
ATOM 2771 C C . GLN A 1 348 ? -21.140 0.536 -5.313 1.00 75.69 348 GLN A C 1
ATOM 2773 O O . GLN A 1 348 ? -20.323 1.457 -5.351 1.00 75.69 348 GLN A O 1
ATOM 2778 N N . LEU A 1 349 ? -20.779 -0.739 -5.486 1.00 72.31 349 LEU A N 1
ATOM 2779 C CA . LEU A 1 349 ? -19.393 -1.190 -5.659 1.00 72.31 349 LEU A CA 1
ATOM 2780 C C . LEU A 1 349 ? -18.853 -0.999 -7.085 1.00 72.31 349 LEU A C 1
ATOM 2782 O O . LEU A 1 349 ? -17.667 -0.762 -7.262 1.00 72.31 349 LEU A O 1
ATOM 2786 N N . VAL A 1 350 ? -19.696 -1.075 -8.119 1.00 65.75 350 VAL A N 1
ATOM 2787 C CA . VAL A 1 350 ? -19.266 -0.993 -9.531 1.00 65.75 350 VAL A CA 1
ATOM 2788 C C . VAL A 1 350 ? -18.627 0.358 -9.872 1.00 65.75 350 VAL A C 1
ATOM 2790 O O . VAL A 1 350 ? -17.802 0.433 -10.778 1.00 65.75 350 VAL A O 1
ATOM 2793 N N . SER A 1 351 ? -18.974 1.420 -9.144 1.00 58.69 351 SER A N 1
ATOM 2794 C CA . SER A 1 351 ? -18.422 2.764 -9.353 1.00 58.69 351 SER A CA 1
ATOM 2795 C C . SER A 1 351 ? -17.305 3.139 -8.377 1.00 58.69 351 SER A C 1
ATOM 2797 O O . SER A 1 351 ? -16.829 4.271 -8.431 1.00 58.69 351 SER A O 1
ATOM 2799 N N . THR A 1 352 ? -16.895 2.240 -7.477 1.00 73.12 352 THR A N 1
ATOM 2800 C CA . THR A 1 352 ? -15.897 2.539 -6.442 1.00 73.12 352 THR A CA 1
ATOM 2801 C C . THR A 1 352 ? -14.732 1.558 -6.501 1.00 73.12 352 THR A C 1
ATOM 2803 O O . THR A 1 352 ? -14.906 0.342 -6.473 1.00 73.12 352 THR A O 1
ATOM 2806 N N . GLU A 1 353 ? -13.511 2.085 -6.597 1.00 82.50 353 GLU A N 1
ATOM 2807 C CA . GLU A 1 353 ? -12.323 1.251 -6.425 1.00 82.50 353 GLU A CA 1
ATOM 2808 C C . GLU A 1 353 ? -12.240 0.750 -4.973 1.00 82.50 353 GLU A C 1
ATOM 2810 O O . GLU A 1 353 ? -12.579 1.493 -4.045 1.00 82.50 353 GLU A O 1
ATOM 2815 N N . PRO A 1 354 ? -11.795 -0.500 -4.743 1.00 86.75 354 PRO A N 1
ATOM 2816 C CA . PRO A 1 354 ? -11.671 -1.036 -3.397 1.00 86.75 354 PRO A CA 1
ATOM 2817 C C . PRO A 1 354 ? -10.604 -0.274 -2.603 1.00 86.75 354 PRO A C 1
ATOM 2819 O O . PRO A 1 354 ? -9.462 -0.135 -3.047 1.00 86.75 354 PRO A O 1
ATOM 2822 N N . ILE A 1 355 ? -10.976 0.160 -1.398 1.00 91.31 355 ILE A N 1
ATOM 2823 C CA . ILE A 1 355 ? -10.077 0.797 -0.434 1.00 91.31 355 ILE A CA 1
ATOM 2824 C C . ILE A 1 355 ? -9.636 -0.245 0.593 1.00 91.31 355 ILE A C 1
ATOM 2826 O O . ILE A 1 355 ? -10.455 -0.972 1.157 1.00 91.31 355 ILE A O 1
ATOM 2830 N N . PHE A 1 356 ? -8.334 -0.294 0.852 1.00 91.62 356 PHE A N 1
ATOM 2831 C CA . PHE A 1 356 ? -7.725 -1.167 1.851 1.00 91.62 356 PHE A CA 1
ATOM 2832 C C . PHE A 1 356 ? -7.357 -0.357 3.090 1.00 91.62 356 PHE A C 1
ATOM 2834 O O . PHE A 1 356 ? -6.927 0.790 2.971 1.00 91.62 356 PHE A O 1
ATOM 2841 N N . TYR A 1 357 ? -7.534 -0.945 4.272 1.00 90.62 357 TYR A N 1
ATOM 2842 C CA . TYR A 1 357 ? -7.436 -0.232 5.542 1.00 90.62 357 TYR A CA 1
ATOM 2843 C C . TYR A 1 357 ? -6.465 -0.914 6.505 1.00 90.62 357 TYR A C 1
ATOM 2845 O O . TYR A 1 357 ? -6.612 -2.104 6.777 1.00 90.62 357 TYR A O 1
ATOM 2853 N N . ASP A 1 358 ? -5.582 -0.117 7.107 1.00 88.62 358 ASP A N 1
ATOM 2854 C CA . ASP A 1 358 ? -4.928 -0.449 8.376 1.00 88.62 358 ASP A CA 1
ATOM 2855 C C . ASP A 1 358 ? -5.553 0.399 9.489 1.00 88.62 358 ASP A C 1
ATOM 2857 O O . ASP A 1 358 ? -5.601 1.629 9.384 1.00 88.62 358 ASP A O 1
ATOM 2861 N N . PHE A 1 359 ? -6.030 -0.245 10.558 1.00 90.06 359 PHE A N 1
ATOM 2862 C CA . PHE A 1 359 ? -6.748 0.424 11.646 1.00 90.06 359 PHE A CA 1
ATOM 2863 C C . PHE A 1 359 ? -5.896 0.623 12.897 1.00 90.06 359 PHE A C 1
ATOM 2865 O O . PHE A 1 359 ? -5.198 -0.279 13.367 1.00 90.06 359 PHE A O 1
ATOM 2872 N N . TYR A 1 360 ? -6.059 1.795 13.501 1.00 91.50 360 TYR A N 1
ATOM 2873 C CA . TYR A 1 360 ? -5.355 2.213 14.700 1.00 91.50 360 TYR A CA 1
ATOM 2874 C C . TYR A 1 360 ? -6.309 2.873 15.695 1.00 91.50 360 TYR A C 1
ATOM 2876 O O . TYR A 1 360 ? -7.229 3.592 15.313 1.00 91.50 360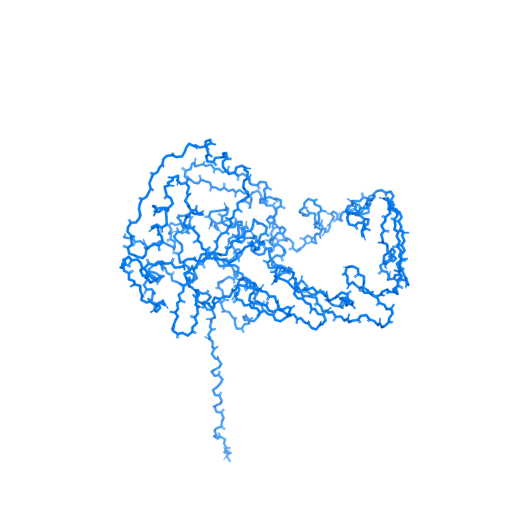 TYR A O 1
ATOM 2884 N N . LEU A 1 361 ? -6.068 2.670 16.986 1.00 93.31 361 LEU A N 1
ATOM 2885 C CA . LEU A 1 361 ? -6.648 3.469 18.055 1.00 93.31 361 LEU A CA 1
ATOM 2886 C C . LEU A 1 361 ? -5.657 4.573 18.407 1.00 93.31 361 LEU A C 1
ATOM 2888 O O . LEU A 1 361 ? -4.550 4.287 18.860 1.00 93.31 361 LEU A O 1
ATOM 2892 N N . GLN A 1 362 ? -6.068 5.823 18.243 1.00 93.94 362 GLN A N 1
ATOM 2893 C CA . GLN A 1 362 ? -5.327 6.961 18.756 1.00 93.94 362 GLN A CA 1
ATOM 2894 C C . GLN A 1 362 ? -5.618 7.142 20.248 1.00 93.94 362 GLN A C 1
ATOM 2896 O O . GLN A 1 362 ? -6.774 7.150 20.684 1.00 93.94 362 GLN A O 1
ATOM 2901 N N . TYR A 1 363 ? -4.562 7.288 21.040 1.00 92.44 363 TYR A N 1
ATOM 2902 C CA . TYR A 1 363 ? -4.658 7.532 22.472 1.00 92.44 363 TYR A CA 1
ATOM 2903 C C . TYR A 1 363 ? -3.531 8.447 22.953 1.00 92.44 363 TYR A C 1
ATOM 2905 O O . TYR A 1 363 ? -2.475 8.537 22.332 1.00 92.44 363 TYR A O 1
ATOM 2913 N N . ASP A 1 364 ? -3.764 9.133 24.067 1.00 89.12 364 ASP A N 1
ATOM 2914 C CA . ASP A 1 364 ? -2.757 9.958 24.734 1.00 89.12 364 ASP A CA 1
ATOM 2915 C C . ASP A 1 364 ? -2.063 9.104 25.805 1.00 89.12 364 ASP A C 1
ATOM 2917 O O . ASP A 1 364 ? -2.734 8.502 26.658 1.00 89.12 364 ASP A O 1
ATOM 2921 N N . ASP A 1 365 ? -0.734 9.007 25.740 1.00 86.25 365 ASP A N 1
ATOM 2922 C CA . ASP A 1 365 ? 0.074 8.281 26.725 1.00 86.25 365 ASP A CA 1
ATOM 2923 C C . ASP A 1 365 ? 0.513 9.146 27.926 1.00 86.25 365 ASP A C 1
ATOM 2925 O O . ASP A 1 365 ? 1.192 8.656 28.830 1.00 86.25 365 ASP A O 1
ATOM 2929 N N . GLY A 1 366 ? 0.095 10.415 27.957 1.00 82.81 366 GLY A N 1
ATOM 2930 C CA . GLY A 1 366 ? 0.476 11.442 28.924 1.00 82.81 366 GLY A CA 1
ATOM 2931 C C . GLY A 1 366 ? 1.595 12.365 28.433 1.00 82.81 366 GLY A C 1
ATOM 2932 O O . GLY A 1 366 ? 1.892 13.357 29.098 1.00 82.81 366 GLY A O 1
ATOM 2933 N N . LYS A 1 367 ? 2.230 12.053 27.297 1.00 82.75 367 LYS A N 1
ATOM 2934 C CA . LYS A 1 367 ? 3.298 12.859 26.684 1.00 82.75 367 LYS A CA 1
ATOM 2935 C C . LYS A 1 367 ? 3.021 13.161 25.218 1.00 82.75 367 LYS A C 1
ATOM 2937 O O . LYS A 1 367 ? 3.327 14.260 24.760 1.00 82.75 367 LYS A O 1
ATOM 2942 N N . LYS A 1 368 ? 2.529 12.175 24.468 1.00 87.00 368 LYS A N 1
ATOM 2943 C CA . LYS A 1 368 ? 2.324 12.247 23.021 1.00 87.00 368 LYS A CA 1
ATOM 2944 C C . LYS A 1 368 ? 1.044 11.524 22.621 1.00 87.00 368 LYS A C 1
ATOM 2946 O O . LYS A 1 368 ? 0.585 10.593 23.280 1.00 87.00 368 LYS A O 1
ATOM 2951 N N . ASN A 1 369 ? 0.520 11.922 21.467 1.00 90.38 369 ASN A N 1
ATOM 2952 C CA . ASN A 1 369 ? -0.487 11.136 20.772 1.00 90.38 369 ASN A CA 1
ATOM 2953 C C . ASN A 1 369 ? 0.182 9.903 20.164 1.00 90.38 369 ASN A C 1
ATOM 2955 O O . ASN A 1 369 ? 1.113 10.013 19.363 1.00 90.38 369 ASN A O 1
ATOM 2959 N N . MET A 1 370 ? -0.313 8.737 20.546 1.00 92.31 370 MET A N 1
ATOM 2960 C CA . MET A 1 370 ? 0.162 7.437 20.105 1.00 92.31 370 MET A CA 1
ATOM 2961 C C . MET A 1 370 ? -0.935 6.752 19.295 1.00 92.31 370 MET A C 1
ATOM 2963 O O . MET A 1 370 ? -2.122 6.955 19.541 1.00 92.31 370 MET A O 1
ATOM 2967 N N . LEU A 1 371 ? -0.539 5.924 18.338 1.00 91.19 371 LEU A N 1
ATOM 2968 C CA . LEU A 1 371 ? -1.407 4.968 17.672 1.00 91.1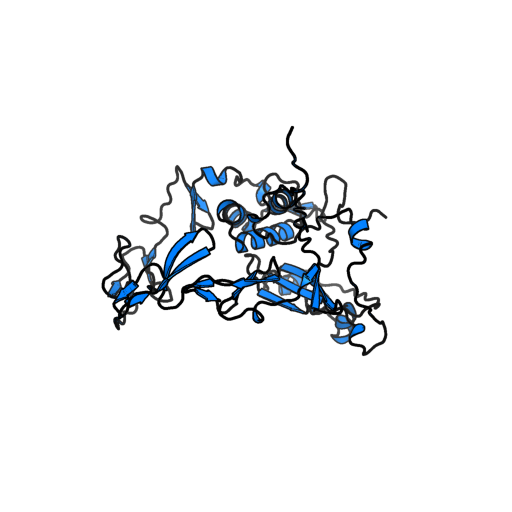9 371 LEU A CA 1
ATOM 2969 C C . LEU A 1 371 ? -1.110 3.569 18.201 1.00 91.19 371 LEU A C 1
ATOM 2971 O O . LEU A 1 371 ? 0.048 3.167 18.314 1.00 91.19 371 LEU A O 1
ATOM 2975 N N . TYR A 1 372 ? -2.175 2.828 18.473 1.00 89.00 372 TYR A N 1
ATOM 2976 C CA . TYR A 1 372 ? -2.157 1.404 18.767 1.00 89.00 372 TYR A CA 1
ATOM 2977 C C . TYR A 1 372 ? -2.794 0.646 17.601 1.00 89.00 372 TYR A C 1
ATOM 2979 O O . TYR A 1 372 ? -3.968 0.870 17.310 1.00 89.00 372 TYR A O 1
ATOM 2987 N N . ALA A 1 373 ? -2.063 -0.244 16.933 1.00 86.31 373 ALA A N 1
ATOM 2988 C CA . ALA A 1 373 ? -2.612 -1.076 15.863 1.00 86.31 373 ALA A CA 1
ATOM 2989 C C . ALA A 1 373 ? -3.737 -1.970 16.413 1.00 86.31 373 ALA A C 1
ATOM 2991 O O . ALA A 1 373 ? -3.524 -2.761 17.332 1.00 86.31 373 ALA A O 1
ATOM 2992 N N . ILE A 1 374 ? -4.947 -1.844 15.867 1.00 85.94 374 ILE A N 1
ATOM 2993 C CA . ILE A 1 374 ? -6.118 -2.565 16.383 1.00 85.94 374 ILE A CA 1
ATOM 2994 C C . ILE A 1 374 ? -6.049 -4.013 15.907 1.00 85.94 374 ILE A C 1
ATOM 2996 O O . ILE A 1 374 ? -6.005 -4.208 14.696 1.00 85.94 374 ILE A O 1
ATOM 3000 N N . PRO A 1 375 ? -6.072 -5.028 16.793 1.00 80.12 375 PRO A N 1
ATOM 3001 C CA . PRO A 1 375 ? -6.148 -6.426 16.389 1.00 80.12 375 PRO A CA 1
ATOM 3002 C C . PRO A 1 375 ? -7.492 -6.739 15.726 1.00 80.12 375 PRO A C 1
ATOM 3004 O O . PRO A 1 375 ? -8.543 -6.637 16.359 1.00 80.12 375 PRO A O 1
ATOM 3007 N N . LEU A 1 376 ? -7.459 -7.132 14.451 1.00 80.75 376 LEU A N 1
ATOM 3008 C CA . LEU A 1 376 ? -8.652 -7.499 13.687 1.00 80.75 376 LEU A CA 1
ATOM 3009 C C . LEU A 1 376 ? -8.862 -9.014 13.672 1.00 80.75 376 LEU A C 1
ATOM 3011 O O . LEU A 1 376 ? -7.976 -9.783 13.291 1.00 80.75 376 LEU A O 1
ATOM 3015 N N . LEU A 1 377 ? -10.079 -9.440 14.015 1.00 81.81 377 LEU A N 1
ATOM 3016 C CA . LEU A 1 377 ? -10.524 -10.815 13.805 1.00 81.81 377 LEU A CA 1
ATOM 3017 C C . LEU A 1 377 ? -10.881 -11.015 12.329 1.00 81.81 377 LEU A C 1
ATOM 3019 O O . LEU A 1 377 ? -11.984 -10.696 11.884 1.00 81.81 377 LEU A O 1
ATOM 3023 N N . VAL A 1 378 ? -9.954 -11.598 11.579 1.00 80.31 378 VAL A N 1
ATOM 3024 C CA . VAL A 1 378 ? -10.177 -12.023 10.196 1.00 80.31 378 VAL A CA 1
ATOM 3025 C C . VAL A 1 378 ? -10.646 -13.472 10.198 1.00 80.31 378 VAL A C 1
ATOM 3027 O O . VAL A 1 378 ? -9.861 -14.382 10.447 1.00 80.31 378 VAL A O 1
ATOM 3030 N N . ARG A 1 379 ? -11.928 -13.695 9.903 1.00 80.12 379 ARG A N 1
ATOM 3031 C CA . ARG A 1 379 ? -12.561 -15.024 9.992 1.00 80.12 379 ARG A CA 1
ATOM 3032 C C . ARG A 1 379 ? -12.032 -16.051 8.989 1.00 80.12 379 ARG A C 1
ATOM 3034 O O . ARG A 1 379 ? -12.192 -17.243 9.222 1.00 80.12 379 ARG A O 1
ATOM 3041 N N . ASN A 1 380 ? -11.419 -15.587 7.904 1.00 77.38 380 ASN A N 1
ATOM 3042 C CA . ASN A 1 380 ? -10.939 -16.442 6.820 1.00 77.38 380 ASN A CA 1
ATOM 3043 C C . ASN A 1 380 ? -9.494 -16.925 7.024 1.00 77.38 380 ASN A C 1
ATOM 3045 O O . ASN A 1 380 ? -9.038 -17.777 6.270 1.00 77.38 380 ASN A O 1
ATOM 3049 N N . ILE A 1 381 ? -8.773 -16.414 8.036 1.00 77.81 381 ILE A N 1
ATOM 3050 C CA . ILE A 1 381 ? -7.418 -16.890 8.338 1.00 77.81 381 ILE A CA 1
ATOM 3051 C C . ILE A 1 381 ? -7.516 -18.275 8.967 1.00 77.81 381 ILE A C 1
ATOM 3053 O O . ILE A 1 381 ? -7.945 -18.421 10.112 1.00 77.81 381 ILE A O 1
ATOM 3057 N N . LYS A 1 382 ? -7.065 -19.281 8.223 1.00 75.06 382 LYS A N 1
ATOM 3058 C CA . LYS A 1 382 ? -7.036 -20.678 8.638 1.00 75.06 382 LYS A CA 1
ATOM 3059 C C . LYS A 1 382 ? -5.667 -21.267 8.319 1.00 75.06 382 LYS A C 1
ATOM 3061 O O . LYS A 1 382 ? -5.111 -20.995 7.264 1.00 75.06 382 LYS A O 1
ATOM 3066 N N . VAL A 1 383 ? -5.119 -22.042 9.250 1.00 72.12 383 VAL A N 1
ATOM 3067 C CA . VAL A 1 383 ? -3.865 -22.782 9.063 1.00 72.12 383 VAL A CA 1
ATOM 3068 C C . VAL A 1 383 ? -4.129 -24.226 9.457 1.00 72.12 383 VAL A C 1
ATOM 3070 O O . VAL A 1 383 ? -4.300 -24.534 10.643 1.00 72.12 383 VAL A O 1
ATOM 3073 N N . GLY A 1 384 ? -4.218 -25.110 8.462 1.00 74.75 384 GLY A N 1
ATOM 3074 C CA . GLY A 1 384 ? -4.652 -26.486 8.692 1.00 74.75 384 GLY A CA 1
ATOM 3075 C C . GLY A 1 384 ? -6.080 -26.497 9.241 1.00 74.75 384 GLY A C 1
ATOM 3076 O O . GLY A 1 384 ? -7.003 -26.025 8.590 1.00 74.75 384 GLY A O 1
ATOM 3077 N N . THR A 1 385 ? -6.286 -26.993 10.459 1.00 72.44 385 THR A N 1
ATOM 3078 C CA . THR A 1 385 ? -7.604 -26.998 11.127 1.00 72.44 385 THR A CA 1
ATOM 3079 C C . THR A 1 385 ? -7.804 -25.848 12.121 1.00 72.44 385 THR A C 1
ATOM 3081 O O . THR A 1 385 ? -8.847 -25.776 12.768 1.00 72.44 385 THR A O 1
ATOM 3084 N N . THR A 1 386 ? -6.832 -24.941 12.250 1.00 71.56 386 THR A N 1
ATOM 3085 C CA . THR A 1 386 ? -6.798 -23.916 13.308 1.00 71.56 386 THR A CA 1
ATOM 3086 C C . THR A 1 386 ? -7.088 -22.512 12.777 1.00 71.56 386 THR A C 1
ATOM 3088 O O . THR A 1 386 ? -6.778 -22.204 11.626 1.00 71.56 386 THR A O 1
ATOM 3091 N N . TYR A 1 387 ? -7.657 -21.651 13.628 1.00 78.50 387 TYR A N 1
ATOM 3092 C CA . TYR A 1 387 ? -7.906 -20.230 13.351 1.00 78.50 387 TYR A CA 1
ATOM 3093 C C . TYR A 1 387 ? -6.996 -19.385 14.251 1.00 78.50 387 TYR A C 1
ATOM 3095 O O . TYR A 1 387 ? -7.400 -19.025 15.356 1.00 78.50 387 TYR A O 1
ATOM 3103 N N . PRO A 1 388 ? -5.757 -19.093 13.826 1.00 72.12 388 PRO A N 1
ATOM 3104 C CA . PRO A 1 388 ? -4.704 -18.585 14.713 1.00 72.12 388 PRO A CA 1
ATOM 3105 C C . PRO A 1 388 ? -4.971 -17.185 15.286 1.00 72.12 388 PRO A C 1
ATOM 3107 O O . PRO A 1 388 ? -4.292 -16.756 16.211 1.00 72.12 388 PRO A O 1
ATOM 3110 N N . ASN A 1 389 ? -5.933 -16.446 14.735 1.00 76.50 389 ASN A N 1
ATOM 3111 C CA . ASN A 1 389 ? -6.340 -15.123 15.209 1.00 76.50 389 ASN A CA 1
ATOM 3112 C C . ASN A 1 389 ? -7.702 -15.138 15.929 1.00 76.50 389 ASN A C 1
ATOM 3114 O O . ASN A 1 389 ? -8.303 -14.080 16.124 1.00 76.50 389 ASN A O 1
ATOM 3118 N N . LYS A 1 390 ? -8.191 -16.320 16.327 1.00 79.25 390 LYS A N 1
ATOM 3119 C CA . LYS A 1 390 ? -9.440 -16.505 17.065 1.00 79.25 390 LYS A CA 1
ATOM 3120 C C . LYS A 1 390 ? -9.165 -17.238 18.377 1.00 79.25 390 LYS A C 1
ATOM 3122 O O . LYS A 1 390 ? -8.549 -18.294 18.379 1.00 79.25 390 LYS A O 1
ATOM 3127 N N . VAL A 1 391 ? -9.698 -16.720 19.483 1.00 74.00 391 VAL A N 1
ATOM 3128 C CA . VAL A 1 391 ? -9.701 -17.461 20.752 1.00 74.00 391 VAL A CA 1
ATOM 3129 C C . VAL A 1 391 ? -10.609 -18.677 20.597 1.00 74.00 391 VAL A C 1
ATOM 3131 O O . VAL A 1 391 ? -11.781 -18.534 20.234 1.00 74.00 391 VAL A O 1
ATOM 3134 N N . SER A 1 392 ? -10.064 -19.866 20.851 1.00 64.19 392 SER A N 1
ATOM 3135 C CA . SER A 1 392 ? -10.874 -21.073 21.018 1.00 64.19 392 SER A CA 1
ATOM 3136 C C . SER A 1 392 ? -11.651 -20.916 22.324 1.00 64.19 392 SER A C 1
ATOM 3138 O O . SER A 1 392 ? -11.035 -20.825 23.384 1.00 64.19 392 SER A O 1
ATOM 3140 N N . LEU A 1 393 ? -12.972 -20.757 22.217 1.00 50.12 393 LEU A N 1
ATOM 3141 C CA . LEU A 1 393 ? -13.878 -20.694 23.366 1.00 50.12 393 LEU A CA 1
ATOM 3142 C C . LEU A 1 393 ? -14.118 -22.085 23.941 1.00 50.12 393 LEU A C 1
ATOM 3144 O O . LEU A 1 393 ? -14.255 -23.020 23.118 1.00 50.12 393 LEU A O 1
#

InterPro domains:
  IPR019170 Meckelin [PF09773] (138-390)
  IPR019170 Meckelin [PTHR21274] (10-390)

Secondary structure (DSSP, 8-state):
-------------------TTEEE---GGGS-TTEEEETTTTEEEEPPTTEEE-TTSSSEEE-TTEEEEEEETTEEEEEEPPTTEEE-TTSS-EEE-------TTEEEEEE-TTSPEEEEEEEEEPPTTEEE-TTSS-EEE-SSBTTB--TTTEEEETTTTEEEEGGGGTTS---GGGGEEEETTTTEEEE-HHHHHHHHHHHHHHHTS--HHHHHHHHHHHHHTTT---SSS-HHHHHHHHHS---S-GGG-------S--SS-HHHHHH-----PPP---TT-GGGB-EEEEEEE-TTS-EEEEEEPPGGGG--S---HHHHHGGGBTT----------HHHHHHHHTTSPPPEEEEEEEEE-SSSEEEEEPPP--TT--BTTB-TTS---